Protein AF-A0AAD1NW76-F1 (afdb_monomer_lite)

Sequence (608 aa):
MTMCRRWTGPLVAVVLAAGAVAGTGTAQAAGSVSGAPGWHEGPYAAHEGQTVVVDFSKDPKHPTPTEKDNWPGKAGILVRCNVGGNWTNDALRDPLKAVGITYSPEVGFIDTVNGIHDDRDSNTYWMFSWATKANKTWDLWAKPTKGVDTWMGVTLGGKEVPSIDPPEGSPAPPPRKLMTMTVLGDSYSAGNGTQFFTPSDGSYRSPKNYGSVLTRRLNQEFGAATTVQTDVRAWSGAQIAAGDHNIVGQADQMDPHTNVVLMTAGGNDLDFVDVVMNCFAEIGWSAAKCGGSVDAARKKLGATMANTVTLLSHIQHRLTDPAHTRVVLIGYPYLVPADRDVPLTDVPSTQVRAAEDEFRTRQAATIKTWNNTHALKVAYAPTTGLFNTHEPEPSVIDVDLSNPYRWINEFYETAGDQGWTGKTWSLPNGDKNNWYHPNIIGHEKIAGLVHDVLLSKATRSANGASDSVAQLGRVPGVRMRAAVIGQSQARSGNPLSLDASSSYTSIGHIRHWQWDLNGDGHYELTTTTPEITRILTRIGKYRAHLRITDQTGTSDTLTFPIQVTRDGDGIPDTRDNCPIIANPDQTDTDHDGIGDACDPHTTTRAPR

Foldseek 3Di:
DDDDDDDDDDDDDDDDDDDDDDDDDDDDDDDDDDDDDDDDDDDDDDDDDDDDDDDPPPPPPDDDDDDDDDDDDDDDDDDFDDDPHDTDPDDDDDDDDDDDDDDDDDDDDDDDDDDDDDDPPDPDGDDQDWDADPPGDTDSPDDDDDDPDDDDDDDDDPDDDPPPPPPPPDPADFFAFEAEEEEFEALLRQAFQQDQAAALVQFSRACLFLQNLLQVVCCVVCVQRYFYDYDYLYGHLAACPDDPSHRLVSLLPDQLAHQEYEYEHDCNLLVVVLLLCLPQAVDVVRQACNVVSLVSSLVSLVVRLVSVVVSVVSNCVSHPQLLRHEYEHEAAEQQEAQPAAHPSHPDGSVSSVVSSVVSLVSNVVSLVVCLVPDSHHYHYQYCHVVQHLQHFRRYPVPPVPTSQQHQFAAAQWGSFDQDPVRGTDTDGHNPSSRHRHGYSVRSNSSSVSVQCVQQDVVSQVSSPHNDHPSRRDGDPPDAWDWDKSFDLWDAAQDKGKIFRSSTDHRGADWQWKFKDPQAPPDGPDIDRHRIDIDHHRDADKGFMKIWIAHPVRDIDIDTGIHGYANQGNRDRCVQALDRNHRDSVSDDPQPPSHHPRGDPCVDPDDHD

Structure (mmCIF, N/CA/C/O backbone):
data_AF-A0AAD1NW76-F1
#
_entry.id   AF-A0AAD1NW76-F1
#
loop_
_atom_site.group_PDB
_atom_site.id
_atom_site.type_symbol
_atom_site.label_atom_id
_atom_site.label_alt_id
_atom_site.label_comp_id
_atom_site.label_asym_id
_atom_site.label_entity_id
_atom_site.label_seq_id
_atom_site.pdbx_PDB_ins_code
_atom_site.Cartn_x
_atom_site.Cartn_y
_atom_site.Cartn_z
_atom_site.occupancy
_atom_site.B_iso_or_equiv
_atom_site.auth_seq_id
_atom_site.auth_comp_id
_atom_site.auth_asym_id
_atom_site.auth_atom_id
_atom_site.pdbx_PDB_model_num
ATOM 1 N N . MET A 1 1 ? 1.673 -53.370 28.556 1.00 35.25 1 MET A N 1
ATOM 2 C CA . MET A 1 1 ? 1.556 -52.488 27.376 1.00 35.25 1 MET A CA 1
ATOM 3 C C . MET A 1 1 ? 0.092 -52.139 27.195 1.00 35.25 1 MET A C 1
ATOM 5 O O . MET A 1 1 ? -0.670 -53.019 26.826 1.00 35.25 1 MET A O 1
ATOM 9 N N . THR A 1 2 ? -0.280 -50.888 27.457 1.00 20.39 2 THR A N 1
ATOM 10 C CA . THR A 1 2 ? -1.582 -50.330 27.071 1.00 20.39 2 THR A CA 1
ATOM 11 C C . THR A 1 2 ? -1.358 -48.852 26.761 1.00 20.39 2 THR A C 1
ATOM 13 O O . THR A 1 2 ? -0.923 -48.097 27.626 1.00 20.39 2 THR A O 1
ATOM 16 N N . MET A 1 3 ? -1.553 -48.481 25.495 1.00 22.34 3 MET A N 1
ATOM 17 C CA . MET A 1 3 ? -1.528 -47.107 24.984 1.00 22.34 3 MET A CA 1
ATOM 18 C C . MET A 1 3 ? -2.833 -46.371 25.319 1.00 22.34 3 MET A C 1
ATOM 20 O O . MET A 1 3 ? -3.890 -46.994 25.311 1.00 22.34 3 MET A O 1
ATOM 24 N N . CYS A 1 4 ? -2.766 -45.040 25.437 1.00 20.12 4 CYS A N 1
ATOM 25 C CA . CYS A 1 4 ? -3.818 -44.124 24.975 1.00 20.12 4 CYS A CA 1
ATOM 26 C C . CYS A 1 4 ? -3.213 -42.775 24.513 1.00 20.12 4 CYS A C 1
ATOM 28 O O . CYS A 1 4 ? -2.150 -42.375 24.978 1.00 20.12 4 CYS A O 1
ATOM 30 N N . ARG A 1 5 ? -3.866 -42.133 23.530 1.00 20.09 5 ARG A N 1
ATOM 31 C CA . ARG A 1 5 ? -3.399 -41.073 22.595 1.00 20.09 5 ARG A CA 1
ATOM 32 C C . ARG A 1 5 ? -4.066 -39.689 22.837 1.00 20.09 5 ARG A C 1
ATOM 34 O O . ARG A 1 5 ? -5.250 -39.689 23.135 1.00 20.09 5 ARG A O 1
ATOM 41 N N . ARG A 1 6 ? -3.334 -38.597 22.482 1.00 22.91 6 ARG A N 1
ATOM 42 C CA . ARG A 1 6 ? -3.676 -37.215 21.954 1.00 22.91 6 ARG A CA 1
ATOM 43 C C . ARG A 1 6 ? -4.695 -36.305 22.706 1.00 22.91 6 ARG A C 1
ATOM 45 O O . ARG A 1 6 ? -5.675 -36.813 23.216 1.00 22.91 6 ARG A O 1
ATOM 52 N N . TRP A 1 7 ? -4.543 -34.960 22.785 1.00 20.48 7 TRP A N 1
ATOM 53 C CA . TRP A 1 7 ? -4.726 -33.923 21.721 1.00 20.48 7 TRP A CA 1
ATOM 54 C C . TRP A 1 7 ? -4.113 -32.504 22.043 1.00 20.48 7 TRP A C 1
ATOM 56 O O . TRP A 1 7 ? -4.096 -32.087 23.191 1.00 20.48 7 TRP A O 1
ATOM 66 N N . THR A 1 8 ? -3.646 -31.818 20.976 1.00 23.61 8 THR A N 1
ATOM 67 C CA . THR A 1 8 ? -3.383 -30.382 20.578 1.00 23.61 8 THR A CA 1
ATOM 68 C C . THR A 1 8 ? -3.555 -29.108 21.469 1.00 23.61 8 THR A C 1
ATOM 70 O O . THR A 1 8 ? -4.586 -28.966 22.117 1.00 23.61 8 THR A O 1
ATOM 73 N N . GLY A 1 9 ? -2.682 -28.079 21.264 1.00 24.23 9 GLY A N 1
ATOM 74 C CA . GLY A 1 9 ? -2.986 -26.609 21.332 1.00 24.23 9 GLY A CA 1
ATOM 75 C C . GLY A 1 9 ? -1.857 -25.652 21.844 1.00 24.23 9 GLY A C 1
ATOM 76 O O . GLY A 1 9 ? -1.206 -26.029 22.814 1.00 24.23 9 GLY A O 1
ATOM 77 N N . PRO A 1 10 ? -1.589 -24.451 21.251 1.00 24.98 10 PRO A N 1
ATOM 78 C CA . PRO A 1 10 ? -0.437 -23.583 21.592 1.00 24.98 10 PRO A CA 1
ATOM 79 C C . PRO A 1 10 ? -0.691 -22.554 22.719 1.00 24.98 10 PRO A C 1
ATOM 81 O O . PRO A 1 10 ? -1.829 -22.186 23.000 1.00 24.98 10 PRO A O 1
ATOM 84 N N . LEU A 1 11 ? 0.401 -22.070 23.335 1.00 22.88 11 LEU A N 1
ATOM 85 C CA . LEU A 1 11 ? 0.441 -21.119 24.457 1.00 22.88 11 LEU A CA 1
ATOM 86 C C . LEU A 1 11 ? 0.843 -19.708 23.977 1.00 22.88 11 LEU A C 1
ATOM 88 O O . LEU A 1 11 ? 1.763 -19.560 23.175 1.00 22.88 11 LEU A O 1
ATOM 92 N N . VAL A 1 12 ? 0.123 -18.697 24.472 1.00 23.61 12 VAL A N 1
ATOM 93 C CA . VAL A 1 12 ? 0.162 -17.270 24.094 1.00 23.61 12 VAL A CA 1
ATOM 94 C C . VAL A 1 12 ? 1.174 -16.493 24.952 1.00 23.61 12 VAL A C 1
ATOM 96 O O . VAL A 1 12 ? 1.306 -16.746 26.149 1.00 23.61 12 VAL A O 1
ATOM 99 N N . ALA A 1 13 ? 1.888 -15.554 24.326 1.00 24.66 13 ALA A N 1
ATOM 100 C CA . ALA A 1 13 ? 2.921 -14.702 24.920 1.00 24.66 13 ALA A CA 1
ATOM 101 C C . ALA A 1 13 ? 2.364 -13.609 25.858 1.00 24.66 13 ALA A C 1
ATOM 103 O O . ALA A 1 13 ? 1.248 -13.131 25.669 1.00 24.66 13 ALA A O 1
ATOM 104 N N . VAL A 1 14 ? 3.179 -13.156 26.822 1.00 23.72 14 VAL A N 1
ATOM 105 C CA . VAL A 1 14 ? 2.926 -11.950 27.635 1.00 23.72 14 VAL A CA 1
ATOM 106 C C . VAL A 1 14 ? 4.084 -10.961 27.483 1.00 23.72 14 VAL A C 1
ATOM 108 O O . VAL A 1 14 ? 5.254 -11.331 27.561 1.00 23.72 14 VAL A O 1
ATOM 111 N N . VAL A 1 15 ? 3.703 -9.701 27.259 1.00 24.58 15 VAL A N 1
ATOM 112 C CA . VAL A 1 15 ? 4.511 -8.497 27.019 1.00 24.58 15 VAL A CA 1
ATOM 113 C C . VAL A 1 15 ? 4.950 -7.864 28.348 1.00 24.58 15 VAL A C 1
ATOM 115 O O . VAL A 1 15 ? 4.126 -7.672 29.239 1.00 24.58 15 VAL A O 1
ATOM 118 N N . LEU A 1 16 ? 6.227 -7.482 28.471 1.00 24.28 16 LEU A N 1
ATOM 119 C CA . LEU A 1 16 ? 6.709 -6.573 29.520 1.00 24.28 16 LEU A CA 1
ATOM 120 C C . LEU A 1 16 ? 6.611 -5.127 29.017 1.00 24.28 16 LEU A C 1
ATOM 122 O O . LEU A 1 16 ? 7.261 -4.763 28.040 1.00 24.28 16 LEU A O 1
ATOM 126 N N . ALA A 1 17 ? 5.814 -4.302 29.696 1.00 24.39 17 ALA A N 1
ATOM 127 C CA . ALA A 1 17 ? 5.763 -2.859 29.483 1.00 24.39 17 ALA A CA 1
ATOM 128 C C . ALA A 1 17 ? 6.813 -2.160 30.363 1.00 24.39 17 ALA A C 1
ATOM 130 O O . ALA A 1 17 ? 6.805 -2.324 31.582 1.00 24.39 17 ALA A O 1
ATOM 131 N N . ALA A 1 18 ? 7.687 -1.350 29.760 1.00 26.92 18 ALA A N 1
ATOM 132 C CA . ALA A 1 18 ? 8.556 -0.411 30.467 1.00 26.92 18 ALA A CA 1
ATOM 133 C C . ALA A 1 18 ? 8.144 1.026 30.110 1.00 26.92 18 ALA A C 1
ATOM 135 O O . ALA A 1 18 ? 8.178 1.422 28.945 1.00 26.92 18 ALA A O 1
ATOM 136 N N . GLY A 1 19 ? 7.724 1.790 31.121 1.00 24.95 19 GLY A N 1
ATOM 137 C CA . GLY A 1 19 ? 7.418 3.218 31.028 1.00 24.95 19 GLY A CA 1
ATOM 138 C C . GLY A 1 19 ? 8.663 4.094 31.208 1.00 24.95 19 GLY A C 1
ATOM 139 O O . GLY A 1 19 ? 9.595 3.739 31.923 1.00 24.95 19 GLY A O 1
ATOM 140 N N . ALA A 1 20 ? 8.657 5.237 30.526 1.00 25.17 20 ALA A N 1
ATOM 141 C CA . ALA A 1 20 ? 9.759 6.177 30.354 1.00 25.17 20 ALA A CA 1
ATOM 142 C C . ALA A 1 20 ? 10.119 7.015 31.600 1.00 25.17 20 ALA A C 1
ATOM 144 O O . ALA A 1 20 ? 9.243 7.437 32.349 1.00 25.17 20 ALA A O 1
ATOM 145 N N . VAL A 1 21 ? 11.400 7.393 31.711 1.00 24.69 21 VAL A N 1
ATOM 146 C CA . VAL A 1 21 ? 11.856 8.589 32.443 1.00 24.69 21 VAL A CA 1
ATOM 147 C C . VAL A 1 21 ? 12.687 9.448 31.488 1.00 24.69 21 VAL A C 1
ATOM 149 O O . VAL A 1 21 ? 13.651 8.973 30.890 1.00 24.69 21 VAL A O 1
ATOM 152 N N . ALA A 1 22 ? 12.307 10.718 31.347 1.00 26.33 22 ALA A N 1
ATOM 153 C CA . ALA A 1 22 ? 13.088 11.761 30.691 1.00 26.33 22 ALA A CA 1
ATOM 154 C C . ALA A 1 22 ? 13.526 12.787 31.748 1.00 26.33 22 ALA A C 1
ATOM 156 O O . ALA A 1 22 ? 12.692 13.289 32.497 1.00 26.33 22 ALA A O 1
ATOM 157 N N . GLY A 1 23 ? 14.819 13.112 31.794 1.00 24.02 23 GLY A N 1
ATOM 158 C CA . GLY A 1 23 ? 15.364 14.149 32.671 1.00 24.02 23 GLY A CA 1
ATOM 159 C C . GLY A 1 23 ? 16.872 14.308 32.492 1.00 24.02 23 GLY A C 1
ATOM 160 O O . GLY A 1 23 ? 17.636 13.376 32.701 1.00 24.02 23 GLY A O 1
ATOM 161 N N . THR A 1 24 ? 17.282 15.489 32.044 1.00 28.84 24 THR A N 1
ATOM 162 C CA . THR A 1 24 ? 18.644 15.928 31.710 1.00 28.84 24 THR A CA 1
ATOM 163 C C . THR A 1 24 ? 19.543 16.122 32.937 1.00 28.84 24 THR A C 1
ATOM 165 O O . THR A 1 24 ? 19.097 16.723 33.909 1.00 28.84 24 THR A O 1
ATOM 168 N N . GLY A 1 25 ? 20.829 15.760 32.853 1.00 23.97 25 GLY A N 1
ATOM 169 C CA . GLY A 1 25 ? 21.840 16.213 33.820 1.00 23.97 25 GLY A CA 1
ATOM 170 C C . GLY A 1 25 ? 23.065 15.307 33.917 1.00 23.97 25 GLY A C 1
ATOM 171 O O . GLY A 1 25 ? 23.001 14.202 34.432 1.00 23.97 25 GLY A O 1
ATOM 172 N N . THR A 1 26 ? 24.185 15.800 33.409 1.00 24.89 26 THR A N 1
ATOM 173 C CA . THR A 1 26 ? 25.534 15.222 33.412 1.00 24.89 26 THR A CA 1
ATOM 174 C C . THR A 1 26 ? 26.075 14.855 34.801 1.00 24.89 26 THR A C 1
ATOM 176 O O . THR A 1 26 ? 26.034 15.684 35.706 1.00 24.89 26 THR A O 1
ATOM 179 N N . ALA A 1 27 ? 26.749 13.705 34.911 1.00 23.53 27 ALA A N 1
ATOM 180 C CA . ALA A 1 27 ? 27.863 13.511 35.843 1.00 23.53 27 ALA A CA 1
ATOM 181 C C . ALA A 1 27 ? 29.063 12.940 35.067 1.00 23.53 27 ALA A C 1
ATOM 183 O O . ALA A 1 27 ? 28.948 11.943 34.357 1.00 23.53 27 ALA A O 1
ATOM 184 N N . GLN A 1 28 ? 30.175 13.670 35.133 1.00 22.73 28 GLN A N 1
ATOM 185 C CA . GLN A 1 28 ? 31.395 13.499 34.348 1.00 22.73 28 GLN A CA 1
ATOM 186 C C . GLN A 1 28 ? 32.296 12.359 34.838 1.00 22.73 28 GLN A C 1
ATOM 188 O O . GLN A 1 28 ? 32.249 11.921 35.983 1.00 22.73 28 GLN A O 1
ATOM 193 N N . ALA A 1 29 ? 33.151 11.951 33.904 1.00 24.70 29 ALA A N 1
ATOM 194 C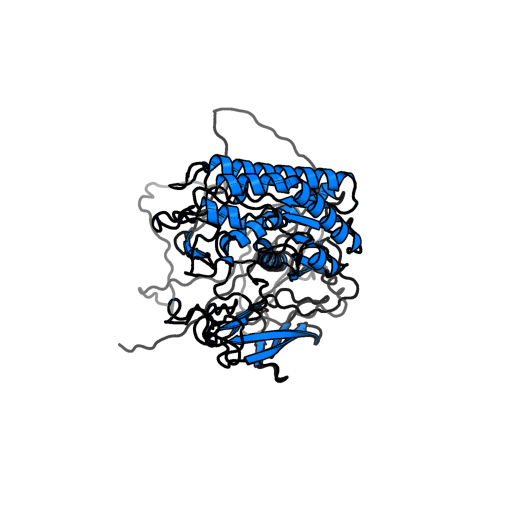 CA . ALA A 1 29 ? 34.209 10.961 33.978 1.00 24.70 29 ALA A CA 1
ATOM 195 C C . ALA A 1 29 ? 35.272 11.187 35.072 1.00 24.70 29 ALA A C 1
ATOM 197 O O . ALA A 1 29 ? 35.609 12.319 35.411 1.00 24.70 29 ALA A O 1
ATOM 198 N N . ALA A 1 30 ? 35.930 10.093 35.462 1.00 22.78 30 ALA A N 1
ATOM 199 C CA . ALA A 1 30 ? 37.346 10.083 35.818 1.00 22.78 30 ALA A CA 1
ATOM 200 C C . ALA A 1 30 ? 37.965 8.772 35.313 1.00 22.78 30 ALA A C 1
ATOM 202 O O . ALA A 1 30 ? 37.474 7.689 35.621 1.00 22.78 30 ALA A O 1
ATOM 203 N N . GLY A 1 31 ? 39.025 8.871 34.514 1.00 22.77 31 GLY A N 1
ATOM 204 C CA . GLY A 1 31 ? 39.843 7.732 34.110 1.00 22.77 31 GLY A CA 1
ATOM 205 C C . GLY A 1 31 ? 41.312 7.974 34.443 1.00 22.77 31 GLY A C 1
ATOM 206 O O . GLY A 1 31 ? 41.744 9.122 34.513 1.00 22.77 31 GLY A O 1
ATOM 207 N N . SER A 1 32 ? 42.082 6.891 34.570 1.00 22.17 32 SER A N 1
ATOM 208 C CA . SER A 1 32 ? 43.515 6.873 34.253 1.00 22.17 32 SER A CA 1
ATOM 209 C C . SER A 1 32 ? 44.025 5.453 33.924 1.00 22.17 32 SER A C 1
ATOM 211 O O . SER A 1 32 ? 44.196 4.600 34.782 1.00 22.17 32 SER A O 1
ATOM 213 N N . VAL A 1 33 ? 44.216 5.236 32.618 1.00 23.42 33 VAL A N 1
ATOM 214 C CA . VAL A 1 33 ? 45.355 4.626 31.892 1.00 23.42 33 VAL A CA 1
ATOM 215 C C . VAL A 1 33 ? 46.148 3.453 32.520 1.00 23.42 33 VAL A C 1
ATOM 217 O O . VAL A 1 33 ? 46.936 3.653 33.437 1.00 23.42 33 VAL A O 1
ATOM 220 N N . SER A 1 34 ? 46.131 2.276 31.870 1.00 25.64 34 SER A N 1
ATOM 221 C CA . SER A 1 34 ? 47.309 1.717 31.153 1.00 25.64 34 SER A CA 1
ATOM 222 C C . SER A 1 34 ? 46.977 0.433 30.359 1.00 25.64 34 SER A C 1
ATOM 224 O O . SER A 1 34 ? 46.427 -0.513 30.908 1.00 25.64 34 SER A O 1
ATOM 226 N N . GLY A 1 35 ? 47.344 0.409 29.065 1.00 25.56 35 GLY A N 1
ATOM 227 C CA . GLY A 1 35 ? 47.386 -0.790 28.201 1.00 25.56 35 GLY A CA 1
ATOM 228 C C . GLY A 1 35 ? 46.287 -0.900 27.124 1.00 25.56 35 GLY A C 1
ATOM 229 O O . GLY A 1 35 ? 45.155 -1.228 27.432 1.00 25.56 35 GLY A O 1
ATOM 230 N N . ALA A 1 36 ? 46.643 -0.627 25.864 1.00 25.44 36 ALA A N 1
ATOM 231 C CA . ALA A 1 36 ? 45.828 -0.562 24.631 1.00 25.44 36 ALA A CA 1
ATOM 232 C C . ALA A 1 36 ? 45.213 -1.906 24.128 1.00 25.44 36 ALA A C 1
ATOM 234 O O . ALA A 1 36 ? 45.566 -2.949 24.672 1.00 25.44 36 ALA A O 1
ATOM 235 N N . PRO A 1 37 ? 44.514 -1.956 22.962 1.00 31.02 37 PRO A N 1
ATOM 236 C CA . PRO A 1 37 ? 43.366 -1.158 22.482 1.00 31.02 37 PRO A CA 1
ATOM 237 C C . PRO A 1 37 ? 42.180 -2.048 21.996 1.00 31.02 37 PRO A C 1
ATOM 239 O O . PRO A 1 37 ? 42.395 -3.179 21.576 1.00 31.02 37 PRO A O 1
ATOM 242 N N . GLY A 1 38 ? 40.948 -1.516 21.917 1.00 23.73 38 GLY A N 1
ATOM 243 C CA . GLY A 1 38 ? 39.923 -2.066 21.000 1.00 23.73 38 GLY A CA 1
ATOM 244 C C . GLY A 1 38 ? 38.479 -2.160 21.510 1.00 23.73 38 GLY A C 1
ATOM 245 O O . GLY A 1 38 ? 38.054 -3.202 21.981 1.00 23.73 38 GLY A O 1
ATOM 246 N N . TRP A 1 39 ? 37.759 -1.046 21.377 1.00 22.61 39 TRP A N 1
ATOM 247 C CA . TRP A 1 39 ? 36.319 -0.824 21.166 1.00 22.61 39 TRP A CA 1
ATOM 248 C C . TRP A 1 39 ? 35.312 -1.996 21.165 1.00 22.61 39 TRP A C 1
ATOM 250 O O . TRP A 1 39 ? 35.414 -2.942 20.390 1.00 22.61 39 TRP A O 1
ATOM 260 N N . HIS A 1 40 ? 34.235 -1.799 21.937 1.00 28.70 40 HIS A N 1
ATOM 261 C CA . HIS A 1 40 ? 32.922 -2.412 21.733 1.00 28.70 40 HIS A CA 1
ATOM 262 C C . HIS A 1 40 ? 32.087 -1.581 20.743 1.00 28.70 40 HIS A C 1
ATOM 264 O O . HIS A 1 40 ? 31.919 -0.382 20.958 1.00 28.70 40 HIS A O 1
ATOM 270 N N . GLU A 1 41 ? 31.482 -2.241 19.754 1.00 23.42 41 GLU A N 1
ATOM 271 C CA . GLU A 1 41 ? 30.255 -1.824 19.062 1.00 23.42 41 GLU A CA 1
ATOM 272 C C . GLU A 1 41 ? 29.422 -3.067 18.698 1.00 23.42 41 GLU A C 1
ATOM 274 O O . GLU A 1 41 ? 29.979 -4.098 18.328 1.00 23.42 41 GLU A O 1
ATOM 279 N N . GLY A 1 42 ? 28.089 -2.941 18.758 1.00 24.08 42 GLY A N 1
ATOM 280 C CA . GLY A 1 42 ? 27.167 -3.732 17.933 1.00 24.08 42 GLY A CA 1
ATOM 281 C C . GLY A 1 42 ? 26.417 -4.888 18.619 1.00 24.08 42 GLY A C 1
ATOM 282 O O . GLY A 1 42 ? 27.040 -5.866 19.028 1.00 24.08 42 GLY A O 1
ATOM 283 N N . PRO A 1 43 ? 25.071 -4.839 18.698 1.00 27.94 43 PRO A N 1
ATOM 284 C CA . PRO A 1 43 ? 24.254 -5.968 19.112 1.00 27.94 43 PRO A CA 1
ATOM 285 C C . PRO A 1 43 ? 24.059 -6.927 17.928 1.00 27.94 43 PRO A C 1
ATOM 287 O O . PRO A 1 43 ? 23.479 -6.554 16.913 1.00 27.94 43 PRO A O 1
ATOM 290 N N . TYR A 1 44 ? 24.491 -8.177 18.082 1.00 23.98 44 TYR A N 1
ATOM 291 C CA . TYR A 1 44 ? 23.959 -9.305 17.322 1.00 23.98 44 TYR A CA 1
ATOM 292 C C . TYR A 1 44 ? 23.591 -10.440 18.273 1.00 23.98 44 TYR A C 1
ATOM 294 O O . TYR A 1 44 ? 24.252 -10.696 19.277 1.00 23.98 44 TYR A O 1
ATOM 302 N N . ALA A 1 45 ? 22.464 -11.045 17.923 1.00 27.69 45 ALA A N 1
ATOM 303 C CA . ALA A 1 45 ? 21.730 -12.111 18.572 1.00 27.69 45 ALA A CA 1
ATOM 304 C C . ALA A 1 45 ? 22.569 -13.247 19.182 1.00 27.69 45 ALA A C 1
ATOM 306 O O . ALA A 1 45 ? 23.533 -13.728 18.590 1.00 27.69 45 ALA A O 1
ATOM 307 N N . ALA A 1 46 ? 22.064 -13.783 20.296 1.00 23.20 46 ALA A N 1
ATOM 308 C CA . ALA A 1 46 ? 22.178 -15.202 20.604 1.00 23.20 46 ALA A CA 1
ATOM 309 C C . ALA A 1 46 ? 20.765 -15.809 20.656 1.00 23.20 46 ALA A C 1
ATOM 311 O O . ALA A 1 46 ? 19.875 -15.292 21.332 1.00 23.20 46 ALA A O 1
ATOM 312 N N . HIS A 1 47 ? 20.585 -16.879 19.880 1.00 24.62 47 HIS A N 1
ATOM 313 C CA . HIS A 1 47 ? 19.404 -17.735 19.800 1.00 24.62 47 HIS A CA 1
ATOM 314 C C . HIS A 1 47 ? 19.311 -18.714 20.987 1.00 24.62 47 HIS A C 1
ATOM 316 O O . HIS A 1 47 ? 20.283 -18.920 21.707 1.00 24.62 47 HIS A O 1
ATOM 322 N N . GLU A 1 48 ? 18.121 -19.311 21.130 1.00 23.75 48 GLU A N 1
ATOM 323 C CA . GLU A 1 48 ? 17.783 -20.616 21.732 1.00 23.75 48 GLU A CA 1
ATOM 324 C C . GLU A 1 48 ? 18.709 -21.219 22.813 1.00 23.75 48 GLU A C 1
ATOM 326 O O . GLU A 1 48 ? 19.833 -21.644 22.562 1.00 23.75 48 GLU A O 1
ATOM 331 N N . GLY A 1 49 ? 18.142 -21.424 24.011 1.00 30.31 49 GLY A N 1
ATOM 332 C CA . GLY A 1 49 ? 18.614 -22.461 24.936 1.00 30.31 49 GLY A CA 1
ATOM 333 C C . GLY A 1 49 ? 19.781 -22.111 25.865 1.00 30.31 49 GLY A C 1
ATOM 334 O O . GLY A 1 49 ? 20.565 -23.003 26.184 1.00 30.31 49 GLY A O 1
ATOM 335 N N . GLN A 1 50 ? 19.894 -20.875 26.364 1.00 26.94 50 GLN A N 1
ATOM 336 C CA . GLN A 1 50 ? 20.916 -20.528 27.363 1.00 26.94 50 GLN A CA 1
ATOM 337 C C . GLN A 1 50 ? 20.361 -20.154 28.745 1.00 26.94 50 GLN A C 1
ATOM 339 O O . GLN A 1 50 ? 19.417 -19.384 28.899 1.00 26.94 50 GLN A O 1
ATOM 344 N N . THR A 1 51 ? 21.008 -20.734 29.757 1.00 26.92 51 THR A N 1
ATOM 345 C CA . THR A 1 51 ? 20.908 -20.451 31.192 1.00 26.92 51 THR A CA 1
ATOM 346 C C . THR A 1 51 ? 21.803 -19.263 31.546 1.00 26.92 51 THR A C 1
ATOM 348 O O . THR A 1 51 ? 22.971 -19.252 31.166 1.00 26.92 51 THR A O 1
ATOM 351 N N . VAL A 1 52 ? 21.304 -18.312 32.336 1.00 27.39 52 VAL A N 1
ATOM 352 C CA . VAL A 1 52 ? 22.150 -17.322 33.024 1.00 27.39 52 VAL A CA 1
ATOM 353 C C . VAL A 1 52 ? 22.434 -17.835 34.438 1.00 27.39 52 VAL A C 1
ATOM 355 O O . VAL A 1 52 ? 21.505 -18.163 35.172 1.00 27.39 52 VAL A O 1
ATOM 358 N N . VAL A 1 53 ? 23.711 -17.917 34.814 1.00 27.86 53 VAL A N 1
ATOM 359 C CA . VAL A 1 53 ? 24.176 -18.223 36.178 1.00 27.86 53 VAL A CA 1
ATOM 360 C C . VAL A 1 53 ? 24.834 -16.966 36.744 1.00 27.86 53 VAL A C 1
ATOM 362 O O . VAL A 1 53 ? 25.682 -16.376 36.079 1.00 27.86 53 VAL A O 1
ATOM 365 N N . VAL A 1 54 ? 24.471 -16.574 37.966 1.00 28.06 54 VAL A N 1
ATOM 366 C CA . VAL A 1 54 ? 25.181 -15.548 38.746 1.00 28.06 54 VAL A CA 1
ATOM 367 C C . VAL A 1 54 ? 25.880 -16.239 39.922 1.00 28.06 54 VAL A C 1
ATOM 369 O O . VAL A 1 54 ? 25.253 -17.009 40.646 1.00 28.06 54 VAL A O 1
ATOM 372 N N . ASP A 1 55 ? 27.184 -15.994 40.064 1.00 30.97 55 ASP A N 1
ATOM 373 C CA . ASP A 1 55 ? 28.098 -16.570 41.061 1.00 30.97 55 ASP A CA 1
ATOM 374 C C . ASP A 1 55 ? 28.325 -15.590 42.235 1.00 30.97 55 ASP A C 1
ATOM 376 O O . ASP A 1 55 ? 28.582 -14.407 42.011 1.00 30.97 55 ASP A O 1
ATOM 380 N N . PHE A 1 56 ? 28.264 -16.087 43.477 1.00 32.88 56 PHE A N 1
ATOM 381 C CA . PHE A 1 56 ? 28.541 -15.340 44.717 1.00 32.88 56 PHE A CA 1
ATOM 382 C C . PHE A 1 56 ? 29.952 -15.585 45.288 1.00 32.88 56 PHE A C 1
ATOM 384 O O . PHE A 1 56 ? 30.214 -15.296 46.454 1.00 32.88 56 PHE A O 1
ATOM 391 N N . SER A 1 57 ? 30.908 -16.048 44.482 1.00 33.69 57 SER A N 1
ATOM 392 C CA . SER A 1 57 ? 32.306 -16.275 44.891 1.00 33.69 57 SER A CA 1
ATOM 393 C C . SER A 1 57 ? 33.073 -15.039 45.406 1.00 33.69 57 SER A C 1
ATOM 395 O O . SER A 1 57 ? 34.229 -15.166 45.807 1.00 33.69 57 SER A O 1
ATOM 397 N N . LYS A 1 58 ? 32.459 -13.845 45.435 1.00 30.97 58 LYS A N 1
ATOM 398 C CA . LYS A 1 58 ? 33.051 -12.608 45.975 1.00 30.97 58 LYS A CA 1
ATOM 399 C C . LYS A 1 58 ? 32.265 -11.947 47.114 1.00 30.97 58 LYS A C 1
ATOM 401 O O . LYS A 1 58 ? 32.497 -10.764 47.361 1.00 30.97 58 LYS A O 1
ATOM 406 N N . ASP A 1 59 ? 31.397 -12.658 47.842 1.00 32.22 59 ASP A N 1
ATOM 407 C CA . ASP A 1 59 ? 31.001 -12.151 49.167 1.00 32.22 59 ASP A CA 1
ATOM 408 C C . ASP A 1 59 ? 32.232 -12.174 50.111 1.00 32.22 59 ASP A C 1
ATOM 410 O O . ASP A 1 59 ? 32.760 -13.253 50.400 1.00 32.22 59 ASP A O 1
ATOM 414 N N . PRO A 1 60 ? 32.723 -11.015 50.597 1.00 37.03 60 PRO A N 1
ATOM 415 C CA . PRO A 1 60 ? 33.950 -10.904 51.388 1.00 37.03 60 PRO A CA 1
ATOM 416 C C . PRO A 1 60 ? 33.846 -11.405 52.840 1.00 37.03 60 PRO A C 1
ATOM 418 O O . PRO A 1 60 ? 34.768 -11.159 53.620 1.00 37.03 60 PRO A O 1
ATOM 421 N N . LYS A 1 61 ? 32.748 -12.056 53.255 1.00 38.50 61 LYS A N 1
ATOM 422 C CA . LYS A 1 61 ? 32.537 -12.473 54.658 1.00 38.50 61 LYS A CA 1
ATOM 423 C C . LYS A 1 61 ? 32.735 -13.954 54.980 1.00 38.50 61 LYS A C 1
ATOM 425 O O . LYS A 1 61 ? 32.435 -14.350 56.105 1.00 38.50 61 LYS A O 1
ATOM 430 N N . HIS A 1 62 ? 33.308 -14.760 54.088 1.00 33.34 62 HIS A N 1
ATOM 431 C CA . HIS A 1 62 ? 33.578 -16.168 54.402 1.00 33.34 62 HIS A CA 1
ATOM 432 C C . HIS A 1 62 ? 35.079 -16.530 54.370 1.00 33.34 62 HIS A C 1
ATOM 434 O O . HIS A 1 62 ? 35.743 -16.306 53.359 1.00 33.34 62 HIS A O 1
ATOM 440 N N . PRO A 1 63 ? 35.642 -17.082 55.466 1.00 30.23 63 PRO A N 1
ATOM 441 C CA . PRO A 1 63 ? 37.049 -17.477 55.544 1.00 30.23 63 PRO A CA 1
ATOM 442 C C . PRO A 1 63 ? 37.353 -18.767 54.755 1.00 30.23 63 PRO A C 1
ATOM 444 O O . PRO A 1 63 ? 36.634 -19.757 54.860 1.00 30.23 63 PRO A O 1
ATOM 447 N N . THR A 1 64 ? 38.467 -18.778 54.019 1.00 28.58 64 THR A N 1
ATOM 448 C CA . THR A 1 64 ? 39.174 -19.975 53.502 1.00 28.58 64 THR A CA 1
ATOM 449 C C . THR A 1 64 ? 40.307 -20.403 54.455 1.00 28.58 64 THR A C 1
ATOM 451 O O . THR A 1 64 ? 40.847 -19.521 55.123 1.00 28.58 64 THR A O 1
ATOM 454 N N . PRO A 1 65 ? 40.902 -21.613 54.356 1.00 36.22 65 PRO A N 1
ATOM 455 C CA . PRO A 1 65 ? 40.359 -22.971 54.177 1.00 36.22 65 PRO A CA 1
ATOM 456 C C . PRO A 1 65 ? 40.998 -23.972 55.190 1.00 36.22 65 PRO A C 1
ATOM 458 O O . PRO A 1 65 ? 41.991 -23.646 55.839 1.00 36.22 65 PRO A O 1
ATOM 461 N N . THR A 1 66 ? 40.544 -25.229 55.255 1.00 27.69 66 THR A N 1
ATOM 462 C CA . THR A 1 66 ? 41.340 -26.295 55.900 1.00 27.69 66 THR A CA 1
ATOM 463 C C . THR A 1 66 ? 41.244 -27.588 55.092 1.00 27.69 66 THR A C 1
ATOM 465 O O . THR A 1 66 ? 40.193 -28.212 55.036 1.00 27.69 66 THR A O 1
ATOM 468 N N . GLU A 1 67 ? 42.369 -27.959 54.483 1.00 25.61 67 GLU A N 1
ATOM 469 C CA . GLU A 1 67 ? 42.639 -29.195 53.732 1.00 25.61 67 GLU A CA 1
ATOM 470 C C . GLU A 1 67 ? 42.219 -29.284 52.253 1.00 25.61 67 GLU A C 1
ATOM 472 O O . GLU A 1 67 ? 41.375 -28.558 51.732 1.00 25.61 67 GLU A O 1
ATOM 477 N N . LYS A 1 68 ? 42.999 -30.114 51.557 1.00 31.03 68 LYS A N 1
ATOM 478 C CA . LYS A 1 68 ? 43.431 -30.045 50.160 1.00 31.03 68 LYS A CA 1
ATOM 479 C C . LYS A 1 68 ? 42.767 -31.191 49.382 1.00 31.03 68 LYS A C 1
ATOM 481 O O . LYS A 1 68 ? 42.605 -32.267 49.942 1.00 31.03 68 LYS A O 1
ATOM 486 N N . ASP A 1 69 ? 42.440 -30.941 48.110 1.00 26.67 69 ASP A N 1
ATOM 487 C CA . ASP A 1 69 ? 42.022 -31.917 47.073 1.00 26.67 69 ASP A CA 1
ATOM 488 C C . ASP A 1 69 ? 40.519 -32.018 46.688 1.00 26.67 69 ASP A C 1
ATOM 490 O O . ASP A 1 69 ? 40.035 -33.069 46.277 1.00 26.67 69 ASP A O 1
ATOM 494 N N . ASN A 1 70 ? 39.802 -30.887 46.654 1.00 25.38 70 ASN A N 1
ATOM 495 C CA . ASN A 1 70 ? 38.735 -30.638 45.656 1.00 25.38 70 ASN A CA 1
ATOM 496 C C . ASN A 1 70 ? 39.397 -29.917 44.458 1.00 25.38 70 ASN A C 1
ATOM 498 O O . ASN A 1 70 ? 40.082 -28.927 44.688 1.00 25.38 70 ASN A O 1
ATOM 502 N N . TRP A 1 71 ? 39.302 -30.268 43.170 1.00 27.31 71 TRP A N 1
ATOM 503 C CA . TRP A 1 71 ? 38.326 -31.001 42.350 1.00 27.31 71 TRP A CA 1
ATOM 504 C C . TRP A 1 71 ? 39.025 -31.421 41.028 1.00 27.31 71 TRP A C 1
ATOM 506 O O . TRP A 1 71 ? 39.891 -30.677 40.559 1.00 27.31 71 TRP A O 1
ATOM 516 N N . PRO A 1 72 ? 38.606 -32.507 40.342 1.00 29.50 72 PRO A N 1
ATOM 517 C CA . PRO A 1 72 ? 38.236 -32.325 38.930 1.00 29.50 72 PRO A CA 1
ATOM 518 C C . PRO A 1 72 ? 37.063 -33.222 38.489 1.00 29.50 72 PRO A C 1
ATOM 520 O O . PRO A 1 72 ? 37.096 -34.436 38.656 1.00 29.50 72 PRO A O 1
ATOM 523 N N . GLY A 1 73 ? 36.048 -32.646 37.841 1.00 26.75 73 GLY A N 1
ATOM 524 C CA . GLY A 1 73 ? 35.024 -33.440 37.149 1.00 26.75 73 GLY A CA 1
ATOM 525 C C . GLY A 1 73 ? 33.696 -32.716 36.974 1.00 26.75 73 GLY A C 1
ATOM 526 O O . GLY A 1 73 ? 32.778 -32.878 37.766 1.00 26.75 73 GLY A O 1
ATOM 527 N N . LYS A 1 74 ? 33.594 -31.906 35.920 1.00 29.92 74 LYS A N 1
ATOM 528 C CA . LYS A 1 74 ? 32.359 -31.239 35.484 1.00 29.92 74 LYS A CA 1
ATOM 529 C C . LYS A 1 74 ? 31.318 -32.262 34.996 1.00 29.92 74 LYS A C 1
ATOM 531 O O . LYS A 1 74 ? 31.673 -33.080 34.155 1.00 29.92 74 LYS A O 1
ATOM 536 N N . ALA A 1 75 ? 30.049 -32.122 35.406 1.00 31.08 75 ALA A N 1
ATOM 537 C CA . ALA A 1 75 ? 28.880 -31.937 34.516 1.00 31.08 75 ALA A CA 1
ATOM 538 C C . ALA A 1 75 ? 27.523 -32.063 35.255 1.00 31.08 75 ALA A C 1
ATOM 540 O O . ALA A 1 75 ? 27.333 -32.980 36.045 1.00 31.08 75 ALA A O 1
ATOM 541 N N . GLY A 1 76 ? 26.544 -31.227 34.874 1.00 25.88 76 GLY A N 1
ATOM 542 C CA . GLY A 1 76 ? 25.110 -31.564 34.929 1.00 25.88 76 GLY A CA 1
ATOM 543 C C . GLY A 1 76 ? 24.288 -31.024 36.109 1.00 25.88 76 GLY A C 1
ATOM 544 O O . GLY A 1 76 ? 24.636 -31.197 37.270 1.00 25.88 76 GLY A O 1
ATOM 545 N N . ILE A 1 77 ? 23.139 -30.418 35.792 1.00 28.47 77 ILE A N 1
ATOM 546 C CA . ILE A 1 77 ? 22.049 -30.124 36.738 1.00 28.47 77 ILE A CA 1
ATOM 547 C C . ILE A 1 77 ? 21.197 -31.395 36.905 1.00 28.47 77 ILE A C 1
ATOM 549 O O . ILE A 1 77 ? 20.816 -32.014 35.910 1.00 28.47 77 ILE A O 1
ATOM 553 N N . LEU A 1 78 ? 20.876 -31.766 38.150 1.00 29.42 78 LEU A N 1
ATOM 554 C CA . LEU A 1 78 ? 20.049 -32.924 38.515 1.00 29.42 78 LEU A CA 1
ATOM 555 C C . LEU A 1 78 ? 18.736 -32.447 39.165 1.00 29.42 78 LEU A C 1
ATOM 557 O O . LEU A 1 78 ? 18.773 -31.655 40.102 1.00 29.42 78 LEU A O 1
ATOM 561 N N . VAL A 1 79 ? 17.584 -32.948 38.707 1.00 31.55 79 VAL A N 1
ATOM 562 C CA . VAL A 1 79 ? 16.254 -32.697 39.305 1.00 31.55 79 VAL A CA 1
ATOM 563 C C . VAL A 1 79 ? 15.587 -34.051 39.584 1.00 31.55 79 VAL A C 1
ATOM 565 O O . VAL A 1 79 ? 15.643 -34.936 38.731 1.00 31.55 79 VAL A O 1
ATOM 568 N N . ARG A 1 80 ? 14.983 -34.246 40.768 1.00 30.72 80 ARG A N 1
ATOM 569 C CA . ARG A 1 80 ? 14.278 -35.484 41.173 1.00 30.72 80 ARG A CA 1
ATOM 570 C C . ARG A 1 80 ? 12.900 -35.171 41.766 1.00 30.72 80 ARG A C 1
ATOM 572 O O . ARG A 1 80 ? 12.748 -34.158 42.442 1.00 30.72 80 ARG A O 1
ATOM 579 N N . CYS A 1 81 ? 11.931 -36.070 41.573 1.00 27.42 81 CYS A N 1
ATOM 580 C CA . CYS A 1 81 ? 10.604 -36.021 42.204 1.00 27.42 81 CYS A CA 1
ATOM 581 C C . CYS A 1 81 ? 10.479 -37.062 43.333 1.00 27.42 81 CYS A C 1
ATOM 583 O O . CYS A 1 81 ? 11.011 -38.165 43.220 1.00 27.42 81 CYS A O 1
ATOM 585 N N . ASN A 1 82 ? 9.762 -36.715 44.407 1.00 32.25 82 ASN A N 1
ATOM 586 C CA . ASN A 1 82 ? 9.485 -37.580 45.559 1.00 32.25 82 ASN A CA 1
ATOM 587 C C . ASN A 1 82 ? 7.994 -37.934 45.576 1.00 32.25 82 ASN A C 1
ATOM 589 O O . ASN A 1 82 ? 7.154 -37.035 45.615 1.00 32.25 82 ASN A O 1
ATOM 593 N N . VAL A 1 83 ? 7.667 -39.226 45.573 1.00 28.83 83 VAL A N 1
ATOM 594 C CA . VAL A 1 83 ? 6.293 -39.700 45.765 1.00 28.83 83 VAL A CA 1
ATOM 595 C C . VAL A 1 83 ? 6.287 -40.695 46.917 1.00 28.83 83 VAL A C 1
ATOM 597 O O . VAL A 1 83 ? 6.926 -41.741 46.854 1.00 28.83 83 VAL A O 1
ATOM 600 N N . GLY A 1 84 ? 5.569 -40.359 47.989 1.00 34.81 84 GLY A N 1
ATOM 601 C CA . GLY A 1 84 ? 5.355 -41.263 49.122 1.00 34.81 84 GLY A CA 1
ATOM 602 C C . GLY A 1 84 ? 6.602 -41.606 49.946 1.00 34.81 84 GLY A C 1
ATOM 603 O O . GLY A 1 84 ? 6.582 -42.603 50.660 1.00 34.81 84 GLY A O 1
ATOM 604 N N . GLY A 1 85 ? 7.675 -40.809 49.875 1.00 34.19 85 GLY A N 1
ATOM 605 C CA . GLY A 1 85 ? 8.843 -40.950 50.751 1.00 34.19 85 GLY A CA 1
ATOM 606 C C . GLY A 1 85 ? 9.970 -41.845 50.229 1.00 34.19 85 GLY A C 1
ATOM 607 O O . GLY A 1 85 ? 10.947 -42.023 50.948 1.00 34.19 85 GLY A O 1
ATOM 608 N N . ASN A 1 86 ? 9.899 -42.348 48.992 1.00 29.52 86 ASN A N 1
ATOM 609 C CA . ASN A 1 86 ? 11.027 -43.010 48.327 1.00 29.52 86 ASN A CA 1
ATOM 610 C C . ASN A 1 86 ? 11.282 -42.415 46.933 1.00 29.52 86 ASN A C 1
ATOM 612 O O . ASN A 1 86 ? 10.358 -42.185 46.155 1.00 29.52 86 ASN A O 1
ATOM 616 N N . TRP A 1 87 ? 12.558 -42.175 46.620 1.00 37.66 87 TRP A N 1
ATOM 617 C CA . TRP A 1 87 ? 13.011 -41.611 45.346 1.00 37.66 87 TRP A CA 1
ATOM 618 C C . TRP A 1 87 ? 13.074 -42.701 44.269 1.00 37.66 87 TRP A C 1
ATOM 620 O O . TRP A 1 87 ? 13.788 -43.690 44.436 1.00 37.66 87 TRP A O 1
ATOM 630 N N . THR A 1 88 ? 12.348 -42.531 43.163 1.00 32.94 88 THR A N 1
ATOM 631 C CA . THR A 1 88 ? 12.425 -43.430 42.002 1.00 32.94 88 THR A CA 1
ATOM 632 C C . THR A 1 88 ? 13.579 -43.020 41.076 1.00 32.94 88 THR A C 1
ATOM 634 O O . THR A 1 88 ? 13.972 -41.854 41.026 1.00 32.94 88 THR A O 1
ATOM 637 N N . ASN A 1 89 ? 14.146 -43.990 40.351 1.00 36.84 89 ASN A N 1
ATOM 638 C CA . ASN A 1 89 ? 15.259 -43.780 39.411 1.00 36.84 89 ASN A CA 1
ATOM 639 C C . ASN A 1 89 ? 14.812 -43.435 37.980 1.00 36.84 89 ASN A C 1
ATOM 641 O O . ASN A 1 89 ? 15.661 -43.329 37.098 1.00 36.84 89 ASN A O 1
ATOM 645 N N . ASP A 1 90 ? 13.516 -43.213 37.759 1.00 30.38 90 ASP A N 1
ATOM 646 C CA . ASP A 1 90 ? 12.996 -42.797 36.459 1.00 30.38 90 ASP A CA 1
ATOM 647 C C . ASP A 1 90 ? 12.679 -41.297 36.439 1.00 30.38 90 ASP A C 1
ATOM 649 O O . ASP A 1 90 ? 12.156 -40.723 37.394 1.00 30.38 90 ASP A O 1
ATOM 653 N N . ALA A 1 91 ? 13.073 -40.673 35.330 1.00 39.06 91 ALA A N 1
ATOM 654 C CA . ALA A 1 91 ? 13.098 -39.241 35.064 1.00 39.06 91 ALA A CA 1
ATOM 655 C C . ALA A 1 91 ? 11.749 -38.520 35.224 1.00 39.06 91 ALA A C 1
ATOM 657 O O . ALA A 1 91 ? 10.697 -39.114 35.020 1.00 39.06 91 ALA A O 1
ATOM 658 N N . LEU A 1 92 ? 11.804 -37.195 35.414 1.00 26.28 92 LEU A N 1
ATOM 659 C CA . LEU A 1 92 ? 10.978 -36.246 34.656 1.00 26.28 92 LEU A CA 1
ATOM 660 C C . LEU A 1 92 ? 11.551 -34.826 34.753 1.00 26.28 92 LEU A C 1
ATOM 662 O O . LEU A 1 92 ? 11.926 -34.343 35.820 1.00 26.28 92 LEU A O 1
ATOM 666 N N . ARG A 1 93 ? 11.649 -34.196 33.582 1.00 40.94 93 ARG A N 1
ATOM 667 C CA . ARG A 1 93 ? 11.978 -32.792 33.361 1.00 40.94 93 ARG A CA 1
ATOM 668 C C . ARG A 1 93 ? 10.654 -32.089 33.083 1.00 40.94 93 ARG A C 1
ATOM 670 O O . ARG A 1 93 ? 10.087 -32.345 32.032 1.00 40.94 93 ARG A O 1
ATOM 677 N N . ASP A 1 94 ? 10.196 -31.238 33.994 1.00 29.39 94 ASP A N 1
ATOM 678 C CA . ASP A 1 94 ? 9.121 -30.271 33.744 1.00 29.39 94 ASP A CA 1
ATOM 679 C C . ASP A 1 94 ? 9.357 -28.988 34.572 1.00 29.39 94 ASP A C 1
ATOM 681 O O . ASP A 1 94 ? 10.024 -29.051 35.610 1.00 29.39 94 ASP A O 1
ATOM 685 N N . PRO A 1 95 ? 8.886 -27.810 34.111 1.00 30.50 95 PRO A N 1
ATOM 686 C CA . PRO A 1 95 ? 9.426 -26.505 34.491 1.00 30.50 95 PRO A CA 1
ATOM 687 C C . PRO A 1 95 ? 8.639 -25.811 35.613 1.00 30.50 95 PRO A C 1
ATOM 689 O O . PRO A 1 95 ? 7.414 -25.916 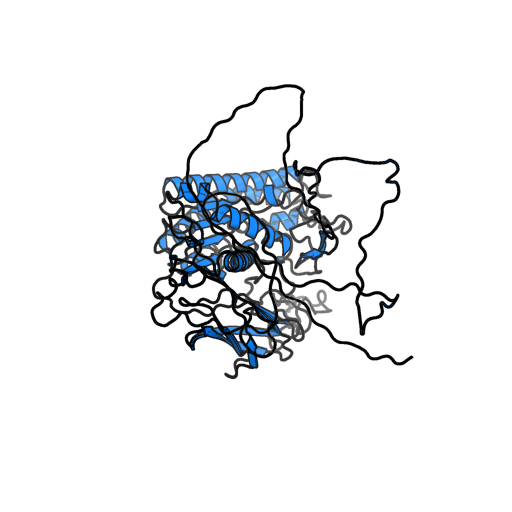35.700 1.00 30.50 95 PRO A O 1
ATOM 692 N N . LEU A 1 96 ? 9.341 -25.031 36.443 1.00 26.25 96 LEU A N 1
ATOM 693 C CA . LEU A 1 96 ? 8.725 -24.211 37.488 1.00 26.25 96 LEU A CA 1
ATOM 694 C C . LEU A 1 96 ? 8.118 -22.931 36.892 1.00 26.25 96 LEU A C 1
ATOM 696 O O . LEU A 1 96 ? 8.734 -22.243 36.078 1.00 26.25 96 LEU A O 1
ATOM 700 N N . LYS A 1 97 ? 6.878 -22.652 37.305 1.00 26.25 97 LYS A N 1
ATOM 701 C CA . LYS A 1 97 ? 6.051 -21.510 36.909 1.00 26.25 97 LYS A CA 1
ATOM 702 C C . LYS A 1 97 ? 6.369 -20.284 37.774 1.00 26.25 97 LYS A C 1
ATOM 704 O O . LYS A 1 97 ? 6.365 -20.391 38.993 1.00 26.25 97 LYS A O 1
ATOM 709 N N . ALA A 1 98 ? 6.484 -19.140 37.098 1.00 26.88 98 ALA A N 1
ATOM 710 C CA . ALA A 1 98 ? 6.489 -17.763 37.606 1.00 26.88 98 ALA A CA 1
ATOM 711 C C . ALA A 1 98 ? 7.766 -17.246 38.306 1.00 26.88 98 ALA A C 1
ATOM 713 O O . ALA A 1 98 ? 8.281 -17.833 39.251 1.00 26.88 98 ALA A O 1
ATOM 714 N N . VAL A 1 99 ? 8.203 -16.064 37.856 1.00 26.94 99 VAL A N 1
ATOM 715 C CA . VAL A 1 99 ? 9.134 -15.151 38.537 1.00 26.94 99 VAL A CA 1
ATOM 716 C C . VAL A 1 99 ? 8.378 -13.840 38.763 1.00 26.94 99 VAL A C 1
ATOM 718 O O . VAL A 1 99 ? 7.808 -13.295 37.820 1.00 26.94 99 VAL A O 1
ATOM 721 N N . GLY A 1 100 ? 8.329 -13.360 40.006 1.00 26.78 100 GLY A N 1
ATOM 722 C CA . GLY A 1 100 ? 7.781 -12.044 40.350 1.00 26.78 100 GLY A CA 1
ATOM 723 C C . GLY A 1 100 ? 8.857 -10.957 40.274 1.00 26.78 100 GLY A C 1
ATOM 724 O O . GLY A 1 100 ? 10.012 -11.213 40.603 1.00 26.78 100 GLY A O 1
ATOM 725 N N . ILE A 1 101 ? 8.477 -9.750 39.849 1.00 26.14 101 ILE A N 1
ATOM 726 C CA . ILE A 1 101 ? 9.341 -8.558 39.827 1.00 26.14 101 ILE A CA 1
ATOM 727 C C . ILE A 1 101 ? 8.858 -7.588 40.914 1.00 26.14 101 ILE A C 1
ATOM 729 O O . ILE A 1 101 ? 7.661 -7.320 40.997 1.00 26.14 101 ILE A O 1
ATOM 733 N N . THR A 1 102 ? 9.787 -7.012 41.685 1.00 26.53 102 THR A N 1
ATOM 734 C CA . THR A 1 102 ? 9.527 -5.887 42.604 1.00 26.53 102 THR A CA 1
ATOM 735 C C . THR A 1 102 ? 10.407 -4.694 42.218 1.00 26.53 102 THR A C 1
ATOM 737 O O . THR A 1 102 ? 11.603 -4.866 41.990 1.00 26.53 102 THR A O 1
ATOM 740 N N . TYR A 1 103 ? 9.833 -3.486 42.169 1.00 28.38 103 TYR A N 1
ATOM 741 C CA . TYR A 1 103 ? 10.536 -2.211 41.944 1.00 28.38 103 TYR A CA 1
ATOM 742 C C . TYR A 1 103 ? 10.337 -1.258 43.139 1.00 28.38 103 TYR A C 1
ATOM 744 O O . TYR A 1 103 ? 9.254 -1.236 43.722 1.00 28.38 103 TYR A O 1
ATOM 752 N N . SER A 1 104 ? 11.360 -0.459 43.481 1.00 27.00 104 SER A N 1
ATOM 753 C CA . SER A 1 104 ? 11.294 0.656 44.446 1.00 27.00 104 SER A CA 1
ATOM 754 C C . SER A 1 104 ? 11.996 1.901 43.868 1.00 27.00 104 SER A C 1
ATOM 756 O O . SER A 1 104 ? 13.045 1.727 43.242 1.00 27.00 104 SER A O 1
ATOM 758 N N . PRO A 1 105 ? 11.480 3.138 44.054 1.00 37.12 105 PRO A N 1
ATOM 759 C CA . PRO A 1 105 ? 11.932 4.303 43.286 1.00 37.12 105 PRO A CA 1
ATOM 760 C C . PRO A 1 105 ? 13.119 5.069 43.882 1.00 37.12 105 PRO A C 1
ATOM 762 O O . PRO A 1 105 ? 13.650 5.946 43.210 1.00 37.12 105 PRO A O 1
ATOM 765 N N . GLU A 1 106 ? 13.567 4.784 45.105 1.00 36.81 106 GLU A N 1
ATOM 766 C CA . GLU A 1 106 ? 14.675 5.525 45.721 1.00 36.81 106 GLU A CA 1
ATOM 767 C C . GLU A 1 106 ? 15.582 4.586 46.532 1.00 36.81 106 GLU A C 1
ATOM 769 O O . GLU A 1 106 ? 15.096 3.775 47.315 1.00 36.81 106 GLU A O 1
ATOM 774 N N . VAL A 1 107 ? 16.897 4.737 46.315 1.00 29.50 107 VAL A N 1
ATOM 775 C CA . VAL A 1 107 ? 18.069 4.043 46.899 1.00 29.50 107 VAL A CA 1
ATOM 776 C C . VAL A 1 107 ? 18.236 2.535 46.626 1.00 29.50 107 VAL A C 1
ATOM 778 O O . VAL A 1 107 ? 17.390 1.699 46.918 1.00 29.50 107 VAL A O 1
ATOM 781 N N . GLY A 1 108 ? 19.395 2.188 46.051 1.00 38.12 108 GLY A N 1
ATOM 782 C CA . GLY A 1 108 ? 19.753 0.834 45.633 1.00 38.12 108 GLY A CA 1
ATOM 783 C C . GLY A 1 108 ? 20.136 -0.105 46.779 1.00 38.12 108 GLY A C 1
ATOM 784 O O . GLY A 1 108 ? 20.896 0.277 47.660 1.00 38.12 108 GLY A O 1
ATOM 785 N N . PHE A 1 109 ? 19.591 -1.321 46.728 1.00 28.20 109 PHE A N 1
ATOM 786 C CA . PHE A 1 109 ? 20.201 -2.655 46.889 1.00 28.20 109 PHE A CA 1
ATOM 787 C C . PHE A 1 109 ? 19.037 -3.664 46.977 1.00 28.20 109 PHE A C 1
ATOM 789 O O . PHE A 1 109 ? 18.061 -3.413 47.680 1.00 28.20 109 PHE A O 1
ATOM 796 N N . ILE A 1 110 ? 19.105 -4.773 46.231 1.00 26.83 110 ILE A N 1
ATOM 797 C CA . ILE A 1 110 ? 18.066 -5.820 46.210 1.00 26.83 110 ILE A CA 1
ATOM 798 C C . ILE A 1 110 ? 18.507 -6.962 47.125 1.00 26.83 110 ILE A C 1
ATOM 800 O O . ILE A 1 110 ? 19.619 -7.461 46.969 1.00 26.83 110 ILE A O 1
ATOM 804 N N . ASP A 1 111 ? 17.615 -7.395 48.016 1.00 26.78 111 ASP A N 1
ATOM 805 C CA . ASP A 1 111 ? 17.721 -8.664 48.736 1.00 26.78 111 ASP A CA 1
ATOM 806 C C . ASP A 1 111 ? 16.460 -9.507 48.480 1.00 26.78 111 ASP A C 1
ATOM 808 O O . ASP A 1 111 ? 15.358 -8.976 48.304 1.00 26.78 111 ASP A O 1
ATOM 812 N N . THR A 1 112 ? 16.629 -10.823 48.394 1.00 26.89 112 THR A N 1
ATOM 813 C CA . THR A 1 112 ? 15.592 -11.772 47.948 1.00 26.89 112 THR A CA 1
ATOM 814 C C . THR A 1 112 ? 14.732 -12.197 49.141 1.00 26.89 112 THR A C 1
ATOM 816 O O . THR A 1 112 ? 15.265 -12.699 50.128 1.00 26.89 112 THR A O 1
ATOM 819 N N . VAL A 1 113 ? 13.402 -12.047 49.083 1.00 27.09 113 VAL A N 1
ATOM 820 C CA . VAL A 1 113 ? 12.517 -12.496 50.177 1.00 27.09 113 VAL A CA 1
ATOM 821 C C . VAL A 1 113 ? 12.164 -13.978 50.017 1.00 27.09 113 VAL A C 1
ATOM 823 O O . VAL A 1 113 ? 11.506 -14.374 49.057 1.00 27.09 113 VAL A O 1
ATOM 826 N N . ASN A 1 114 ? 12.577 -14.783 50.999 1.00 25.41 114 ASN A N 1
ATOM 827 C CA . ASN A 1 114 ? 12.097 -16.143 51.253 1.00 25.41 114 ASN A CA 1
ATOM 828 C C . ASN A 1 114 ? 10.787 -16.120 52.065 1.00 25.41 114 ASN A C 1
ATOM 830 O O . ASN A 1 114 ? 10.685 -15.373 53.035 1.00 25.41 114 ASN A O 1
ATOM 834 N N . GLY A 1 115 ? 9.858 -17.034 51.755 1.00 28.83 115 GLY A N 1
ATOM 835 C CA . GLY A 1 115 ? 8.827 -17.501 52.695 1.00 28.83 115 GLY A CA 1
ATOM 836 C C . GLY A 1 115 ? 7.381 -17.148 52.335 1.00 28.83 115 GLY A C 1
ATOM 837 O O . GLY A 1 115 ? 6.861 -16.125 52.764 1.00 28.83 115 GLY A O 1
ATOM 838 N N . ILE A 1 116 ? 6.696 -18.055 51.633 1.00 27.61 116 ILE A N 1
ATOM 839 C CA . ILE A 1 116 ? 5.227 -18.144 51.630 1.00 27.61 116 ILE A CA 1
ATOM 840 C C . ILE A 1 116 ? 4.871 -19.461 52.325 1.00 27.61 116 ILE A C 1
ATOM 842 O O . ILE A 1 116 ? 5.367 -20.512 51.921 1.00 27.61 116 ILE A O 1
ATOM 846 N N . HIS A 1 117 ? 4.034 -19.407 53.364 1.00 28.12 117 HIS A N 1
ATOM 847 C CA . HIS A 1 117 ? 3.427 -20.589 53.981 1.00 28.12 117 HIS A CA 1
ATOM 848 C C . HIS A 1 117 ? 1.952 -20.694 53.562 1.00 28.12 117 HIS A C 1
ATOM 850 O O . HIS A 1 117 ? 1.228 -19.702 53.584 1.00 28.12 117 HIS A O 1
ATOM 856 N N . ASP A 1 118 ? 1.549 -21.900 53.160 1.00 29.47 118 ASP A N 1
ATOM 857 C CA . ASP A 1 118 ? 0.199 -22.290 52.727 1.00 29.47 118 ASP A CA 1
ATOM 858 C C . ASP A 1 118 ? -0.661 -22.628 53.961 1.00 29.47 118 ASP A C 1
ATOM 860 O O . ASP A 1 118 ? -0.282 -23.509 54.736 1.00 29.47 118 ASP A O 1
ATOM 864 N N . ASP A 1 119 ? -1.792 -21.942 54.153 1.00 32.44 119 ASP A N 1
ATOM 865 C CA . ASP A 1 119 ? -2.859 -22.365 55.072 1.00 32.44 119 ASP A CA 1
ATOM 866 C C . ASP A 1 119 ? -4.043 -22.843 54.225 1.00 32.44 119 ASP A C 1
ATOM 868 O O . ASP A 1 119 ? -4.654 -22.066 53.489 1.00 32.44 119 ASP A O 1
ATOM 872 N N . ARG A 1 120 ? -4.320 -24.149 54.279 1.00 29.83 120 ARG A N 1
ATOM 873 C CA . ARG A 1 120 ? -5.211 -24.845 53.339 1.00 29.83 120 ARG A CA 1
ATOM 874 C C . ARG A 1 120 ? -6.697 -24.751 53.663 1.00 29.83 120 ARG A C 1
ATOM 876 O O . ARG A 1 120 ? -7.493 -25.216 52.851 1.00 29.83 120 ARG A O 1
ATOM 883 N N . ASP A 1 121 ? -7.077 -24.130 54.776 1.00 30.58 121 ASP A N 1
ATOM 884 C CA . ASP A 1 121 ? -8.478 -24.122 55.219 1.00 30.58 121 ASP A CA 1
ATOM 885 C C . ASP A 1 121 ? -9.163 -22.751 55.124 1.00 30.58 121 ASP A C 1
ATOM 887 O O . ASP A 1 121 ? -10.352 -22.622 55.422 1.00 30.58 121 ASP A O 1
ATOM 891 N N . SER A 1 122 ? -8.473 -21.726 54.619 1.00 31.70 122 SER A N 1
ATOM 892 C CA . SER A 1 122 ? -9.108 -20.463 54.247 1.00 31.70 122 SER A CA 1
ATOM 893 C C . SER A 1 122 ? -8.858 -20.196 52.769 1.00 31.70 122 SER A C 1
ATOM 895 O O . SER A 1 122 ? -7.722 -20.198 52.311 1.00 31.70 122 SER A O 1
ATOM 897 N N . ASN A 1 123 ? -9.914 -19.970 51.992 1.00 27.67 123 ASN A N 1
ATOM 898 C CA . ASN A 1 123 ? -9.838 -19.683 50.555 1.00 27.67 123 ASN A CA 1
ATOM 899 C C . ASN A 1 123 ? -9.296 -18.250 50.286 1.00 27.67 123 ASN A C 1
ATOM 901 O O . ASN A 1 123 ? -9.822 -17.509 49.457 1.00 27.67 123 ASN A O 1
ATOM 905 N N . THR A 1 124 ? -8.273 -17.836 51.038 1.00 26.19 124 THR A N 1
ATOM 906 C CA . THR A 1 124 ? -7.713 -16.485 51.124 1.00 26.19 124 THR A CA 1
ATOM 907 C C . THR A 1 124 ? -6.205 -16.576 51.332 1.00 26.19 124 THR A C 1
ATOM 909 O O . THR A 1 124 ? -5.744 -17.006 52.384 1.00 26.19 124 THR A O 1
ATOM 912 N N . TYR A 1 125 ? -5.428 -16.107 50.356 1.00 29.58 125 TYR A N 1
ATOM 913 C CA . TYR A 1 125 ? -4.002 -15.843 50.549 1.00 29.58 125 TYR A CA 1
ATOM 914 C C . TYR A 1 125 ? -3.825 -14.421 51.089 1.00 29.58 125 TYR A C 1
ATOM 916 O O . TYR A 1 125 ? -4.330 -13.465 50.497 1.00 29.58 125 TYR A O 1
ATOM 924 N N . TRP A 1 126 ? -3.092 -14.267 52.192 1.00 26.17 126 TRP A N 1
ATOM 925 C CA . TRP A 1 126 ? -2.694 -12.954 52.699 1.00 26.17 126 TRP A CA 1
ATOM 926 C C . TRP A 1 126 ? -1.346 -12.556 52.093 1.00 26.17 126 TRP A C 1
ATOM 928 O O . TRP A 1 126 ? -0.344 -13.239 52.286 1.00 26.17 126 TRP A O 1
ATOM 938 N N . MET A 1 127 ? -1.308 -11.429 51.380 1.00 30.45 127 MET A N 1
ATOM 939 C CA . MET A 1 127 ? -0.058 -10.739 51.061 1.00 30.45 127 MET A CA 1
ATOM 940 C C . MET A 1 127 ? 0.235 -9.738 52.180 1.00 30.45 127 MET A C 1
ATOM 942 O O . MET A 1 127 ? -0.522 -8.786 52.365 1.00 30.45 127 MET A O 1
ATOM 946 N N . PHE A 1 128 ? 1.330 -9.921 52.919 1.00 28.64 128 PHE A N 1
ATOM 947 C CA . PHE A 1 128 ? 1.835 -8.861 53.790 1.00 28.64 128 PHE A CA 1
ATOM 948 C C . PHE A 1 128 ? 2.547 -7.815 52.929 1.00 28.64 128 PHE A C 1
ATOM 950 O O . PHE A 1 128 ? 3.507 -8.129 52.228 1.00 28.64 128 PHE A O 1
ATOM 957 N N . SER A 1 129 ? 2.094 -6.566 52.984 1.00 32.44 129 SER A N 1
ATOM 958 C CA . SER A 1 129 ? 2.833 -5.421 52.450 1.00 32.44 129 SER A CA 1
ATOM 959 C C . SER A 1 129 ? 3.491 -4.669 53.604 1.00 32.44 129 SER A C 1
ATOM 961 O O . SER A 1 129 ? 2.793 -4.177 54.490 1.00 32.44 129 SER A O 1
ATOM 963 N N . TRP A 1 130 ? 4.816 -4.555 53.595 1.00 36.06 130 TRP A N 1
ATOM 964 C CA . TRP A 1 130 ? 5.550 -3.688 54.517 1.00 36.06 130 TRP A CA 1
ATOM 965 C C . TRP A 1 130 ? 5.464 -2.211 54.094 1.00 36.06 130 TRP A C 1
ATOM 967 O O . TRP A 1 130 ? 5.438 -1.885 52.910 1.00 36.06 130 TRP A O 1
ATOM 977 N N . ALA A 1 131 ? 5.448 -1.290 55.055 1.00 35.91 131 ALA A N 1
ATOM 978 C CA . ALA A 1 131 ? 5.661 0.130 54.790 1.00 35.91 131 ALA A CA 1
ATOM 979 C C . ALA A 1 131 ? 6.534 0.720 55.899 1.00 35.91 131 ALA A C 1
ATOM 981 O O . ALA A 1 131 ? 6.225 0.600 57.085 1.00 35.91 131 ALA A O 1
ATOM 982 N N . THR A 1 132 ? 7.639 1.361 55.527 1.00 34.50 132 THR A N 1
ATOM 983 C CA . THR A 1 132 ? 8.478 2.109 56.466 1.00 34.50 132 THR A CA 1
ATOM 984 C C . THR A 1 132 ? 7.868 3.484 56.707 1.00 34.50 132 THR A C 1
ATOM 986 O O . THR A 1 132 ? 7.669 4.245 55.760 1.00 34.50 132 THR A O 1
ATOM 989 N N . LYS A 1 133 ? 7.628 3.862 57.969 1.00 37.28 133 LYS A N 1
ATOM 990 C CA . LYS A 1 133 ? 7.468 5.288 58.300 1.00 37.28 133 LYS A CA 1
ATOM 991 C C . LYS A 1 133 ? 8.819 5.988 58.141 1.00 37.28 133 LYS A C 1
ATOM 993 O O . LYS A 1 133 ? 9.864 5.357 58.306 1.00 37.28 133 LYS A O 1
ATOM 998 N N . ALA A 1 134 ? 8.794 7.301 57.905 1.00 39.12 134 ALA A N 1
ATOM 999 C CA . ALA A 1 134 ? 9.976 8.156 57.724 1.00 39.12 134 ALA A CA 1
ATOM 1000 C C . ALA A 1 134 ? 11.048 8.038 58.840 1.00 39.12 134 ALA A C 1
ATOM 1002 O O . ALA A 1 134 ? 12.173 8.495 58.667 1.00 39.12 134 ALA A O 1
ATOM 1003 N N . ASN A 1 135 ? 10.738 7.363 59.956 1.00 42.47 135 ASN A N 1
ATOM 1004 C CA . ASN A 1 135 ? 11.606 7.212 61.120 1.00 42.47 135 ASN A CA 1
ATOM 1005 C C . ASN A 1 135 ? 12.045 5.749 61.383 1.00 42.47 135 ASN A C 1
ATOM 1007 O O . ASN A 1 135 ? 12.302 5.384 62.526 1.00 42.47 135 ASN A O 1
ATOM 1011 N N . LYS A 1 136 ? 12.166 4.914 60.337 1.00 36.91 136 LYS A N 1
ATOM 1012 C CA . LYS A 1 136 ? 12.806 3.571 60.356 1.00 36.91 136 LYS A CA 1
ATOM 1013 C C . LYS A 1 136 ? 12.215 2.519 61.316 1.00 36.91 136 LYS A C 1
ATOM 1015 O O . LYS A 1 136 ? 12.865 1.509 61.575 1.00 36.91 136 LYS A O 1
ATOM 1020 N N . THR A 1 137 ? 10.997 2.698 61.821 1.00 34.66 137 THR A N 1
ATOM 1021 C CA . THR A 1 137 ? 10.279 1.646 62.558 1.00 34.66 137 THR A CA 1
ATOM 1022 C C . THR A 1 137 ? 9.288 0.921 61.648 1.00 34.66 137 THR A C 1
ATOM 1024 O O . THR A 1 137 ? 8.523 1.549 60.912 1.00 34.66 137 THR A O 1
ATOM 1027 N N . TRP A 1 138 ? 9.346 -0.412 61.683 1.00 36.91 138 TRP A N 1
ATOM 1028 C CA . TRP A 1 138 ? 8.495 -1.319 60.912 1.00 36.91 138 TRP A CA 1
ATOM 1029 C C . TRP A 1 138 ? 7.147 -1.499 61.614 1.00 36.91 138 TRP A C 1
ATOM 1031 O O . TRP A 1 138 ? 7.113 -1.769 62.813 1.00 36.91 138 TRP A O 1
ATOM 1041 N N . ASP A 1 139 ? 6.046 -1.356 60.878 1.00 39.50 139 ASP A N 1
ATOM 1042 C CA . ASP A 1 139 ? 4.688 -1.523 61.401 1.00 39.50 139 ASP A CA 1
ATOM 1043 C C . ASP A 1 139 ? 3.978 -2.651 60.641 1.00 39.50 139 ASP A C 1
ATOM 1045 O O . ASP A 1 139 ? 3.720 -2.540 59.443 1.00 39.50 139 ASP A O 1
ATOM 1049 N N . LEU A 1 140 ? 3.687 -3.746 61.349 1.00 35.47 140 LEU A N 1
ATOM 1050 C CA . LEU A 1 140 ? 3.033 -4.949 60.816 1.00 35.47 140 LEU A CA 1
ATOM 1051 C C . LEU A 1 140 ? 1.530 -4.756 60.548 1.00 35.47 140 LEU A C 1
ATOM 1053 O O . LEU A 1 140 ? 0.902 -5.633 59.960 1.00 35.47 140 LEU A O 1
ATOM 1057 N N . TRP A 1 141 ? 0.952 -3.627 60.966 1.00 36.38 141 TRP A N 1
ATOM 1058 C CA . TRP A 1 141 ? -0.481 -3.341 60.852 1.00 36.38 141 TRP A CA 1
ATOM 1059 C C . TRP A 1 141 ? -0.780 -2.083 60.028 1.00 36.38 141 TRP A C 1
ATOM 1061 O O . TRP A 1 141 ? -1.938 -1.675 59.903 1.00 36.38 141 TRP A O 1
ATOM 1071 N N . ALA A 1 142 ? 0.244 -1.458 59.443 1.00 38.78 142 ALA A N 1
ATOM 1072 C CA . ALA A 1 142 ? 0.068 -0.282 58.607 1.00 38.78 142 ALA A CA 1
ATOM 1073 C C . ALA A 1 142 ? -0.546 -0.661 57.248 1.00 38.78 142 ALA A C 1
ATOM 1075 O O . ALA A 1 142 ? 0.053 -1.381 56.453 1.00 38.78 142 ALA A O 1
ATOM 1076 N N . LYS A 1 143 ? -1.736 -0.125 56.947 1.00 36.59 143 LYS A N 1
ATOM 1077 C CA . LYS A 1 143 ? -2.294 -0.167 55.587 1.00 36.59 143 LYS A CA 1
ATOM 1078 C C . LYS A 1 143 ? -1.418 0.682 54.649 1.00 36.59 143 LYS A C 1
ATOM 1080 O O . LYS A 1 143 ? -1.160 1.838 54.992 1.00 36.59 143 LYS A O 1
ATOM 1085 N N . PRO A 1 144 ? -1.012 0.182 53.467 1.00 35.72 144 PRO A N 1
ATOM 1086 C CA . PRO A 1 144 ? -0.324 0.998 52.472 1.00 35.72 144 PRO A CA 1
ATOM 1087 C C . PRO A 1 144 ? -1.187 2.192 52.072 1.00 35.72 144 PRO A C 1
ATOM 1089 O O . PRO A 1 144 ? -2.360 2.040 51.726 1.00 35.72 144 PRO A O 1
ATOM 1092 N N . THR A 1 145 ? -0.618 3.391 52.106 1.00 33.22 145 THR A N 1
ATOM 1093 C CA . THR A 1 145 ? -1.262 4.583 51.551 1.00 33.22 145 THR A CA 1
ATOM 1094 C C . THR A 1 145 ? -1.012 4.678 50.049 1.00 33.22 145 THR A C 1
ATOM 1096 O O . THR A 1 145 ? 0.096 4.444 49.575 1.00 33.22 145 THR A O 1
ATOM 1099 N N . LYS A 1 146 ? -2.069 5.032 49.313 1.00 30.89 146 LYS A N 1
ATOM 1100 C CA . LYS A 1 146 ? -2.145 5.114 47.850 1.00 30.89 146 LYS A CA 1
ATOM 1101 C C . LYS A 1 146 ? -1.070 6.040 47.259 1.00 30.89 146 LYS A C 1
ATOM 1103 O O . LYS A 1 146 ? -1.084 7.238 47.529 1.00 30.89 146 LYS A O 1
ATOM 1108 N N . GLY A 1 147 ? -0.204 5.498 46.404 1.00 32.97 147 GLY A N 1
ATOM 1109 C CA . GLY A 1 147 ? 0.509 6.281 45.395 1.00 32.97 147 GLY A CA 1
ATOM 1110 C C . GLY A 1 147 ? -0.421 6.582 44.217 1.00 32.97 147 GLY A C 1
ATOM 1111 O O . GLY A 1 147 ? -1.286 5.772 43.877 1.00 32.97 147 GLY A O 1
ATOM 1112 N N . VAL A 1 148 ? -0.289 7.762 43.617 1.00 27.75 148 VAL A N 1
ATOM 1113 C CA . VAL A 1 148 ? -0.945 8.079 42.341 1.00 27.75 148 VAL A CA 1
ATOM 1114 C C . VAL A 1 148 ? -0.297 7.189 41.263 1.00 27.75 148 VAL A C 1
ATOM 1116 O O . VAL A 1 148 ? 0.921 7.049 41.258 1.00 27.75 148 VAL A O 1
ATOM 1119 N N . ASP A 1 149 ? -1.102 6.542 40.412 1.00 28.94 149 ASP A N 1
ATOM 1120 C CA . ASP A 1 149 ? -0.673 5.699 39.274 1.00 28.94 149 ASP A CA 1
ATOM 1121 C C . ASP A 1 149 ? 0.036 4.356 39.576 1.00 28.94 149 ASP A C 1
ATOM 1123 O O . ASP A 1 149 ? 1.034 4.012 38.948 1.00 28.94 149 ASP A O 1
ATOM 1127 N N . THR A 1 150 ? -0.490 3.526 40.488 1.00 27.22 150 THR A N 1
ATOM 1128 C CA . THR A 1 150 ? 0.012 2.144 40.693 1.00 27.22 150 THR A CA 1
ATOM 1129 C C . THR A 1 150 ? -1.038 1.083 40.343 1.00 27.22 150 THR A C 1
ATOM 1131 O O . THR A 1 150 ? -2.127 1.082 40.915 1.00 27.22 150 THR A O 1
ATOM 1134 N N . TRP A 1 151 ? -0.696 0.144 39.451 1.00 28.03 151 TRP A N 1
ATOM 1135 C CA . TRP A 1 151 ? -1.489 -1.054 39.134 1.00 28.03 151 TRP A CA 1
ATOM 1136 C C . TRP A 1 151 ? -0.746 -2.312 39.606 1.00 28.03 151 TRP A C 1
ATOM 1138 O O . TRP A 1 151 ? 0.429 -2.479 39.291 1.00 28.03 151 TRP A O 1
ATOM 1148 N N . MET A 1 152 ? -1.426 -3.216 40.322 1.00 26.84 152 MET A N 1
ATOM 1149 C CA . MET A 1 152 ? -0.936 -4.577 40.580 1.00 26.84 152 MET A CA 1
ATOM 1150 C C . MET A 1 152 ? -1.832 -5.583 39.856 1.00 26.84 152 MET A C 1
ATOM 1152 O O . MET A 1 152 ? -3.022 -5.672 40.153 1.00 26.84 152 MET A O 1
ATOM 1156 N N . GLY A 1 153 ? -1.270 -6.341 38.916 1.00 28.30 153 GLY A N 1
ATOM 1157 C CA . GLY A 1 153 ? -1.941 -7.485 38.301 1.00 28.30 153 GLY A CA 1
ATOM 1158 C C . GLY A 1 153 ? -1.582 -8.774 39.039 1.00 28.30 153 GLY A C 1
ATOM 1159 O O . GLY A 1 153 ? -0.403 -9.056 39.235 1.00 28.30 153 GLY A O 1
ATOM 1160 N N . VAL A 1 154 ? -2.583 -9.567 39.429 1.00 26.73 154 VAL A N 1
ATOM 1161 C CA . VAL A 1 154 ? -2.392 -10.930 39.950 1.00 26.73 154 VAL A CA 1
ATOM 1162 C C . VAL A 1 154 ? -3.073 -11.903 38.995 1.00 26.73 154 VAL A C 1
ATOM 1164 O O . VAL A 1 154 ? -4.278 -11.820 38.775 1.00 26.73 154 VAL A O 1
ATOM 1167 N N . THR A 1 155 ? -2.310 -12.843 38.441 1.00 28.39 155 THR A N 1
ATOM 1168 C CA . THR A 1 155 ? -2.841 -13.958 37.642 1.00 28.39 155 THR A CA 1
ATOM 1169 C C . THR A 1 155 ? -2.933 -15.212 38.503 1.00 28.39 155 THR A C 1
ATOM 1171 O O . THR A 1 155 ? -1.914 -15.720 38.968 1.00 28.39 155 THR A O 1
ATOM 1174 N N . LEU A 1 156 ? -4.142 -15.750 38.672 1.00 25.02 156 LEU A N 1
ATOM 1175 C CA . LEU A 1 156 ? -4.382 -17.062 39.274 1.00 25.02 156 LEU A CA 1
ATOM 1176 C C . LEU A 1 156 ? -4.724 -18.071 38.171 1.00 25.02 156 LEU A C 1
ATOM 1178 O O . LEU A 1 156 ? -5.750 -17.962 37.510 1.00 25.02 156 LEU A O 1
ATOM 1182 N N . GLY A 1 157 ? -3.844 -19.056 37.977 1.00 27.38 157 GLY A N 1
ATOM 1183 C CA . GLY A 1 157 ? -4.146 -20.348 37.350 1.00 27.38 157 GLY A CA 1
ATOM 1184 C C . GLY A 1 157 ? -5.101 -20.354 36.150 1.00 27.38 157 GLY A C 1
ATOM 1185 O O . GLY A 1 157 ? -6.150 -20.985 36.222 1.00 27.38 157 GLY A O 1
ATOM 1186 N N . GLY A 1 158 ? -4.732 -19.716 35.034 1.00 30.31 158 GLY A N 1
ATOM 1187 C CA . GLY A 1 158 ? -5.339 -19.986 33.720 1.00 30.31 158 GLY A CA 1
ATOM 1188 C C . GLY A 1 158 ? -6.820 -19.620 33.543 1.00 30.31 158 GLY A C 1
ATOM 1189 O O . GLY A 1 158 ? -7.397 -19.966 32.515 1.00 30.31 158 GLY A O 1
ATOM 1190 N N . LYS A 1 159 ? -7.434 -18.908 34.492 1.00 25.59 159 LYS A N 1
ATOM 1191 C CA . LYS A 1 159 ? -8.683 -18.170 34.275 1.00 25.59 159 LYS A CA 1
ATOM 1192 C C . LYS A 1 159 ? -8.382 -16.683 34.410 1.00 25.59 159 LYS A C 1
ATOM 1194 O O . LYS A 1 159 ? -7.842 -16.262 35.430 1.00 25.59 159 LYS A O 1
ATOM 1199 N N . GLU A 1 160 ? -8.736 -15.898 33.395 1.00 28.73 160 GLU A N 1
ATOM 1200 C CA . GLU A 1 160 ? -8.832 -14.447 33.549 1.00 28.73 160 GLU A CA 1
ATOM 1201 C C . GLU A 1 160 ? -9.771 -14.150 34.720 1.00 28.73 160 GLU A C 1
ATOM 1203 O O . GLU A 1 160 ? -10.939 -14.548 34.722 1.00 28.73 160 GLU A O 1
ATOM 1208 N N . VAL A 1 161 ? -9.249 -13.474 35.740 1.00 30.61 161 VAL A N 1
ATOM 1209 C CA . VAL A 1 161 ? -10.098 -12.795 36.714 1.00 30.61 161 VAL A CA 1
ATOM 1210 C C . VAL A 1 161 ? -10.736 -11.629 35.951 1.00 30.61 161 VAL A C 1
ATOM 1212 O O . VAL A 1 161 ? -10.009 -10.936 35.233 1.00 30.61 161 VAL A O 1
ATOM 1215 N N . PRO A 1 162 ? -12.057 -11.389 36.059 1.00 29.95 162 PRO A N 1
ATOM 1216 C CA . PRO A 1 162 ? -12.635 -10.144 35.574 1.00 29.95 162 PRO A CA 1
ATOM 1217 C C . PRO A 1 162 ? -11.800 -9.009 36.153 1.00 29.95 162 PRO A C 1
ATOM 1219 O O . PRO A 1 162 ? -11.508 -9.047 37.348 1.00 29.95 162 PRO A O 1
ATOM 1222 N N . SER A 1 163 ? -11.382 -8.048 35.323 1.00 30.75 163 SER A N 1
ATOM 1223 C CA . SER A 1 163 ? -10.813 -6.791 35.815 1.00 30.75 163 SER A CA 1
ATOM 1224 C C . SER A 1 163 ? -11.602 -6.396 37.056 1.00 30.75 163 SER A C 1
ATOM 1226 O O . SER A 1 163 ? -12.815 -6.222 36.944 1.00 30.75 163 SER A O 1
ATOM 1228 N N . ILE A 1 164 ? -10.961 -6.358 38.230 1.00 30.28 164 ILE A N 1
ATOM 1229 C CA . ILE A 1 164 ? -11.614 -5.825 39.423 1.00 30.28 164 ILE A CA 1
ATOM 1230 C C . ILE A 1 164 ? -12.004 -4.419 38.996 1.00 30.28 164 ILE A C 1
ATOM 1232 O O . ILE A 1 164 ? -11.117 -3.619 38.683 1.00 30.28 164 ILE A O 1
ATOM 1236 N N . ASP A 1 165 ? -13.307 -4.166 38.851 1.00 35.09 165 ASP A N 1
ATOM 1237 C CA . ASP A 1 165 ? -13.782 -2.825 38.561 1.00 35.09 165 ASP A CA 1
ATOM 1238 C C . ASP A 1 165 ? -13.117 -1.925 39.598 1.00 35.09 165 ASP A C 1
ATOM 1240 O O . ASP A 1 165 ? -13.136 -2.256 40.793 1.00 35.09 165 ASP A O 1
ATOM 1244 N N . PRO A 1 166 ? -12.413 -0.866 39.165 1.00 33.12 166 PRO A N 1
ATOM 1245 C CA . PRO A 1 166 ? -11.727 -0.023 40.115 1.00 33.12 166 PRO A CA 1
ATOM 1246 C C . PRO A 1 166 ? -12.777 0.441 41.131 1.00 33.12 166 PRO A C 1
ATOM 1248 O O . PRO A 1 166 ? -13.894 0.772 40.720 1.00 33.12 166 PRO A O 1
ATOM 1251 N N . PRO A 1 167 ? -12.469 0.413 42.441 1.00 31.42 167 PRO A N 1
ATOM 1252 C CA . PRO A 1 167 ? -13.455 0.716 43.469 1.00 31.42 167 PRO A CA 1
ATOM 1253 C C . PRO A 1 167 ? -14.155 2.027 43.118 1.00 31.42 167 PRO A C 1
ATOM 1255 O O . PRO A 1 167 ? -13.483 2.975 42.681 1.00 31.42 167 PRO A O 1
ATOM 1258 N N . GLU A 1 168 ? -15.487 2.041 43.258 1.00 34.62 168 GLU A N 1
ATOM 1259 C CA . GLU A 1 168 ? -16.335 3.204 42.988 1.00 34.62 168 GLU A CA 1
ATOM 1260 C C . GLU A 1 168 ? -15.647 4.471 43.518 1.00 34.62 168 GLU A C 1
ATOM 1262 O O . GLU A 1 168 ? -15.376 4.598 44.713 1.00 34.62 168 GLU A O 1
ATOM 1267 N N . GLY A 1 169 ? -15.282 5.380 42.606 1.00 40.12 169 GLY A N 1
ATOM 1268 C CA . GLY A 1 169 ? -14.552 6.611 42.932 1.00 40.12 169 GLY A CA 1
ATOM 1269 C C . GLY A 1 169 ? -13.100 6.696 42.444 1.00 40.12 169 GLY A C 1
ATOM 1270 O O . GLY A 1 169 ? -12.441 7.705 42.698 1.00 40.12 169 GLY A O 1
ATOM 1271 N N . SER A 1 170 ? -12.577 5.706 41.716 1.00 38.16 170 SER A N 1
ATOM 1272 C CA . SER A 1 170 ? -11.325 5.894 40.962 1.00 38.16 170 SER A CA 1
ATOM 1273 C C . SER A 1 170 ? -11.581 6.736 39.703 1.00 38.16 170 SER A C 1
ATOM 1275 O O . SER A 1 170 ? -12.579 6.495 39.021 1.00 38.16 170 SER A O 1
ATOM 1277 N N . PRO A 1 171 ? -10.723 7.719 39.363 1.00 46.16 171 PRO A N 1
ATOM 1278 C CA . PRO A 1 171 ? -10.886 8.474 38.126 1.00 46.16 171 PRO A CA 1
ATOM 1279 C C . PRO A 1 171 ? -10.851 7.508 36.938 1.00 46.16 171 PRO A C 1
ATOM 1281 O O . PRO A 1 171 ? -9.966 6.655 36.858 1.00 46.16 171 PRO A O 1
ATOM 1284 N N . ALA A 1 172 ? -11.838 7.620 36.043 1.00 51.72 172 ALA A N 1
ATOM 1285 C CA . ALA A 1 172 ? -11.892 6.802 34.839 1.00 51.72 172 ALA A CA 1
ATOM 1286 C C . ALA A 1 172 ? -10.568 6.946 34.064 1.00 51.72 172 ALA A C 1
ATOM 1288 O O . ALA A 1 172 ? -10.056 8.069 33.963 1.00 51.72 172 ALA A O 1
ATOM 1289 N N . PRO A 1 173 ? -10.002 5.849 33.524 1.00 55.53 173 PRO A N 1
ATOM 1290 C CA . PRO A 1 173 ? -8.806 5.943 32.702 1.00 55.53 173 PRO A CA 1
ATOM 1291 C C . PRO A 1 173 ? -9.045 6.947 31.565 1.00 55.53 173 PRO A C 1
ATOM 1293 O O . PRO A 1 173 ? -10.168 7.038 31.052 1.00 55.53 173 PRO A O 1
ATOM 1296 N N . PRO A 1 174 ? -8.024 7.734 31.184 1.00 61.91 174 PRO A N 1
ATOM 1297 C CA . PRO A 1 174 ? -8.186 8.746 30.154 1.00 61.91 174 PRO A CA 1
ATOM 1298 C C . PRO A 1 174 ? -8.694 8.097 28.861 1.00 61.91 174 PRO A C 1
ATOM 1300 O O . PRO A 1 174 ? -8.275 6.983 28.530 1.00 61.91 174 PRO A O 1
ATOM 1303 N N . PRO A 1 175 ? -9.578 8.776 28.108 1.00 71.38 175 PRO A N 1
ATOM 1304 C CA . PRO A 1 175 ? -10.145 8.198 26.906 1.00 71.38 175 PRO A CA 1
ATOM 1305 C C . PRO A 1 175 ? -9.041 7.901 25.895 1.00 71.38 175 PRO A C 1
ATOM 1307 O O . PRO A 1 175 ? -8.173 8.758 25.640 1.00 71.38 175 PRO A O 1
ATOM 1310 N N . ARG A 1 176 ? -9.115 6.703 25.306 1.00 79.00 176 ARG A N 1
ATOM 1311 C CA . ARG A 1 176 ? -8.230 6.272 24.222 1.00 79.00 176 ARG A CA 1
ATOM 1312 C C . ARG A 1 176 ? -8.336 7.252 23.060 1.00 79.00 176 ARG A C 1
ATOM 1314 O O . ARG A 1 176 ? -9.325 7.967 22.892 1.00 79.00 176 ARG A O 1
ATOM 1321 N N . LYS A 1 177 ? -7.269 7.336 22.280 1.00 83.62 177 LYS A N 1
ATOM 1322 C CA . LYS A 1 177 ? -7.188 8.202 21.105 1.00 83.62 177 LYS A CA 1
ATOM 1323 C C . LYS A 1 177 ? -7.518 7.405 19.857 1.00 83.62 177 LYS A C 1
ATOM 1325 O O . LYS A 1 177 ? -7.056 6.276 19.725 1.00 83.62 177 LYS A O 1
ATOM 1330 N N . LEU A 1 178 ? -8.258 8.016 18.940 1.00 85.81 178 LEU A N 1
ATOM 1331 C CA . LEU A 1 178 ? -8.386 7.524 17.577 1.00 85.81 178 LEU A CA 1
ATOM 1332 C C . LEU A 1 178 ? -7.525 8.381 16.661 1.00 85.81 178 LEU A C 1
ATOM 1334 O O . LEU A 1 178 ? -7.716 9.597 16.614 1.00 85.81 178 LEU A O 1
ATOM 1338 N N . MET A 1 179 ? -6.632 7.721 15.936 1.00 87.50 179 MET A N 1
ATOM 1339 C CA . MET A 1 179 ? -5.880 8.279 14.827 1.00 87.50 179 MET A CA 1
ATOM 1340 C C . MET A 1 179 ? -6.345 7.637 13.526 1.00 87.50 179 MET A C 1
ATOM 1342 O O . MET A 1 179 ? -6.509 6.418 13.462 1.00 87.50 179 MET A O 1
ATOM 1346 N N . THR A 1 180 ? -6.482 8.435 12.477 1.00 90.56 180 THR A N 1
ATOM 1347 C CA . THR A 1 180 ? -6.723 7.945 11.119 1.00 90.56 180 THR A CA 1
ATOM 1348 C C . THR A 1 180 ? -5.480 8.101 10.247 1.00 90.56 180 THR A C 1
ATOM 1350 O O . THR A 1 180 ? -4.761 9.102 10.288 1.00 90.56 180 THR A O 1
ATOM 1353 N N . MET A 1 181 ? -5.217 7.065 9.461 1.00 93.00 181 MET A N 1
ATOM 1354 C CA . MET A 1 181 ? -4.148 6.982 8.483 1.00 93.00 181 MET A CA 1
ATOM 1355 C C . MET A 1 181 ? -4.760 6.678 7.120 1.00 93.00 181 MET A C 1
ATOM 1357 O O . MET A 1 181 ? -5.552 5.751 6.994 1.00 93.00 181 MET A O 1
ATOM 1361 N N . THR A 1 182 ? -4.375 7.421 6.094 1.00 96.25 182 THR A N 1
ATOM 1362 C CA . THR A 1 182 ? -4.816 7.174 4.721 1.00 96.25 182 THR A CA 1
ATOM 1363 C C . THR A 1 182 ? -3.633 6.705 3.884 1.00 96.25 182 THR A C 1
ATOM 1365 O O . THR A 1 182 ? -2.568 7.319 3.913 1.00 96.25 182 THR A O 1
ATOM 1368 N N . VAL A 1 183 ? -3.818 5.624 3.132 1.00 98.00 183 VAL A N 1
ATOM 1369 C CA . VAL A 1 183 ? -2.858 5.133 2.139 1.00 98.00 183 VAL A CA 1
ATOM 1370 C C . VAL A 1 183 ? -3.374 5.515 0.758 1.00 98.00 183 VAL A C 1
ATOM 1372 O O . VAL A 1 183 ? -4.386 4.979 0.303 1.00 98.00 183 VAL A O 1
ATOM 1375 N N . LEU A 1 184 ? -2.695 6.454 0.113 1.00 98.62 184 LEU A N 1
ATOM 1376 C CA . LEU A 1 184 ? -2.922 6.848 -1.278 1.00 98.62 184 LEU A CA 1
ATOM 1377 C C . LEU A 1 184 ? -1.834 6.220 -2.147 1.00 98.62 184 LEU A C 1
ATOM 1379 O O . LEU A 1 184 ? -0.825 5.767 -1.617 1.00 98.62 184 LEU A O 1
ATOM 1383 N N . GLY A 1 185 ? -1.998 6.249 -3.461 1.00 98.12 185 GLY A N 1
ATOM 1384 C CA . GLY A 1 185 ? -0.910 5.959 -4.385 1.00 98.12 185 GLY A CA 1
ATOM 1385 C C . GLY A 1 185 ? -1.269 4.958 -5.464 1.00 98.12 185 GLY A C 1
ATOM 1386 O O . GLY A 1 185 ? -2.440 4.749 -5.796 1.00 98.12 185 GLY A O 1
ATOM 1387 N N . ASP A 1 186 ? -0.221 4.364 -6.012 1.00 97.69 186 ASP A N 1
ATOM 1388 C CA . ASP A 1 186 ? -0.294 3.370 -7.073 1.00 97.69 186 ASP A CA 1
ATOM 1389 C C . ASP A 1 186 ? -0.207 1.931 -6.535 1.00 97.69 186 ASP A C 1
ATOM 1391 O O . ASP A 1 186 ? -0.513 1.654 -5.371 1.00 97.69 186 ASP A O 1
ATOM 1395 N N . SER A 1 187 ? 0.187 0.993 -7.393 1.00 96.69 187 SER A N 1
ATOM 1396 C CA . SER A 1 187 ? 0.295 -0.436 -7.100 1.00 96.69 187 SER A CA 1
ATOM 1397 C C . SER A 1 187 ? 1.248 -0.758 -5.944 1.00 96.69 187 SER A C 1
ATOM 1399 O O . SER A 1 187 ? 0.994 -1.687 -5.170 1.00 96.69 187 SER A O 1
ATOM 1401 N N . TYR A 1 188 ? 2.302 0.043 -5.753 1.00 97.56 188 TYR A N 1
ATOM 1402 C CA . TYR A 1 188 ? 3.235 -0.112 -4.632 1.00 97.56 188 TYR A CA 1
ATOM 1403 C C . TYR A 1 188 ? 2.588 0.251 -3.289 1.00 97.56 188 TYR A C 1
ATOM 1405 O O . TYR A 1 188 ? 3.001 -0.258 -2.248 1.00 97.56 188 TYR A O 1
ATOM 1413 N N . SER A 1 189 ? 1.561 1.102 -3.293 1.00 98.12 189 SER A N 1
ATOM 1414 C CA . SER A 1 189 ? 0.736 1.414 -2.122 1.00 98.12 189 SER A CA 1
ATOM 1415 C C . SER A 1 189 ? -0.447 0.467 -1.962 1.00 98.12 189 SER A C 1
ATOM 1417 O O . SER A 1 189 ? -0.795 0.122 -0.832 1.00 98.12 189 SER A O 1
ATOM 1419 N N . ALA A 1 190 ? -1.057 0.029 -3.066 1.00 95.00 190 ALA A N 1
ATOM 1420 C CA . ALA A 1 190 ? -2.178 -0.909 -3.048 1.00 95.00 190 ALA A CA 1
ATOM 1421 C C . ALA A 1 190 ? -1.755 -2.281 -2.501 1.00 95.00 190 ALA A C 1
ATOM 1423 O O . ALA A 1 190 ? -2.505 -2.908 -1.751 1.00 95.00 190 ALA A O 1
ATOM 1424 N N . GLY A 1 191 ? -0.519 -2.698 -2.785 1.00 94.56 191 GLY A N 1
ATOM 1425 C CA . GLY A 1 191 ? 0.037 -3.970 -2.332 1.00 94.56 191 GLY A CA 1
ATOM 1426 C C . GLY A 1 191 ? -0.092 -5.084 -3.362 1.00 94.56 191 GLY A C 1
ATOM 1427 O O . GLY A 1 191 ? -0.289 -6.245 -2.983 1.00 94.56 191 GLY A O 1
ATOM 1428 N N . ASN A 1 192 ? 0.015 -4.736 -4.646 1.00 93.75 192 ASN A N 1
ATOM 1429 C CA . ASN A 1 192 ? 0.169 -5.699 -5.731 1.00 93.75 192 ASN A CA 1
ATOM 1430 C C . ASN A 1 192 ? 1.248 -6.728 -5.382 1.00 93.75 192 ASN A C 1
ATOM 1432 O O . ASN A 1 192 ? 2.281 -6.393 -4.808 1.00 93.75 192 ASN A O 1
ATOM 1436 N N . GLY A 1 193 ? 1.007 -7.994 -5.710 1.00 90.44 193 GLY A N 1
ATOM 1437 C CA . GLY A 1 193 ? 1.996 -9.039 -5.487 1.00 90.44 193 GLY A CA 1
ATOM 1438 C C . GLY A 1 193 ? 2.148 -9.518 -4.038 1.00 90.44 193 GLY A C 1
ATOM 1439 O O . GLY A 1 193 ? 3.035 -10.320 -3.760 1.00 90.44 193 GLY A O 1
ATOM 1440 N N . THR A 1 194 ? 1.305 -9.088 -3.095 1.00 90.31 194 THR A N 1
ATOM 1441 C CA . THR A 1 194 ? 1.343 -9.589 -1.699 1.00 90.31 194 THR A CA 1
ATOM 1442 C C . THR A 1 194 ? 0.341 -10.709 -1.409 1.00 90.31 194 THR A C 1
ATOM 1444 O O . THR A 1 194 ? 0.296 -11.250 -0.301 1.00 90.31 194 THR A O 1
ATOM 1447 N N . GLN A 1 195 ? -0.479 -11.067 -2.392 1.00 82.50 195 GLN A N 1
ATOM 1448 C CA . GLN A 1 195 ? -1.509 -12.090 -2.278 1.00 82.50 195 GLN A CA 1
ATOM 1449 C C . GLN A 1 195 ? -1.672 -12.838 -3.598 1.00 82.50 195 GLN A C 1
ATOM 1451 O O . GLN A 1 195 ? -1.399 -12.303 -4.668 1.00 82.50 195 GLN A O 1
ATOM 1456 N N . PHE A 1 196 ? -2.115 -14.089 -3.503 1.00 74.75 196 PHE A N 1
ATOM 1457 C CA . PHE A 1 196 ? -2.304 -14.936 -4.676 1.00 74.75 196 PHE A CA 1
ATOM 1458 C C . PHE A 1 196 ? -3.532 -14.538 -5.502 1.00 74.75 196 PHE A C 1
ATOM 1460 O O . PHE A 1 196 ? -3.479 -14.553 -6.725 1.00 74.75 196 PHE A O 1
ATOM 1467 N N . PHE A 1 197 ? -4.621 -14.172 -4.822 1.00 68.94 197 PHE A N 1
ATOM 1468 C CA . PHE A 1 197 ? -5.869 -13.736 -5.444 1.00 68.94 197 PHE A CA 1
ATOM 1469 C C . PHE A 1 197 ? -5.937 -12.215 -5.430 1.00 68.94 197 PHE A C 1
ATOM 1471 O O . PHE A 1 197 ? -5.733 -11.599 -4.380 1.00 68.94 197 PHE A O 1
ATOM 1478 N N . THR A 1 198 ? -6.199 -11.617 -6.584 1.00 67.94 198 THR A N 1
ATOM 1479 C CA . THR A 1 198 ? -6.275 -10.167 -6.756 1.00 67.94 198 THR A CA 1
ATOM 1480 C C . THR A 1 198 ? -7.739 -9.723 -6.747 1.00 67.94 198 THR A C 1
ATOM 1482 O O . THR A 1 198 ? -8.610 -10.489 -7.150 1.00 67.94 198 THR A O 1
ATOM 1485 N N . PRO A 1 199 ? -8.056 -8.521 -6.236 1.00 68.31 199 PRO A N 1
ATOM 1486 C CA . PRO A 1 199 ? -9.421 -8.031 -6.222 1.00 68.31 199 PRO A CA 1
ATOM 1487 C C . PRO A 1 199 ? -9.951 -7.762 -7.644 1.00 68.31 199 PRO A C 1
ATOM 1489 O O . PRO A 1 199 ? -9.363 -6.949 -8.357 1.00 68.31 199 PRO A O 1
ATOM 1492 N N . SER A 1 200 ? -11.105 -8.329 -8.017 1.00 65.88 200 SER A N 1
ATOM 1493 C CA . SER A 1 200 ? -11.815 -8.042 -9.285 1.00 65.88 200 SER A CA 1
ATOM 1494 C C . SER A 1 200 ? -12.214 -6.586 -9.502 1.00 65.88 200 SER A C 1
ATOM 1496 O O . SER A 1 200 ? -12.603 -6.218 -10.606 1.00 65.88 200 SER A O 1
ATOM 1498 N N . ASP A 1 201 ? -12.156 -5.733 -8.472 1.00 72.25 201 ASP A N 1
ATOM 1499 C CA . ASP A 1 201 ? -12.388 -4.300 -8.668 1.00 72.25 201 ASP A CA 1
ATOM 1500 C C . ASP A 1 201 ? -11.229 -3.619 -9.414 1.00 72.25 201 ASP A C 1
ATOM 1502 O O . ASP A 1 201 ? -11.347 -2.446 -9.740 1.00 72.25 201 ASP A O 1
ATOM 1506 N N . GLY A 1 202 ? -10.131 -4.334 -9.690 1.00 79.38 202 GLY A N 1
ATOM 1507 C CA . GLY A 1 202 ? -8.948 -3.811 -10.371 1.00 79.38 202 GLY A CA 1
ATOM 1508 C C . GLY A 1 202 ? -8.046 -2.972 -9.465 1.00 79.38 202 GLY A C 1
ATOM 1509 O O . GLY A 1 202 ? -7.039 -2.439 -9.926 1.00 79.38 202 GLY A O 1
ATOM 1510 N N . SER A 1 203 ? -8.360 -2.856 -8.169 1.00 86.44 203 SER A N 1
ATOM 1511 C CA . SER A 1 203 ? -7.604 -1.999 -7.252 1.00 86.44 203 SER A CA 1
ATOM 1512 C C . SER A 1 203 ? -6.304 -2.618 -6.758 1.00 86.44 203 SER A C 1
ATOM 1514 O O . SER A 1 203 ? -5.388 -1.876 -6.410 1.00 86.44 203 SER A O 1
ATOM 1516 N N . TYR A 1 204 ? -6.230 -3.956 -6.689 1.00 88.12 204 TYR A N 1
ATOM 1517 C CA . TYR A 1 204 ? -5.122 -4.708 -6.074 1.00 88.12 204 TYR A CA 1
ATOM 1518 C C . TYR A 1 204 ? -4.858 -4.362 -4.605 1.00 88.12 204 TYR A C 1
ATOM 1520 O O . TYR A 1 204 ? -3.810 -4.698 -4.053 1.00 88.12 204 TYR A O 1
ATOM 1528 N N . ARG A 1 205 ? -5.835 -3.746 -3.930 1.00 88.00 205 ARG A N 1
ATOM 1529 C CA . ARG A 1 205 ? -5.723 -3.419 -2.510 1.00 88.00 205 ARG A CA 1
ATOM 1530 C C . ARG A 1 205 ? -5.618 -4.684 -1.675 1.00 88.00 205 ARG A C 1
ATOM 1532 O O . ARG A 1 205 ? -6.551 -5.481 -1.587 1.00 88.00 205 ARG A O 1
ATOM 1539 N N . SER A 1 206 ? -4.474 -4.835 -1.030 1.00 85.75 206 SER A N 1
ATOM 1540 C CA . SER A 1 206 ? -4.149 -5.988 -0.209 1.00 85.75 206 SER A CA 1
ATOM 1541 C C . SER A 1 206 ? -4.136 -5.626 1.274 1.00 85.75 206 SER A C 1
ATOM 1543 O O . SER A 1 206 ? -3.550 -4.609 1.641 1.00 85.75 206 SER A O 1
ATOM 1545 N N . PRO A 1 207 ? -4.651 -6.476 2.181 1.00 82.94 207 PRO A N 1
ATOM 1546 C CA . PRO A 1 207 ? -4.491 -6.289 3.630 1.00 82.94 207 PRO A CA 1
ATOM 1547 C C . PRO A 1 207 ? -3.037 -6.463 4.118 1.00 82.94 207 PRO A C 1
ATOM 1549 O O . PRO A 1 207 ? -2.741 -6.276 5.308 1.00 82.94 207 PRO A O 1
ATOM 1552 N N . LYS A 1 208 ? -2.127 -6.847 3.215 1.00 87.62 208 LYS A N 1
ATOM 1553 C CA . LYS A 1 208 ? -0.682 -6.961 3.435 1.00 87.62 208 LYS A CA 1
ATOM 1554 C C . LYS A 1 208 ? 0.113 -5.805 2.814 1.00 87.62 208 LYS A C 1
ATOM 1556 O O . LYS A 1 208 ? 1.337 -5.854 2.832 1.00 87.62 208 LYS A O 1
ATOM 1561 N N . ASN A 1 209 ? -0.548 -4.752 2.320 1.00 93.50 209 ASN A N 1
ATOM 1562 C CA . ASN A 1 209 ? 0.155 -3.522 1.951 1.00 93.50 209 ASN A CA 1
ATOM 1563 C C . ASN A 1 209 ? 0.858 -2.902 3.175 1.00 93.50 209 ASN A C 1
ATOM 1565 O O . ASN A 1 209 ? 0.481 -3.147 4.327 1.00 93.50 209 ASN A O 1
ATOM 1569 N N . TYR A 1 210 ? 1.859 -2.054 2.932 1.00 96.25 210 TYR A N 1
ATOM 1570 C CA . TYR A 1 210 ? 2.734 -1.542 3.992 1.00 96.25 210 TYR A CA 1
ATOM 1571 C C . TYR A 1 210 ? 1.968 -0.683 5.008 1.00 96.25 210 TYR A C 1
ATOM 1573 O O . TYR A 1 210 ? 2.344 -0.625 6.176 1.00 96.25 210 TYR A O 1
ATOM 1581 N N . GLY A 1 211 ? 0.887 -0.022 4.586 1.00 94.25 211 GLY A N 1
ATOM 1582 C CA . GLY A 1 211 ? 0.051 0.786 5.457 1.00 94.25 211 GLY A CA 1
ATOM 1583 C C . GLY A 1 211 ? -0.706 -0.100 6.429 1.00 94.25 211 GLY A C 1
ATOM 1584 O O . GLY A 1 211 ? -0.596 0.109 7.627 1.00 94.25 211 GLY A O 1
ATOM 1585 N N . SER A 1 212 ? -1.372 -1.147 5.940 1.00 90.44 212 SER A N 1
ATOM 1586 C CA . SER A 1 212 ? -2.062 -2.131 6.784 1.00 90.44 212 SER A CA 1
ATOM 1587 C C . SER A 1 212 ? -1.114 -2.881 7.729 1.00 90.44 212 SER A C 1
ATOM 1589 O O . SER A 1 212 ? -1.460 -3.118 8.888 1.00 90.44 212 SER A O 1
ATOM 1591 N N . VAL A 1 213 ? 0.096 -3.223 7.270 1.00 91.31 213 VAL A N 1
ATOM 1592 C CA . VAL A 1 213 ? 1.144 -3.813 8.124 1.00 91.31 213 VAL A CA 1
ATOM 1593 C C . VAL A 1 213 ? 1.557 -2.836 9.228 1.00 91.31 213 VAL A C 1
ATOM 1595 O O . VAL A 1 213 ? 1.617 -3.214 10.400 1.00 91.31 213 VAL A O 1
ATOM 1598 N N . LEU A 1 214 ? 1.790 -1.569 8.876 1.00 91.69 214 LEU A N 1
ATOM 1599 C CA . LEU A 1 214 ? 2.126 -0.526 9.838 1.00 91.69 214 LEU A CA 1
ATOM 1600 C C . LEU A 1 214 ? 1.004 -0.318 10.863 1.00 91.69 214 LEU A C 1
ATOM 1602 O O . LEU A 1 214 ? 1.295 -0.176 12.047 1.00 91.69 214 LEU A O 1
ATOM 1606 N N . THR A 1 215 ? -0.263 -0.350 10.449 1.00 89.81 215 THR A N 1
ATOM 1607 C CA . THR A 1 215 ? -1.422 -0.229 11.348 1.00 89.81 215 THR A CA 1
ATOM 1608 C C . THR A 1 215 ? -1.407 -1.292 12.429 1.00 89.81 215 THR A C 1
ATOM 1610 O O . THR A 1 215 ? -1.530 -0.961 13.608 1.00 89.81 215 THR A O 1
ATOM 1613 N N . ARG A 1 216 ? -1.211 -2.563 12.046 1.00 84.81 216 ARG A N 1
ATOM 1614 C CA . ARG A 1 216 ? -1.116 -3.673 13.003 1.00 84.81 216 ARG A CA 1
ATOM 1615 C C . ARG A 1 216 ? 0.025 -3.443 13.985 1.00 84.81 216 ARG A C 1
ATOM 1617 O O . ARG A 1 216 ? -0.189 -3.525 15.191 1.00 84.81 216 ARG A O 1
ATOM 1624 N N . ARG A 1 217 ? 1.206 -3.071 13.484 1.00 85.94 217 ARG A N 1
ATOM 1625 C CA . ARG A 1 217 ? 2.380 -2.788 14.320 1.00 85.94 217 ARG A CA 1
ATOM 1626 C C . ARG A 1 217 ? 2.127 -1.647 15.311 1.00 85.94 217 ARG A C 1
ATOM 1628 O O . ARG A 1 217 ? 2.371 -1.811 16.500 1.00 85.94 217 ARG A O 1
ATOM 1635 N N . LEU A 1 218 ? 1.582 -0.521 14.852 1.00 85.44 218 LEU A N 1
ATOM 1636 C CA . LEU A 1 218 ? 1.276 0.630 15.708 1.00 85.44 218 LEU A CA 1
ATOM 1637 C C . LEU A 1 218 ? 0.186 0.312 16.739 1.00 85.44 218 LEU A C 1
ATOM 1639 O O . LEU A 1 218 ? 0.266 0.783 17.871 1.00 85.44 218 LEU A O 1
ATOM 1643 N N . ASN A 1 219 ? -0.814 -0.498 16.383 1.00 83.06 219 ASN A N 1
ATOM 1644 C CA . ASN A 1 219 ? -1.853 -0.932 17.319 1.00 83.06 219 ASN A CA 1
ATOM 1645 C C . ASN A 1 219 ? -1.331 -1.941 18.345 1.00 83.06 219 ASN A C 1
ATOM 1647 O O . ASN A 1 219 ? -1.801 -1.941 19.479 1.00 83.06 219 ASN A O 1
ATOM 1651 N N . GLN A 1 220 ? -0.344 -2.761 17.994 1.00 82.06 220 GLN A N 1
ATOM 1652 C CA . GLN A 1 220 ? 0.348 -3.621 18.954 1.00 82.06 220 GLN A CA 1
ATOM 1653 C C . GLN A 1 220 ? 1.225 -2.801 19.911 1.00 82.06 220 GLN A C 1
ATOM 1655 O O . GLN A 1 220 ? 1.227 -3.060 21.111 1.00 82.06 220 GLN A O 1
ATOM 1660 N N . GLU A 1 221 ? 1.926 -1.785 19.404 1.00 81.19 221 GLU A N 1
ATOM 1661 C CA . GLU A 1 221 ? 2.854 -0.965 20.192 1.00 81.19 221 GLU A CA 1
ATOM 1662 C C . GLU A 1 221 ? 2.145 0.071 21.083 1.00 81.19 221 GLU A C 1
ATOM 1664 O O . GLU A 1 221 ? 2.484 0.229 22.255 1.00 81.19 221 GLU A O 1
ATOM 1669 N N . PHE A 1 222 ? 1.129 0.763 20.555 1.00 77.69 222 PHE A N 1
ATOM 1670 C CA . PHE A 1 222 ? 0.452 1.885 21.222 1.00 77.69 222 PHE A CA 1
ATOM 1671 C C . PHE A 1 222 ? -1.007 1.602 21.605 1.00 77.69 222 PHE A C 1
ATOM 1673 O O . PHE A 1 222 ? -1.674 2.486 22.157 1.00 77.69 222 PHE A O 1
ATOM 1680 N N . GLY A 1 223 ? -1.503 0.385 21.354 1.00 71.94 223 GLY A N 1
ATOM 1681 C CA . GLY A 1 223 ? -2.914 -0.002 21.462 1.00 71.94 223 GLY A CA 1
ATOM 1682 C C . GLY A 1 223 ? -3.582 0.354 22.784 1.00 71.94 223 GLY A C 1
ATOM 1683 O O . GLY A 1 223 ? -4.744 0.754 22.795 1.00 71.94 223 GLY A O 1
ATOM 1684 N N . ALA A 1 224 ? -2.859 0.298 23.903 1.00 70.50 224 ALA A N 1
ATOM 1685 C CA . ALA A 1 224 ? -3.409 0.650 25.213 1.00 70.50 224 ALA A CA 1
ATOM 1686 C C . ALA A 1 224 ? -3.925 2.103 25.281 1.00 70.50 224 ALA A C 1
ATOM 1688 O O . ALA A 1 224 ? -4.917 2.374 25.955 1.00 70.50 224 ALA A O 1
ATOM 1689 N N . ALA A 1 225 ? -3.299 3.031 24.550 1.00 74.62 225 ALA A N 1
ATOM 1690 C CA . ALA A 1 225 ? -3.619 4.458 24.594 1.00 74.62 225 ALA A CA 1
ATOM 1691 C C . ALA A 1 225 ? -4.201 5.001 23.280 1.00 74.62 225 ALA A C 1
ATOM 1693 O O . ALA A 1 225 ? -5.000 5.938 23.308 1.00 74.62 225 ALA A O 1
ATOM 1694 N N . THR A 1 226 ? -3.806 4.443 22.135 1.00 81.56 226 THR A N 1
ATOM 1695 C CA . THR A 1 226 ? -4.168 4.937 20.798 1.00 81.56 226 THR A CA 1
ATOM 1696 C C . THR A 1 226 ? -4.567 3.776 19.898 1.00 81.56 226 THR A C 1
ATOM 1698 O O . THR A 1 226 ? -3.937 2.727 19.919 1.00 81.56 226 THR A O 1
ATOM 1701 N N . THR A 1 227 ? -5.616 3.958 19.103 1.00 86.31 227 THR A N 1
ATOM 1702 C CA . THR A 1 227 ? -5.952 3.085 17.974 1.00 86.31 227 THR A CA 1
ATOM 1703 C C . THR A 1 227 ? -5.691 3.839 16.684 1.00 86.31 227 THR A C 1
ATOM 1705 O O . THR A 1 227 ? -6.169 4.960 16.512 1.00 86.31 227 THR A O 1
ATOM 1708 N N . VAL A 1 228 ? -4.943 3.215 15.789 1.00 87.38 228 VAL A N 1
ATOM 1709 C CA . VAL A 1 228 ? -4.733 3.648 14.416 1.00 87.38 228 VAL A CA 1
ATOM 1710 C C . VAL A 1 228 ? -5.724 2.902 13.531 1.00 87.38 228 VAL A C 1
ATOM 1712 O O . VAL A 1 228 ? -5.785 1.670 13.528 1.00 87.38 228 VAL A O 1
ATOM 1715 N N . GLN A 1 229 ? -6.505 3.667 12.781 1.00 90.00 229 GLN A N 1
ATOM 1716 C CA . GLN A 1 229 ? -7.393 3.184 11.735 1.00 90.00 229 GLN A CA 1
ATOM 1717 C C . GLN A 1 229 ? -6.840 3.547 10.378 1.00 90.00 229 GLN A C 1
ATOM 1719 O O . GLN A 1 229 ? -6.299 4.636 10.204 1.00 90.00 229 GLN A O 1
ATOM 1724 N N . THR A 1 230 ? -6.981 2.642 9.416 1.00 90.69 230 THR A N 1
ATOM 1725 C CA . THR A 1 230 ? -6.391 2.839 8.096 1.00 90.69 230 THR A CA 1
ATOM 1726 C C . THR A 1 230 ? -7.419 2.715 6.999 1.00 90.69 230 THR A C 1
ATOM 1728 O O . THR A 1 230 ? -8.136 1.722 6.933 1.00 90.69 230 THR A O 1
ATOM 1731 N N . ASP A 1 231 ? -7.461 3.738 6.153 1.00 91.12 231 ASP A N 1
ATOM 1732 C CA . ASP A 1 231 ? -8.225 3.781 4.913 1.00 91.12 231 ASP A CA 1
ATOM 1733 C C . ASP A 1 231 ? -7.255 3.612 3.739 1.00 91.12 231 ASP A C 1
ATOM 1735 O O . ASP A 1 231 ? -6.307 4.385 3.595 1.00 91.12 231 ASP A O 1
ATOM 1739 N N . VAL A 1 232 ? -7.454 2.581 2.918 1.00 92.31 232 VAL A N 1
ATOM 1740 C CA . VAL A 1 232 ? -6.596 2.295 1.759 1.00 92.31 232 VAL A CA 1
ATOM 1741 C C . VAL A 1 232 ? -7.336 2.698 0.491 1.00 92.31 232 VAL A C 1
ATOM 1743 O O . VAL A 1 232 ? -8.280 2.035 0.051 1.00 92.31 232 VAL A O 1
ATOM 1746 N N . ARG A 1 233 ? -6.884 3.792 -0.118 1.00 94.44 233 ARG A N 1
ATOM 1747 C CA . ARG A 1 233 ? -7.425 4.350 -1.366 1.00 94.44 233 ARG A CA 1
ATOM 1748 C C . ARG A 1 233 ? -6.515 4.152 -2.568 1.00 94.44 233 ARG A C 1
ATOM 1750 O O . ARG A 1 233 ? -6.978 4.377 -3.680 1.00 94.44 233 ARG A O 1
ATOM 1757 N N . ALA A 1 234 ? -5.277 3.723 -2.331 1.00 96.50 234 ALA A N 1
ATOM 1758 C CA . ALA A 1 234 ? -4.331 3.363 -3.373 1.00 96.50 234 ALA A CA 1
ATOM 1759 C C . ALA A 1 234 ? -4.935 2.391 -4.391 1.00 96.50 234 ALA A C 1
ATOM 1761 O O . ALA A 1 234 ? -5.757 1.539 -4.040 1.00 96.50 234 ALA A O 1
ATOM 1762 N N . TRP A 1 235 ? -4.512 2.530 -5.643 1.00 94.88 235 TRP A N 1
ATOM 1763 C CA . TRP A 1 235 ? -5.100 1.816 -6.765 1.00 94.88 235 TRP A CA 1
ATOM 1764 C C . TRP A 1 235 ? -4.027 1.416 -7.779 1.00 94.88 235 TRP A C 1
ATOM 1766 O O . TRP A 1 235 ? -3.207 2.244 -8.181 1.00 94.88 235 TRP A O 1
ATOM 1776 N N . SER A 1 236 ? -4.028 0.151 -8.201 1.00 94.56 236 SER A N 1
ATOM 1777 C CA . SER A 1 236 ? -3.093 -0.362 -9.210 1.00 94.56 236 SER A CA 1
ATOM 1778 C C . SER A 1 236 ? -3.132 0.454 -10.503 1.00 94.56 236 SER A C 1
ATOM 1780 O O . SER A 1 236 ? -4.201 0.735 -11.034 1.00 94.56 236 SER A O 1
ATOM 1782 N N . GLY A 1 237 ? -1.968 0.838 -11.027 1.00 94.50 237 GLY A N 1
ATOM 1783 C CA . GLY A 1 237 ? -1.880 1.620 -12.265 1.00 94.50 237 GLY A CA 1
ATOM 1784 C C . GLY A 1 237 ? -2.246 3.106 -12.133 1.00 94.50 237 GLY A C 1
ATOM 1785 O O . GLY A 1 237 ? -2.195 3.826 -13.128 1.00 94.50 237 GLY A O 1
ATOM 1786 N N . ALA A 1 238 ? -2.572 3.605 -10.932 1.00 97.69 238 ALA A N 1
ATOM 1787 C CA . ALA A 1 238 ? -2.906 5.015 -10.749 1.00 97.69 238 ALA A CA 1
ATOM 1788 C C . ALA A 1 238 ? -1.739 5.935 -11.145 1.00 97.69 238 ALA A C 1
ATOM 1790 O O . ALA A 1 238 ? -0.627 5.822 -10.622 1.00 97.69 238 ALA A O 1
ATOM 1791 N N . GLN A 1 239 ? -2.006 6.880 -12.045 1.00 98.00 239 GLN A N 1
ATOM 1792 C CA . GLN A 1 239 ? -1.137 8.033 -12.281 1.00 98.00 239 GLN A CA 1
ATOM 1793 C C . GLN A 1 239 ? -1.484 9.149 -11.295 1.00 98.00 239 GLN A C 1
ATOM 1795 O O . GLN A 1 239 ? -2.554 9.146 -10.678 1.00 98.00 239 GLN A O 1
ATOM 1800 N N . ILE A 1 240 ? -0.602 10.136 -11.140 1.00 98.38 240 ILE A N 1
ATOM 1801 C CA . ILE A 1 240 ? -0.818 11.198 -10.152 1.00 98.38 240 ILE A CA 1
ATOM 1802 C C . ILE A 1 240 ? -2.111 11.980 -10.426 1.00 98.38 240 ILE A C 1
ATOM 1804 O O . ILE A 1 240 ? -2.900 12.176 -9.504 1.00 98.38 240 ILE A O 1
ATOM 1808 N N . ALA A 1 241 ? -2.335 12.417 -11.668 1.00 97.25 241 ALA A N 1
ATOM 1809 C CA . ALA A 1 241 ? -3.429 13.336 -12.010 1.00 97.25 241 ALA A CA 1
ATOM 1810 C C . ALA A 1 241 ? -4.256 12.929 -13.245 1.00 97.25 241 ALA A C 1
ATOM 1812 O O . ALA A 1 241 ? -5.177 13.651 -13.623 1.00 97.25 241 ALA A O 1
ATOM 1813 N N . ALA A 1 242 ? -3.932 11.808 -13.893 1.00 95.12 242 ALA A N 1
ATOM 1814 C CA . ALA A 1 242 ? -4.554 11.381 -15.145 1.00 95.12 242 ALA A CA 1
ATOM 1815 C C . ALA A 1 242 ? -5.195 9.993 -15.022 1.00 95.12 242 ALA A C 1
ATOM 1817 O O . ALA A 1 242 ? -4.757 9.168 -14.224 1.00 95.12 242 ALA A O 1
ATOM 1818 N N . GLY A 1 243 ? -6.229 9.756 -15.832 1.00 92.50 243 GLY A N 1
ATOM 1819 C CA . GLY A 1 243 ? -7.005 8.517 -15.816 1.00 92.50 243 GLY A CA 1
ATOM 1820 C C . GLY A 1 243 ? -7.986 8.415 -14.646 1.00 92.50 243 GLY A C 1
ATOM 1821 O O . GLY A 1 243 ? -8.053 9.290 -13.773 1.00 92.50 243 GLY A O 1
ATOM 1822 N N . ASP A 1 244 ? -8.757 7.332 -14.650 1.00 87.88 244 ASP A N 1
ATOM 1823 C CA . ASP A 1 244 ? -9.642 6.974 -13.545 1.00 87.88 244 ASP A CA 1
ATOM 1824 C C . ASP A 1 244 ? -8.825 6.532 -12.325 1.00 87.88 244 ASP A C 1
ATOM 1826 O O . ASP A 1 244 ? -7.709 6.032 -12.447 1.00 87.88 244 ASP A O 1
ATOM 1830 N N . HIS A 1 245 ? -9.371 6.746 -11.125 1.00 92.81 245 HIS A N 1
ATOM 1831 C CA . HIS A 1 245 ? -8.720 6.388 -9.855 1.00 92.81 245 HIS A CA 1
ATOM 1832 C C . HIS A 1 245 ? -7.325 7.009 -9.632 1.00 92.81 245 HIS A C 1
ATOM 1834 O O . HIS A 1 245 ? -6.556 6.522 -8.798 1.00 92.81 245 HIS A O 1
ATOM 1840 N N . ASN A 1 246 ? -7.015 8.111 -10.326 1.00 98.06 246 ASN A N 1
ATOM 1841 C CA . ASN A 1 246 ? -5.778 8.867 -10.140 1.00 98.06 246 ASN A CA 1
ATOM 1842 C C . ASN A 1 246 ? -5.583 9.329 -8.685 1.00 98.06 246 ASN A C 1
ATOM 1844 O O . ASN A 1 246 ? -6.542 9.492 -7.923 1.00 98.06 246 ASN A O 1
ATOM 1848 N N . ILE A 1 247 ? -4.327 9.545 -8.292 1.00 98.62 247 ILE A N 1
ATOM 1849 C CA . ILE A 1 247 ? -3.963 9.779 -6.886 1.00 98.62 247 ILE A CA 1
ATOM 1850 C C . ILE A 1 247 ? -4.563 11.098 -6.360 1.00 98.62 247 ILE A C 1
ATOM 1852 O O . ILE A 1 247 ? -4.944 11.174 -5.192 1.00 98.62 247 ILE A O 1
ATOM 1856 N N . VAL A 1 248 ? -4.729 12.116 -7.212 1.00 98.62 248 VAL A N 1
ATOM 1857 C CA . VAL A 1 248 ? -5.459 13.352 -6.870 1.00 98.62 248 VAL A CA 1
ATOM 1858 C C . VAL A 1 248 ? -6.913 13.050 -6.486 1.00 98.62 248 VAL A C 1
ATOM 1860 O O . VAL A 1 248 ? -7.363 13.471 -5.423 1.00 98.62 248 VAL A O 1
ATOM 1863 N N . GLY A 1 249 ? -7.626 12.248 -7.276 1.00 98.12 249 GLY A N 1
ATOM 1864 C CA . GLY A 1 249 ? -8.991 11.820 -6.976 1.00 98.12 249 GLY A CA 1
ATOM 1865 C C . GLY A 1 249 ? -9.081 10.966 -5.708 1.00 98.12 249 GLY A C 1
ATOM 1866 O O . GLY A 1 249 ? -10.040 11.091 -4.946 1.00 98.12 249 GLY A O 1
ATOM 1867 N N . GLN A 1 250 ? -8.066 10.141 -5.430 1.00 98.25 250 GLN A N 1
ATOM 1868 C CA . GLN A 1 250 ? -7.963 9.422 -4.156 1.00 98.25 250 GLN A CA 1
ATOM 1869 C C . GLN A 1 250 ? -7.815 10.398 -2.974 1.00 98.25 250 GLN A C 1
ATOM 1871 O O . GLN A 1 250 ? -8.497 10.233 -1.958 1.00 98.25 250 GLN A O 1
ATOM 1876 N N . ALA A 1 251 ? -6.957 11.418 -3.109 1.00 98.06 251 ALA A N 1
ATOM 1877 C CA . ALA A 1 251 ? -6.726 12.442 -2.092 1.00 98.06 251 ALA A CA 1
ATOM 1878 C C . ALA A 1 251 ? -7.982 13.283 -1.828 1.00 98.06 251 ALA A C 1
ATOM 1880 O O . ALA A 1 251 ? -8.334 13.502 -0.672 1.00 98.06 251 ALA A O 1
ATOM 1881 N N . ASP A 1 252 ? -8.708 13.689 -2.869 1.00 97.25 252 ASP A N 1
ATOM 1882 C CA . ASP A 1 252 ? -9.931 14.494 -2.742 1.00 97.25 252 ASP A CA 1
ATOM 1883 C C . ASP A 1 252 ? -11.036 13.775 -1.954 1.00 97.25 252 ASP A C 1
ATOM 1885 O O . ASP A 1 252 ? -11.879 14.408 -1.310 1.00 97.25 252 ASP A O 1
ATOM 1889 N N . GLN A 1 253 ? -11.015 12.441 -1.955 1.00 94.25 253 GLN A N 1
ATOM 1890 C CA . GLN A 1 253 ? -11.988 11.612 -1.254 1.00 94.25 253 GLN A CA 1
ATOM 1891 C C . GLN A 1 253 ? -11.536 11.154 0.142 1.00 94.25 253 GLN A C 1
ATOM 1893 O O . GLN A 1 253 ? -12.336 10.529 0.842 1.00 94.25 253 GLN A O 1
ATOM 1898 N N . MET A 1 254 ? -10.300 11.439 0.576 1.00 94.44 254 MET A N 1
ATOM 1899 C CA . MET A 1 254 ? -9.825 11.009 1.901 1.00 94.44 254 MET A CA 1
ATOM 1900 C C . MET A 1 254 ? -10.584 11.693 3.045 1.00 94.44 254 MET A C 1
ATOM 1902 O O . MET A 1 254 ? -11.188 12.753 2.859 1.00 94.44 254 MET A O 1
ATOM 1906 N N . ASP A 1 255 ? -10.550 11.111 4.246 1.00 91.75 255 ASP A N 1
ATOM 1907 C CA . ASP A 1 255 ? -11.087 11.754 5.453 1.00 91.75 255 ASP A CA 1
ATOM 1908 C C . ASP A 1 255 ? -10.303 13.056 5.734 1.00 91.75 255 ASP A C 1
ATOM 1910 O O . ASP A 1 255 ? -9.077 13.007 5.878 1.00 91.75 255 ASP A O 1
ATOM 1914 N N . PRO A 1 256 ? -10.961 14.230 5.814 1.00 93.50 256 PRO A N 1
ATOM 1915 C CA . PRO A 1 256 ? -10.271 15.499 6.040 1.00 93.50 256 PRO A CA 1
ATOM 1916 C C . PRO A 1 256 ? -9.619 15.577 7.434 1.00 93.50 256 PRO A C 1
ATOM 1918 O O . PRO A 1 256 ? -8.755 16.424 7.655 1.00 93.50 256 PRO A O 1
ATOM 1921 N N . HIS A 1 257 ? -9.988 14.691 8.366 1.00 91.31 257 HIS A N 1
ATOM 1922 C CA . HIS A 1 257 ? -9.369 14.551 9.684 1.00 91.31 257 HIS A CA 1
ATOM 1923 C C . HIS A 1 257 ? -8.236 13.512 9.727 1.00 91.31 257 HIS A C 1
ATOM 1925 O O . HIS A 1 257 ? -7.780 13.179 10.822 1.00 91.31 257 HIS A O 1
ATOM 1931 N N . THR A 1 258 ? -7.781 12.985 8.580 1.00 91.88 258 THR A N 1
ATOM 1932 C CA . THR A 1 258 ? -6.649 12.046 8.541 1.00 91.88 258 THR A CA 1
ATOM 1933 C C . THR A 1 258 ? -5.395 12.672 9.149 1.00 91.88 258 THR A C 1
ATOM 1935 O O . THR A 1 258 ? -5.040 13.810 8.859 1.00 91.88 258 THR A O 1
ATOM 1938 N N . ASN A 1 259 ? -4.716 11.927 10.020 1.00 90.69 259 ASN A N 1
ATOM 1939 C CA . ASN A 1 259 ? -3.540 12.406 10.751 1.00 90.69 259 ASN A CA 1
ATOM 1940 C C . ASN A 1 259 ? -2.234 11.954 10.103 1.00 90.69 259 ASN A C 1
ATOM 1942 O O . ASN A 1 259 ? -1.203 12.612 10.252 1.00 90.69 259 ASN A O 1
ATOM 1946 N N . VAL A 1 260 ? -2.280 10.825 9.398 1.00 93.25 260 VAL A N 1
ATOM 1947 C CA . VAL A 1 260 ? -1.160 10.286 8.632 1.00 93.25 260 VAL A CA 1
ATOM 1948 C C . VAL A 1 260 ? -1.615 10.046 7.196 1.00 93.25 260 VAL A C 1
ATOM 1950 O O . VAL A 1 260 ? -2.703 9.521 6.968 1.00 93.25 260 VAL A O 1
ATOM 1953 N N . VAL A 1 261 ? -0.784 10.423 6.230 1.00 97.19 261 VAL A N 1
ATOM 1954 C CA . VAL A 1 261 ? -0.942 10.078 4.815 1.00 97.19 261 VAL A CA 1
ATOM 1955 C C . VAL A 1 261 ? 0.326 9.373 4.359 1.00 97.19 261 VAL A C 1
ATOM 1957 O O . VAL A 1 261 ? 1.422 9.913 4.503 1.00 97.19 261 VAL A O 1
ATOM 1960 N N . LEU A 1 262 ? 0.182 8.173 3.813 1.00 98.31 262 LEU A N 1
ATOM 1961 C CA . LEU A 1 262 ? 1.273 7.413 3.214 1.00 98.31 262 LEU A CA 1
ATOM 1962 C C . LEU A 1 262 ? 1.008 7.251 1.726 1.00 98.31 262 LEU A C 1
ATOM 1964 O O . LEU A 1 262 ? -0.123 6.943 1.354 1.00 98.31 262 LEU A O 1
ATOM 1968 N N . MET A 1 263 ? 2.031 7.403 0.889 1.00 98.19 263 MET A N 1
ATOM 1969 C CA . MET A 1 263 ? 1.855 7.225 -0.552 1.00 98.19 263 MET A CA 1
ATOM 1970 C C . MET A 1 263 ? 3.137 6.889 -1.303 1.00 98.19 263 MET A C 1
ATOM 1972 O O . MET A 1 263 ? 4.203 7.405 -0.971 1.00 98.19 263 MET A O 1
ATOM 1976 N N . THR A 1 264 ? 3.002 6.097 -2.361 1.00 98.56 264 THR A N 1
ATOM 1977 C CA . THR A 1 264 ? 3.886 6.099 -3.531 1.00 98.56 264 THR A CA 1
ATOM 1978 C C . THR A 1 264 ? 3.199 6.871 -4.656 1.00 98.56 264 THR A C 1
ATOM 1980 O O . THR A 1 264 ? 1.973 6.894 -4.756 1.00 98.56 264 THR A O 1
ATOM 1983 N N . ALA A 1 265 ? 3.976 7.588 -5.465 1.00 97.62 265 ALA A N 1
ATOM 1984 C CA . ALA A 1 265 ? 3.440 8.363 -6.581 1.00 97.62 265 ALA A CA 1
ATOM 1985 C C . ALA A 1 265 ? 4.472 8.535 -7.701 1.00 97.62 265 ALA A C 1
ATOM 1987 O O . ALA A 1 265 ? 5.661 8.729 -7.433 1.00 97.62 265 ALA A O 1
ATOM 1988 N N . GLY A 1 266 ? 4.023 8.465 -8.954 1.00 95.94 266 GLY A N 1
ATOM 1989 C CA . GLY A 1 266 ? 4.808 8.827 -10.134 1.00 95.94 266 GLY A CA 1
ATOM 1990 C C . GLY A 1 266 ? 5.439 7.676 -10.920 1.00 95.94 266 GLY A C 1
ATOM 1991 O O . GLY A 1 266 ? 5.951 7.947 -12.000 1.00 95.94 266 GLY A O 1
ATOM 1992 N N . GLY A 1 267 ? 5.389 6.422 -10.452 1.00 93.31 267 GLY A N 1
ATOM 1993 C CA . GLY A 1 267 ? 5.913 5.287 -11.223 1.00 93.31 267 GLY A CA 1
ATOM 1994 C C . GLY A 1 267 ? 5.191 5.129 -12.569 1.00 93.31 267 GLY A C 1
ATOM 1995 O O . GLY A 1 267 ? 5.820 5.050 -13.625 1.00 93.31 267 GLY A O 1
ATOM 1996 N N . ASN A 1 268 ? 3.859 5.207 -12.536 1.00 95.12 268 ASN A N 1
ATOM 1997 C CA . ASN A 1 268 ? 3.006 5.123 -13.728 1.00 95.12 268 ASN A CA 1
ATOM 1998 C C . ASN A 1 268 ? 3.045 6.384 -14.604 1.00 95.12 268 ASN A C 1
ATOM 2000 O O . ASN A 1 268 ? 2.796 6.302 -15.803 1.00 95.12 268 ASN A O 1
ATOM 2004 N N . ASP A 1 269 ? 3.360 7.556 -14.043 1.00 96.88 269 ASP A N 1
ATOM 2005 C CA . ASP A 1 269 ? 3.557 8.789 -14.822 1.00 96.88 269 ASP A CA 1
ATOM 2006 C C . ASP A 1 269 ? 4.819 8.714 -15.700 1.00 96.88 269 ASP A C 1
ATOM 2008 O O . ASP A 1 269 ? 4.945 9.464 -16.668 1.00 96.88 269 ASP A O 1
ATOM 2012 N N . LEU A 1 270 ? 5.764 7.839 -15.346 1.00 95.12 270 LEU A N 1
ATOM 2013 C CA . LEU A 1 270 ? 7.046 7.647 -16.025 1.00 95.12 270 LEU A CA 1
ATOM 2014 C C . LEU A 1 270 ? 7.069 6.404 -16.927 1.00 95.12 270 LEU A C 1
ATOM 2016 O O . LEU A 1 270 ? 8.112 6.111 -17.498 1.00 95.12 270 LEU A O 1
ATOM 2020 N N . ASP A 1 271 ? 5.945 5.695 -17.058 1.00 92.6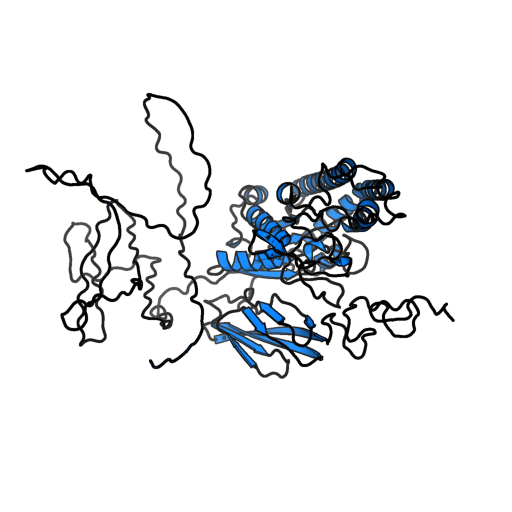2 271 ASP A N 1
ATOM 2021 C CA . ASP A 1 271 ? 5.825 4.419 -17.778 1.00 92.62 271 ASP A CA 1
ATOM 2022 C C . ASP A 1 271 ? 6.863 3.371 -17.331 1.00 92.62 271 ASP A C 1
ATOM 2024 O O . ASP A 1 271 ? 7.432 2.645 -18.145 1.00 92.62 271 ASP A O 1
ATOM 2028 N N . PHE A 1 272 ? 7.134 3.257 -16.025 1.00 88.12 272 PHE A N 1
ATOM 2029 C CA . PHE A 1 272 ? 8.111 2.275 -15.529 1.00 88.12 272 PHE A CA 1
ATOM 2030 C C . PHE A 1 272 ? 7.760 0.821 -15.884 1.00 88.12 272 PHE A C 1
ATOM 2032 O O . PHE A 1 272 ? 8.657 -0.014 -15.977 1.00 88.12 272 PHE A O 1
ATOM 2039 N N . VAL A 1 273 ? 6.484 0.523 -16.144 1.00 87.12 273 VAL A N 1
ATOM 2040 C CA . VAL A 1 273 ? 6.049 -0.779 -16.673 1.00 87.12 273 VAL A CA 1
ATOM 2041 C C . VAL A 1 273 ? 6.743 -1.093 -18.004 1.00 87.12 273 VAL A C 1
ATOM 2043 O O . VAL A 1 273 ? 7.228 -2.208 -18.187 1.00 87.12 273 VAL A O 1
ATOM 2046 N N . ASP A 1 274 ? 6.874 -0.109 -18.899 1.00 88.56 274 ASP A N 1
ATOM 2047 C CA . ASP A 1 274 ? 7.565 -0.286 -20.179 1.00 88.56 274 ASP A CA 1
ATOM 2048 C C . ASP A 1 274 ? 9.064 -0.505 -19.977 1.00 88.56 274 ASP A C 1
ATOM 2050 O O . ASP A 1 274 ? 9.666 -1.295 -20.700 1.00 88.56 274 ASP A O 1
ATOM 2054 N N . VAL A 1 275 ? 9.670 0.151 -18.982 1.00 88.31 275 VAL A N 1
ATOM 2055 C CA . VAL A 1 275 ? 11.072 -0.094 -18.610 1.00 88.31 275 VAL A CA 1
ATOM 2056 C C . VAL A 1 275 ? 11.240 -1.543 -18.157 1.00 88.31 275 VAL A C 1
ATOM 2058 O O . VAL A 1 275 ? 12.085 -2.241 -18.699 1.00 88.31 275 VAL A O 1
ATOM 2061 N N . VAL A 1 276 ? 10.405 -2.046 -17.246 1.00 87.69 276 VAL A N 1
ATOM 2062 C CA . VAL A 1 276 ? 10.486 -3.444 -16.782 1.00 87.69 276 VAL A CA 1
ATOM 2063 C C . VAL A 1 276 ? 10.335 -4.431 -17.944 1.00 87.69 276 VAL A C 1
ATOM 2065 O O . VAL A 1 276 ? 11.158 -5.332 -18.112 1.00 87.69 276 VAL A O 1
ATOM 2068 N N . MET A 1 277 ? 9.314 -4.246 -18.783 1.00 85.62 277 MET A N 1
ATOM 2069 C CA . MET A 1 277 ? 9.006 -5.177 -19.874 1.00 85.62 277 MET A CA 1
ATOM 2070 C C . MET A 1 277 ? 10.026 -5.122 -21.017 1.00 85.62 277 MET A C 1
ATOM 2072 O O . MET A 1 277 ? 10.346 -6.151 -21.617 1.00 85.62 277 MET A O 1
ATOM 2076 N N . ASN A 1 278 ? 10.555 -3.941 -21.336 1.00 86.62 278 ASN A N 1
ATOM 2077 C CA . ASN A 1 278 ? 11.536 -3.797 -22.408 1.00 86.62 278 ASN A CA 1
ATOM 2078 C C . ASN A 1 278 ? 12.964 -4.076 -21.940 1.00 86.62 278 ASN A C 1
ATOM 2080 O O . ASN A 1 278 ? 13.770 -4.484 -22.761 1.00 86.62 278 ASN A O 1
ATOM 2084 N N . CYS A 1 279 ? 13.288 -3.896 -20.660 1.00 84.31 279 CYS A N 1
ATOM 2085 C CA . CYS A 1 279 ? 14.645 -4.099 -20.153 1.00 84.31 279 CYS A CA 1
ATOM 2086 C C . CYS A 1 279 ? 14.899 -5.492 -19.585 1.00 84.31 279 CYS A C 1
ATOM 2088 O O . CYS A 1 279 ? 16.010 -5.986 -19.732 1.00 84.31 279 CYS A O 1
ATOM 2090 N N . PHE A 1 280 ? 13.916 -6.113 -18.925 1.00 85.25 280 PHE A N 1
ATOM 2091 C CA . PHE A 1 280 ? 14.164 -7.297 -18.086 1.00 85.25 280 PHE A CA 1
ATOM 2092 C C . PHE A 1 280 ? 13.427 -8.556 -18.552 1.00 85.25 280 PHE A C 1
ATOM 2094 O O . PHE A 1 280 ? 13.805 -9.668 -18.202 1.00 85.25 280 PHE A O 1
ATOM 2101 N N . ALA A 1 281 ? 12.377 -8.420 -19.368 1.00 76.25 281 ALA A N 1
ATOM 2102 C CA . ALA A 1 281 ? 11.610 -9.582 -19.815 1.00 76.25 281 ALA A CA 1
ATOM 2103 C C . ALA A 1 281 ? 12.309 -10.404 -20.918 1.00 76.25 281 ALA A C 1
ATOM 2105 O O . ALA A 1 281 ? 11.740 -11.396 -21.348 1.00 76.25 281 ALA A O 1
ATOM 2106 N N . GLU A 1 282 ? 13.486 -9.992 -21.417 1.00 64.12 282 GLU A N 1
ATOM 2107 C CA . GLU A 1 282 ? 14.338 -10.716 -22.392 1.00 64.12 282 GLU A CA 1
ATOM 2108 C C . GLU A 1 282 ? 13.624 -11.340 -23.616 1.00 64.12 282 GLU A C 1
ATOM 2110 O O . GLU A 1 282 ? 14.133 -12.240 -24.286 1.00 64.12 282 GLU A O 1
ATOM 2115 N N . ILE A 1 283 ? 12.437 -10.853 -23.977 1.00 58.97 283 ILE A N 1
ATOM 2116 C CA . ILE A 1 283 ? 11.690 -11.355 -25.128 1.00 58.97 283 ILE A CA 1
ATOM 2117 C C . ILE A 1 283 ? 12.361 -10.752 -26.364 1.00 58.97 283 ILE A C 1
ATOM 2119 O O . ILE A 1 283 ? 12.489 -9.534 -26.441 1.00 58.97 283 ILE A O 1
ATOM 2123 N N . GLY A 1 284 ? 12.794 -11.570 -27.334 1.00 50.56 284 GLY A N 1
ATOM 2124 C CA . GLY A 1 284 ? 13.746 -11.199 -28.407 1.00 50.56 284 GLY A CA 1
ATOM 2125 C C . GLY A 1 284 ? 13.427 -9.980 -29.301 1.00 50.56 284 GLY A C 1
ATOM 2126 O O . GLY A 1 284 ? 14.213 -9.659 -30.186 1.00 50.56 284 GLY A O 1
ATOM 2127 N N . TRP A 1 285 ? 12.305 -9.290 -29.081 1.00 51.38 285 TRP A N 1
ATOM 2128 C CA . TRP A 1 285 ? 11.898 -8.048 -29.749 1.00 51.38 285 TRP A CA 1
ATOM 2129 C C . TRP A 1 285 ? 11.800 -6.829 -28.799 1.00 51.38 285 TRP A C 1
ATOM 2131 O O . TRP A 1 285 ? 11.693 -5.702 -29.289 1.00 51.38 285 TRP A O 1
ATOM 2141 N N . SER A 1 286 ? 11.802 -7.019 -27.469 1.00 60.91 286 SER A N 1
ATOM 2142 C CA . SER A 1 286 ? 11.639 -5.957 -26.457 1.00 60.91 286 SER A CA 1
ATOM 2143 C C . SER A 1 286 ? 12.972 -5.405 -25.931 1.00 60.91 286 SER A C 1
ATOM 2145 O O . SER A 1 286 ? 13.071 -4.197 -25.735 1.00 60.91 286 SER A O 1
ATOM 2147 N N . ALA A 1 287 ? 14.017 -6.235 -25.823 1.00 59.19 287 ALA A N 1
ATOM 2148 C CA . ALA A 1 287 ? 15.317 -5.860 -25.244 1.00 59.19 287 ALA A CA 1
ATOM 2149 C C . ALA A 1 287 ? 16.054 -4.727 -25.994 1.00 59.19 287 ALA A C 1
ATOM 2151 O O . ALA A 1 287 ? 16.678 -3.869 -25.378 1.00 59.19 287 ALA A O 1
ATOM 2152 N N . ALA A 1 288 ? 15.891 -4.640 -27.321 1.00 65.19 288 ALA A N 1
ATOM 2153 C CA . ALA A 1 288 ? 16.431 -3.549 -28.148 1.00 65.19 288 ALA A CA 1
ATOM 2154 C C . ALA A 1 288 ? 15.649 -2.218 -28.031 1.00 65.19 288 ALA A C 1
ATOM 2156 O O . ALA A 1 288 ? 15.872 -1.295 -28.815 1.00 65.19 288 ALA A O 1
ATOM 2157 N N . LYS A 1 289 ? 14.672 -2.138 -27.116 1.00 82.88 289 LYS A N 1
ATOM 2158 C CA . LYS A 1 289 ? 13.876 -0.935 -26.827 1.00 82.88 289 LYS A CA 1
ATOM 2159 C C . LYS A 1 289 ? 14.106 -0.401 -25.412 1.00 82.88 289 LYS A C 1
ATOM 2161 O O . LYS A 1 289 ? 13.510 0.622 -25.072 1.00 82.88 289 LYS A O 1
ATOM 2166 N N . CYS A 1 290 ? 14.936 -1.059 -24.598 1.00 86.94 290 CYS A N 1
ATOM 2167 C CA . CYS A 1 290 ? 15.132 -0.687 -23.200 1.00 86.94 290 CYS A CA 1
ATOM 2168 C C . CYS A 1 290 ? 15.656 0.752 -23.065 1.00 86.94 290 CYS A C 1
ATOM 2170 O O . CYS A 1 290 ? 15.032 1.567 -22.380 1.00 86.94 290 CYS A O 1
ATOM 2172 N N . GLY A 1 291 ? 16.705 1.125 -23.802 1.00 88.44 291 GLY A N 1
ATOM 2173 C CA . GLY A 1 291 ? 17.240 2.488 -23.809 1.00 88.44 291 GLY A CA 1
ATOM 2174 C C . GLY A 1 291 ? 16.204 3.537 -24.216 1.00 88.44 291 GLY A C 1
ATOM 2175 O O . GLY A 1 291 ? 16.111 4.598 -23.598 1.00 88.44 291 GLY A O 1
ATOM 2176 N N . GLY A 1 292 ? 15.353 3.210 -25.192 1.00 90.94 292 GLY A N 1
ATOM 2177 C CA . GLY A 1 292 ? 14.241 4.063 -25.615 1.00 90.94 292 GLY A CA 1
ATOM 2178 C C . GLY A 1 292 ? 13.211 4.308 -24.508 1.00 90.94 292 GLY A C 1
ATOM 2179 O O . GLY A 1 292 ? 12.798 5.453 -24.307 1.00 90.94 292 GLY A O 1
ATOM 2180 N N . SER A 1 293 ? 12.827 3.266 -23.765 1.00 91.81 293 SER A N 1
ATOM 2181 C CA . SER A 1 293 ? 11.919 3.377 -22.614 1.00 91.81 293 SER A CA 1
ATOM 2182 C C . SER A 1 293 ? 12.541 4.157 -21.457 1.00 91.81 293 SER A C 1
ATOM 2184 O O . SER A 1 293 ? 11.878 5.020 -20.882 1.00 91.81 293 SER A O 1
ATOM 2186 N N . VAL A 1 294 ? 13.825 3.937 -21.160 1.00 92.62 294 VAL A N 1
ATOM 2187 C CA . VAL A 1 294 ? 14.558 4.700 -20.135 1.00 92.62 294 VAL A CA 1
ATOM 2188 C C . VAL A 1 294 ? 14.595 6.191 -20.488 1.00 92.62 294 VAL A C 1
ATOM 2190 O O . VAL A 1 294 ? 14.287 7.044 -19.652 1.00 92.62 294 VAL A O 1
ATOM 2193 N N . ASP A 1 295 ? 14.908 6.537 -21.737 1.00 93.88 295 ASP A N 1
ATOM 2194 C CA . ASP A 1 295 ? 14.926 7.931 -22.186 1.00 93.88 295 ASP A CA 1
ATOM 2195 C C . ASP A 1 295 ? 13.527 8.563 -22.214 1.00 93.88 295 ASP A C 1
ATOM 2197 O O . ASP A 1 295 ? 13.378 9.753 -21.911 1.00 93.88 295 ASP A O 1
ATOM 2201 N N . ALA A 1 296 ? 12.492 7.795 -22.563 1.00 94.38 296 ALA A N 1
ATOM 2202 C CA . ALA A 1 296 ? 11.104 8.247 -22.513 1.00 94.38 296 ALA A CA 1
ATOM 2203 C C . ALA A 1 296 ? 10.674 8.582 -21.077 1.00 94.38 296 ALA A C 1
ATOM 2205 O O . ALA A 1 296 ? 10.158 9.680 -20.844 1.00 94.38 296 ALA A O 1
ATOM 2206 N N . ALA A 1 297 ? 10.977 7.706 -20.115 1.00 95.06 297 ALA A N 1
ATOM 2207 C CA . ALA A 1 297 ? 10.735 7.946 -18.695 1.00 95.06 297 ALA A CA 1
ATOM 2208 C C . ALA A 1 297 ? 11.442 9.228 -18.225 1.00 95.06 297 ALA A C 1
ATOM 2210 O O . ALA A 1 297 ? 10.822 10.135 -17.664 1.00 95.06 297 ALA A O 1
ATOM 2211 N N . ARG A 1 298 ? 12.733 9.386 -18.548 1.00 95.75 298 ARG A N 1
ATOM 2212 C CA . ARG A 1 298 ? 13.516 10.574 -18.163 1.00 95.75 298 ARG A CA 1
ATOM 2213 C C . ARG A 1 298 ? 12.941 11.881 -18.713 1.00 95.75 298 ARG A C 1
ATOM 2215 O O . ARG A 1 298 ? 12.945 12.893 -18.011 1.00 95.75 298 ARG A O 1
ATOM 2222 N N . LYS A 1 299 ? 12.388 11.881 -19.931 1.00 97.06 299 LYS A N 1
ATOM 2223 C CA . LYS A 1 299 ? 11.729 13.065 -20.521 1.00 97.06 299 LYS A CA 1
ATOM 2224 C C . LYS A 1 299 ? 10.478 13.498 -19.751 1.00 97.06 299 LYS A C 1
ATOM 2226 O O . LYS A 1 299 ? 10.160 14.687 -19.746 1.00 97.06 299 LYS A O 1
ATOM 2231 N N . LYS A 1 300 ? 9.789 12.571 -19.080 1.00 97.38 300 LYS A N 1
ATOM 2232 C CA . LYS A 1 300 ? 8.561 12.846 -18.317 1.00 97.38 300 LYS A CA 1
ATOM 2233 C C . LYS A 1 300 ? 8.813 13.373 -16.900 1.00 97.38 300 LYS A C 1
ATOM 2235 O O . LYS A 1 300 ? 7.916 13.985 -16.325 1.00 97.38 300 LYS A O 1
ATOM 2240 N N . LEU A 1 301 ? 10.041 13.264 -16.379 1.00 97.44 301 LEU A N 1
ATOM 2241 C CA . LEU A 1 301 ? 10.408 13.665 -15.010 1.00 97.44 301 LEU A CA 1
ATOM 2242 C C . LEU A 1 301 ? 9.916 15.064 -14.612 1.00 97.44 301 LEU A C 1
ATOM 2244 O O . LEU A 1 301 ? 9.421 15.249 -13.503 1.00 97.44 301 LEU A O 1
ATOM 2248 N N . GLY A 1 302 ? 10.040 16.054 -15.501 1.00 97.69 302 GLY A N 1
ATOM 2249 C CA . GLY A 1 302 ? 9.584 17.419 -15.223 1.00 97.69 302 GLY A CA 1
ATOM 2250 C C . GLY A 1 302 ? 8.073 17.506 -14.978 1.00 97.69 302 GLY A C 1
ATOM 2251 O O . GLY A 1 302 ? 7.643 18.121 -14.002 1.00 97.69 302 GLY A O 1
ATOM 2252 N N . ALA A 1 303 ? 7.279 16.848 -15.827 1.00 98.06 303 ALA A N 1
ATOM 2253 C CA . ALA A 1 303 ? 5.825 16.803 -15.696 1.00 98.06 303 ALA A CA 1
ATOM 2254 C C . ALA A 1 303 ? 5.398 16.022 -14.443 1.00 98.06 303 ALA A C 1
ATOM 2256 O O . ALA A 1 303 ? 4.557 16.497 -13.685 1.00 98.06 303 ALA A O 1
ATOM 2257 N N . THR A 1 304 ? 6.043 14.888 -14.154 1.00 98.19 304 THR A N 1
ATOM 2258 C CA . THR A 1 304 ? 5.775 14.089 -12.947 1.00 98.19 304 THR A CA 1
ATOM 2259 C C . THR A 1 304 ? 6.016 14.888 -11.662 1.00 98.19 304 THR A C 1
ATOM 2261 O O . THR A 1 304 ? 5.229 14.798 -10.718 1.00 98.19 304 THR A O 1
ATOM 2264 N N . MET A 1 305 ? 7.066 15.717 -11.602 1.00 98.25 305 MET A N 1
ATOM 2265 C CA . MET A 1 305 ? 7.303 16.585 -10.436 1.00 98.25 305 MET A CA 1
ATOM 2266 C C . MET A 1 305 ? 6.245 17.690 -10.308 1.00 98.25 305 MET A C 1
ATOM 2268 O O . MET A 1 305 ? 5.802 17.976 -9.196 1.00 98.25 305 MET A O 1
ATOM 2272 N N . ALA A 1 306 ? 5.783 18.271 -11.419 1.00 98.44 306 ALA A N 1
ATOM 2273 C CA . ALA A 1 306 ? 4.685 19.243 -11.404 1.00 98.44 306 ALA A CA 1
ATOM 2274 C C . ALA A 1 306 ? 3.363 18.609 -10.923 1.00 98.44 306 ALA A C 1
ATOM 2276 O O . ALA A 1 306 ? 2.662 19.177 -10.080 1.00 98.44 306 ALA A O 1
ATOM 2277 N N . ASN A 1 307 ? 3.067 17.390 -11.377 1.00 98.56 307 ASN A N 1
ATOM 2278 C CA . ASN A 1 307 ? 1.936 16.605 -10.888 1.00 98.56 307 ASN A CA 1
ATOM 2279 C C . ASN A 1 307 ? 2.080 16.287 -9.392 1.00 98.56 307 ASN A C 1
ATOM 2281 O O . ASN A 1 307 ? 1.107 16.376 -8.649 1.00 98.56 307 ASN A O 1
ATOM 2285 N N . THR A 1 308 ? 3.294 15.996 -8.916 1.00 98.44 308 THR A N 1
ATOM 2286 C CA . THR A 1 308 ? 3.557 15.747 -7.488 1.00 98.44 308 THR A CA 1
ATOM 2287 C C . THR A 1 308 ? 3.216 16.981 -6.641 1.00 98.44 308 THR A C 1
ATOM 2289 O O . THR A 1 308 ? 2.555 16.857 -5.615 1.00 98.44 308 THR A O 1
ATOM 2292 N N . VAL A 1 309 ? 3.584 18.190 -7.085 1.00 98.50 309 VAL A N 1
ATOM 2293 C CA . VAL A 1 309 ? 3.189 19.452 -6.420 1.00 98.50 309 VAL A CA 1
ATOM 2294 C C . VAL A 1 309 ? 1.668 19.657 -6.444 1.00 98.50 309 VAL A C 1
ATOM 2296 O O . VAL A 1 309 ? 1.090 20.121 -5.457 1.00 98.50 309 VAL A O 1
ATOM 2299 N N . THR A 1 310 ? 1.008 19.277 -7.539 1.00 98.44 310 THR A N 1
ATOM 2300 C CA . THR A 1 310 ? -0.459 19.312 -7.652 1.00 98.44 310 THR A CA 1
ATOM 2301 C C . THR A 1 310 ? -1.104 18.393 -6.614 1.00 98.44 310 THR A C 1
ATOM 2303 O O . THR A 1 310 ? -1.925 18.848 -5.822 1.00 98.44 310 THR A O 1
ATOM 2306 N N . LEU A 1 311 ? -0.663 17.138 -6.525 1.00 98.69 311 LEU A N 1
ATOM 2307 C CA . LEU A 1 311 ? -1.140 16.182 -5.524 1.00 98.69 311 LEU A CA 1
ATOM 2308 C C . LEU A 1 311 ? -0.975 16.702 -4.090 1.00 98.69 311 LEU A C 1
ATOM 2310 O O . LEU A 1 311 ? -1.921 16.662 -3.306 1.00 98.69 311 LEU A O 1
ATOM 2314 N N . LEU A 1 312 ? 0.198 17.240 -3.746 1.00 98.56 312 LEU A N 1
ATOM 2315 C CA . LEU A 1 312 ? 0.440 17.802 -2.413 1.00 98.56 312 LEU A CA 1
ATOM 2316 C C . LEU A 1 312 ? -0.474 18.989 -2.101 1.00 98.56 312 LEU A C 1
ATOM 2318 O O . LEU A 1 312 ? -0.919 19.146 -0.962 1.00 98.56 312 LEU A O 1
ATOM 2322 N N . SER A 1 313 ? -0.803 19.789 -3.116 1.00 98.38 313 SER A N 1
ATOM 2323 C CA . SER A 1 313 ? -1.779 20.869 -2.991 1.00 98.38 313 SER A CA 1
ATOM 2324 C C . SER A 1 313 ? -3.164 20.319 -2.675 1.00 98.38 313 SER A C 1
ATOM 2326 O O . SER A 1 313 ? -3.776 20.786 -1.718 1.00 98.38 313 SER A O 1
ATOM 2328 N N . HIS A 1 314 ? -3.640 19.303 -3.395 1.00 98.50 314 HIS A N 1
ATOM 2329 C CA . HIS A 1 314 ? -4.933 18.667 -3.114 1.00 98.50 314 HIS A CA 1
ATOM 2330 C C . HIS A 1 314 ? -4.992 18.070 -1.701 1.00 98.50 314 HIS A C 1
ATOM 2332 O O . HIS A 1 314 ? -5.934 18.340 -0.955 1.00 98.50 314 HIS A O 1
ATOM 2338 N N . ILE A 1 315 ? -3.935 17.368 -1.278 1.00 98.44 315 ILE A N 1
ATOM 2339 C CA . ILE A 1 315 ? -3.817 16.844 0.090 1.00 98.44 315 ILE A CA 1
ATOM 2340 C C . ILE A 1 315 ? -3.926 17.985 1.109 1.00 98.44 315 ILE A C 1
ATOM 2342 O O . ILE A 1 315 ? -4.739 17.909 2.027 1.00 98.44 315 ILE A O 1
ATOM 2346 N N . GLN A 1 316 ? -3.165 19.071 0.937 1.00 97.69 316 GLN A N 1
ATOM 2347 C CA . GLN A 1 316 ? -3.201 20.205 1.865 1.00 97.69 316 GLN A CA 1
ATOM 2348 C C . GLN A 1 316 ? -4.588 20.856 1.950 1.00 97.69 316 GLN A C 1
ATOM 2350 O O . GLN A 1 316 ? -5.014 21.200 3.048 1.00 97.69 316 GLN A O 1
ATOM 2355 N N . HIS A 1 317 ? -5.283 21.032 0.823 1.00 97.62 317 HIS A N 1
ATOM 2356 C CA . HIS A 1 317 ? -6.613 21.653 0.797 1.00 97.62 317 HIS A CA 1
ATOM 2357 C C . HIS A 1 317 ? -7.689 20.766 1.423 1.00 97.62 317 HIS A C 1
ATOM 2359 O O . HIS A 1 317 ? -8.664 21.278 1.971 1.00 97.62 317 HIS A O 1
ATOM 2365 N N . ARG A 1 318 ? -7.528 19.443 1.339 1.00 97.19 318 ARG A N 1
ATOM 2366 C CA . ARG A 1 318 ? -8.487 18.496 1.899 1.00 97.19 318 ARG A CA 1
ATOM 2367 C C . ARG A 1 318 ? -8.397 18.394 3.423 1.00 97.19 318 ARG A C 1
ATOM 2369 O O . ARG A 1 318 ? -9.418 18.173 4.068 1.00 97.19 318 ARG A O 1
ATOM 2376 N N . LEU A 1 319 ? -7.203 18.535 3.992 1.00 94.75 319 LEU A N 1
ATOM 2377 C CA . LEU A 1 319 ? -6.956 18.359 5.423 1.00 94.75 319 LEU A CA 1
ATOM 2378 C C . LEU A 1 319 ? -7.514 19.517 6.258 1.00 94.75 319 LEU A C 1
ATOM 2380 O O . LEU A 1 319 ? -7.284 20.685 5.954 1.00 94.75 319 LEU A O 1
ATOM 2384 N N . THR A 1 320 ? -8.164 19.202 7.382 1.00 92.69 320 THR A N 1
ATOM 2385 C CA . THR A 1 320 ? -8.600 20.226 8.348 1.00 92.69 320 THR A CA 1
ATOM 2386 C C . THR A 1 320 ? -7.443 20.822 9.144 1.00 92.69 320 THR A C 1
ATOM 2388 O O . THR A 1 320 ? -7.559 21.935 9.646 1.00 92.69 320 THR A O 1
ATOM 2391 N N . ASP A 1 321 ? -6.347 20.074 9.298 1.00 89.38 321 ASP A N 1
ATOM 2392 C CA . ASP A 1 321 ? -5.162 20.497 10.048 1.00 89.38 321 ASP A CA 1
ATOM 2393 C C . ASP A 1 321 ? -3.862 20.053 9.346 1.00 89.38 321 ASP A C 1
ATOM 2395 O O . ASP A 1 321 ? -3.175 19.118 9.782 1.00 89.38 321 ASP A O 1
ATOM 2399 N N . PRO A 1 322 ? -3.513 20.689 8.213 1.00 90.81 322 PRO A N 1
ATOM 2400 C CA . PRO A 1 322 ? -2.345 20.301 7.429 1.00 90.81 322 PRO A CA 1
ATOM 2401 C C . PRO A 1 322 ? -1.019 20.491 8.180 1.00 90.81 322 PRO A C 1
ATOM 2403 O O . PRO A 1 322 ? -0.065 19.774 7.899 1.00 90.81 322 PRO A O 1
ATOM 2406 N N . ALA A 1 323 ? -0.943 21.408 9.150 1.00 86.50 323 ALA A N 1
ATOM 2407 C CA . ALA A 1 323 ? 0.283 21.666 9.909 1.00 86.50 323 ALA A CA 1
ATOM 2408 C C . ALA A 1 323 ? 0.654 20.513 10.863 1.00 86.50 323 ALA A C 1
ATOM 2410 O O . ALA A 1 323 ? 1.835 20.274 11.123 1.00 86.50 323 ALA A O 1
ATOM 2411 N N . HIS A 1 324 ? -0.340 19.773 11.362 1.00 84.00 324 HIS A N 1
ATOM 2412 C CA . HIS A 1 324 ? -0.129 18.650 12.284 1.00 84.00 324 HIS A CA 1
ATOM 2413 C C . HIS A 1 324 ? -0.345 17.276 11.636 1.00 84.00 324 HIS A C 1
ATOM 2415 O O . HIS A 1 324 ? -0.125 16.249 12.280 1.00 84.00 324 HIS A O 1
ATOM 2421 N N . THR A 1 325 ? -0.708 17.237 10.353 1.00 87.94 325 THR A N 1
ATOM 2422 C CA . THR A 1 325 ? -0.777 15.996 9.574 1.00 87.94 325 THR A CA 1
ATOM 2423 C C . THR A 1 325 ? 0.625 15.548 9.162 1.00 87.94 325 THR A C 1
ATOM 2425 O O . THR A 1 325 ? 1.466 16.355 8.766 1.00 87.94 325 THR A O 1
ATOM 2428 N N . ARG A 1 326 ? 0.906 14.246 9.249 1.00 89.25 326 ARG A N 1
ATOM 2429 C CA . ARG A 1 326 ? 2.172 13.654 8.797 1.00 89.25 326 ARG A CA 1
ATOM 2430 C C . ARG A 1 326 ? 1.983 13.017 7.433 1.00 89.25 326 ARG A C 1
ATOM 2432 O O . ARG A 1 326 ? 1.260 12.037 7.308 1.00 89.25 326 ARG A O 1
ATOM 2439 N N . VAL A 1 327 ? 2.664 13.544 6.423 1.00 94.62 327 VAL A N 1
ATOM 2440 C CA . VAL A 1 327 ? 2.654 12.969 5.074 1.00 94.62 327 VAL A CA 1
ATOM 2441 C C . VAL A 1 327 ? 4.004 12.329 4.795 1.00 94.62 327 VAL A C 1
ATOM 2443 O O . VAL A 1 327 ? 5.039 12.962 5.001 1.00 94.62 327 VAL A O 1
ATOM 2446 N N . VAL A 1 328 ? 4.003 11.086 4.323 1.00 96.94 328 VAL A N 1
ATOM 2447 C CA . VAL A 1 328 ? 5.208 10.366 3.905 1.00 96.94 328 VAL A CA 1
ATOM 2448 C C . VAL A 1 328 ? 5.061 9.980 2.437 1.00 96.94 328 VAL A C 1
ATOM 2450 O O . VAL A 1 328 ? 4.163 9.218 2.084 1.00 96.94 328 VAL A O 1
ATOM 2453 N N . LEU A 1 329 ? 5.952 10.506 1.596 1.00 98.00 329 LEU A N 1
ATOM 2454 C CA . LEU A 1 329 ? 6.155 10.033 0.229 1.00 98.00 329 LEU A CA 1
ATOM 2455 C C . LEU A 1 329 ? 7.232 8.944 0.260 1.00 98.00 329 LEU A C 1
ATOM 2457 O O . LEU A 1 329 ? 8.402 9.230 0.528 1.00 98.00 329 LEU A O 1
ATOM 2461 N N . ILE A 1 330 ? 6.824 7.705 0.015 1.00 98.25 330 ILE A N 1
ATOM 2462 C CA . ILE A 1 330 ? 7.696 6.538 -0.071 1.00 98.25 330 ILE A CA 1
ATOM 2463 C C . ILE A 1 330 ? 8.273 6.471 -1.492 1.00 98.25 330 ILE A C 1
ATOM 2465 O O . ILE A 1 330 ? 7.545 6.607 -2.474 1.00 98.25 330 ILE A O 1
ATOM 2469 N N . GLY A 1 331 ? 9.593 6.308 -1.597 1.00 96.44 331 GLY A N 1
ATOM 2470 C CA . GLY A 1 331 ? 10.283 6.121 -2.875 1.00 96.44 331 GLY A CA 1
ATOM 2471 C C . GLY A 1 331 ? 10.215 4.675 -3.374 1.00 96.44 331 GLY A C 1
ATOM 2472 O O . GLY A 1 331 ? 9.907 3.755 -2.614 1.00 96.44 331 GLY A O 1
ATOM 2473 N N . TYR A 1 332 ? 10.575 4.467 -4.637 1.00 96.12 332 TYR A N 1
ATOM 2474 C CA . TYR A 1 332 ? 10.646 3.135 -5.245 1.00 96.12 332 TYR A CA 1
ATOM 2475 C C . TYR A 1 332 ? 12.031 2.499 -5.039 1.00 96.12 332 TYR A C 1
ATOM 2477 O O . TYR A 1 332 ? 13.035 3.226 -5.016 1.00 96.12 332 TYR A O 1
ATOM 2485 N N . PRO A 1 333 ? 12.098 1.171 -4.834 1.00 95.06 333 PRO A N 1
ATOM 2486 C CA . PRO A 1 333 ? 13.354 0.441 -4.762 1.00 95.06 333 PRO A CA 1
ATOM 2487 C C . PRO A 1 333 ? 13.992 0.341 -6.153 1.00 95.06 333 PRO A C 1
ATOM 2489 O O . PRO A 1 333 ? 13.331 0.594 -7.156 1.00 95.06 333 PRO A O 1
ATOM 2492 N N . TYR A 1 334 ? 15.269 -0.044 -6.210 1.00 92.88 334 TYR A N 1
ATOM 2493 C CA . TYR A 1 334 ? 15.898 -0.374 -7.488 1.00 92.88 334 TYR A CA 1
ATOM 2494 C C . TYR A 1 334 ? 15.259 -1.631 -8.081 1.00 92.88 334 TYR A C 1
ATOM 2496 O O . TYR A 1 334 ? 15.021 -2.607 -7.365 1.00 92.88 334 TYR A O 1
ATOM 2504 N N . LEU A 1 335 ? 15.019 -1.613 -9.387 1.00 87.69 335 LEU A N 1
ATOM 2505 C CA . LEU A 1 335 ? 14.425 -2.738 -10.109 1.00 87.69 335 LEU A CA 1
ATOM 2506 C C . LEU A 1 335 ? 15.468 -3.760 -10.582 1.00 87.69 335 LEU A C 1
ATOM 2508 O O . LEU A 1 335 ? 15.105 -4.879 -10.925 1.00 87.69 335 LEU A O 1
ATOM 2512 N N . VAL A 1 336 ? 16.751 -3.389 -10.600 1.00 88.31 336 VAL A N 1
ATOM 2513 C CA . VAL A 1 336 ? 17.850 -4.223 -11.112 1.00 88.31 336 VAL A CA 1
ATOM 2514 C C . VAL A 1 336 ? 19.111 -4.065 -10.256 1.00 88.31 336 VAL A C 1
ATOM 2516 O O . VAL A 1 336 ? 19.389 -2.938 -9.836 1.00 88.31 336 VAL A O 1
ATOM 2519 N N . PRO A 1 337 ? 19.900 -5.122 -9.971 1.00 87.94 337 PRO A N 1
ATOM 2520 C CA . PRO A 1 337 ? 21.226 -5.002 -9.346 1.00 87.94 337 PRO A CA 1
ATOM 2521 C C . PRO A 1 337 ? 22.212 -4.175 -10.196 1.00 87.94 337 PRO A C 1
ATOM 2523 O O . PRO A 1 337 ? 22.108 -4.136 -11.416 1.00 87.94 337 PRO A O 1
ATOM 2526 N N . ALA A 1 338 ? 23.176 -3.487 -9.573 1.00 83.31 338 ALA A N 1
ATOM 2527 C CA . ALA A 1 338 ? 24.094 -2.583 -10.293 1.00 83.31 338 ALA A CA 1
ATOM 2528 C C . ALA A 1 338 ? 25.163 -3.303 -11.133 1.00 83.31 338 ALA A C 1
ATOM 2530 O O . ALA A 1 338 ? 25.790 -2.687 -11.991 1.00 83.31 338 ALA A O 1
ATOM 2531 N N . ASP A 1 339 ? 25.416 -4.570 -10.829 1.00 83.62 339 ASP A N 1
ATOM 2532 C CA . ASP A 1 339 ? 26.437 -5.437 -11.414 1.00 83.62 339 ASP A CA 1
ATOM 2533 C C . ASP A 1 339 ? 25.829 -6.558 -12.269 1.00 83.62 339 ASP A C 1
ATOM 2535 O O . ASP A 1 339 ? 26.510 -7.523 -12.620 1.00 83.62 339 ASP A O 1
ATOM 2539 N N . ARG A 1 340 ? 24.542 -6.430 -12.613 1.00 82.69 340 ARG A N 1
ATOM 2540 C CA . ARG A 1 340 ? 23.768 -7.466 -13.290 1.00 82.69 340 ARG A CA 1
ATOM 2541 C C . ARG A 1 340 ? 23.164 -6.945 -14.584 1.00 82.69 340 ARG A C 1
ATOM 2543 O O . ARG A 1 340 ? 21.995 -6.575 -14.648 1.00 82.69 340 ARG A O 1
ATOM 2550 N N . ASP A 1 341 ? 23.990 -6.910 -15.622 1.00 81.56 341 ASP A N 1
ATOM 2551 C CA . ASP A 1 341 ? 23.528 -6.582 -16.967 1.00 81.56 341 ASP A CA 1
ATOM 2552 C C . ASP A 1 341 ? 22.694 -7.729 -17.542 1.00 81.56 341 ASP A C 1
ATOM 2554 O O . ASP A 1 341 ? 23.106 -8.891 -17.521 1.00 81.56 341 ASP A O 1
ATOM 2558 N N . VAL A 1 342 ? 21.523 -7.379 -18.067 1.00 74.56 342 VAL A N 1
ATOM 2559 C CA . VAL A 1 342 ? 20.596 -8.331 -18.679 1.00 74.56 342 VAL A CA 1
ATOM 2560 C C . VAL A 1 342 ? 21.146 -8.796 -20.027 1.00 74.56 342 VAL A C 1
ATOM 2562 O O . VAL A 1 342 ? 21.512 -7.957 -20.854 1.00 74.56 342 VAL A O 1
ATOM 2565 N N . PRO A 1 343 ? 21.207 -10.103 -20.313 1.00 71.00 343 PRO A N 1
ATOM 2566 C CA . PRO A 1 343 ? 21.476 -10.593 -21.657 1.00 71.00 343 PRO A CA 1
ATOM 2567 C C . PRO A 1 343 ? 20.599 -9.900 -22.717 1.00 71.00 343 PRO A C 1
ATOM 2569 O O . PRO A 1 343 ? 19.390 -9.779 -22.565 1.00 71.00 343 PRO A O 1
ATOM 2572 N N . LEU A 1 344 ? 21.202 -9.466 -23.830 1.00 70.00 344 LEU A N 1
ATOM 2573 C CA . LEU A 1 344 ? 20.511 -8.881 -24.998 1.00 70.00 344 LEU A CA 1
ATOM 2574 C C . LEU A 1 344 ? 19.882 -7.481 -24.814 1.00 70.00 344 LEU A C 1
ATOM 2576 O O . LEU A 1 344 ? 19.324 -6.963 -25.784 1.00 70.00 344 LEU A O 1
ATOM 2580 N N . THR A 1 345 ? 19.993 -6.844 -23.642 1.00 77.00 345 THR A N 1
ATOM 2581 C CA . THR A 1 345 ? 19.602 -5.429 -23.459 1.00 77.00 345 THR A CA 1
ATOM 2582 C C . THR A 1 345 ? 20.510 -4.477 -24.251 1.00 77.00 345 THR A C 1
ATOM 2584 O O . THR A 1 345 ? 21.704 -4.735 -24.422 1.00 77.00 345 THR A O 1
ATOM 2587 N N . ASP A 1 346 ? 19.964 -3.353 -24.722 1.00 81.81 346 ASP A N 1
ATOM 2588 C CA . ASP A 1 346 ? 20.716 -2.290 -25.405 1.00 81.81 346 ASP A CA 1
ATOM 2589 C C . ASP A 1 346 ? 21.357 -1.267 -24.447 1.00 81.81 346 ASP A C 1
ATOM 2591 O O . ASP A 1 346 ? 22.204 -0.478 -24.875 1.00 81.81 346 ASP A O 1
ATOM 2595 N N . VAL A 1 347 ? 20.998 -1.293 -23.158 1.00 84.81 347 VAL A N 1
ATOM 2596 C CA . VAL A 1 347 ? 21.566 -0.419 -22.119 1.00 84.81 347 VAL A CA 1
ATOM 2597 C C . VAL A 1 347 ? 21.953 -1.195 -20.856 1.00 84.81 347 VAL A C 1
ATOM 2599 O O . VAL A 1 347 ? 21.194 -2.054 -20.404 1.00 84.81 347 VAL A O 1
ATOM 2602 N N . PRO A 1 348 ? 23.110 -0.886 -20.240 1.00 88.44 348 PRO A N 1
ATOM 2603 C CA . PRO A 1 348 ? 23.554 -1.569 -19.031 1.00 88.44 348 PRO A CA 1
ATOM 2604 C C . PRO A 1 348 ? 22.660 -1.239 -17.829 1.00 88.44 348 PRO A C 1
ATOM 2606 O O . PRO A 1 348 ? 22.060 -0.162 -17.742 1.00 88.44 348 PRO A O 1
ATOM 2609 N N . SER A 1 349 ? 22.657 -2.133 -16.842 1.00 87.94 349 SER A N 1
ATOM 2610 C CA . SER A 1 349 ? 21.944 -1.989 -15.562 1.00 87.94 349 SER A CA 1
ATOM 2611 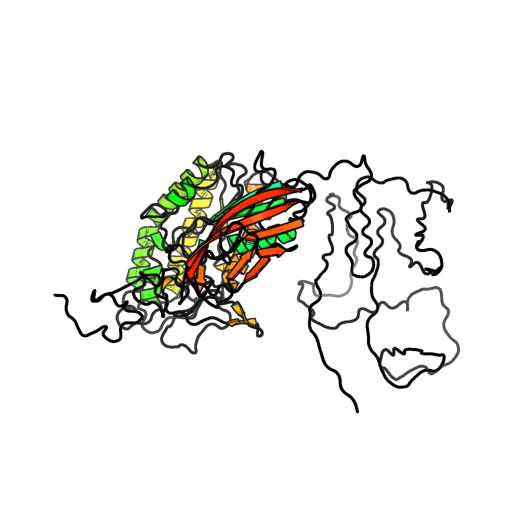C C . SER A 1 349 ? 22.267 -0.667 -14.851 1.00 87.94 349 SER A C 1
ATOM 2613 O O . SER A 1 349 ? 21.388 -0.002 -14.298 1.00 87.94 349 SER A O 1
ATOM 2615 N N . THR A 1 350 ? 23.519 -0.215 -14.947 1.00 90.94 350 THR A N 1
ATOM 2616 C CA . THR A 1 350 ? 23.981 1.076 -14.411 1.00 90.94 350 THR A CA 1
ATOM 2617 C C . THR A 1 350 ? 23.265 2.285 -15.019 1.00 90.94 350 THR A C 1
ATOM 2619 O O . THR A 1 350 ? 23.030 3.270 -14.318 1.00 90.94 350 THR A O 1
ATOM 2622 N N . GLN A 1 351 ? 22.875 2.228 -16.296 1.00 89.81 351 GLN A N 1
ATOM 2623 C CA . GLN A 1 351 ? 22.139 3.309 -16.952 1.00 89.81 351 GLN A CA 1
ATOM 2624 C C . GLN A 1 351 ? 20.670 3.337 -16.518 1.00 89.81 351 GLN A C 1
ATOM 2626 O O . GLN A 1 351 ? 20.114 4.422 -16.333 1.00 89.81 351 GLN A O 1
ATOM 2631 N N . VAL A 1 352 ? 20.061 2.169 -16.290 1.00 90.44 352 VAL A N 1
ATOM 2632 C CA . VAL A 1 352 ? 18.717 2.069 -15.701 1.00 90.44 352 VAL A CA 1
ATOM 2633 C C . VAL A 1 352 ? 18.723 2.655 -14.286 1.00 90.44 352 VAL A C 1
ATOM 2635 O O . VAL A 1 352 ? 17.949 3.571 -13.999 1.00 90.44 352 VAL A O 1
ATOM 2638 N N . ARG A 1 353 ? 19.688 2.251 -13.447 1.00 91.94 353 ARG A N 1
ATOM 2639 C CA . ARG A 1 353 ? 19.866 2.809 -12.095 1.00 91.94 353 ARG A CA 1
ATOM 2640 C C . ARG A 1 353 ? 20.100 4.312 -12.087 1.00 91.94 353 ARG A C 1
ATOM 2642 O O . ARG A 1 353 ? 19.588 5.002 -11.210 1.00 91.94 353 ARG A O 1
ATOM 2649 N N . ALA A 1 354 ? 20.825 4.848 -13.068 1.00 92.75 354 ALA A N 1
ATOM 2650 C CA . ALA A 1 354 ? 21.023 6.290 -13.182 1.00 92.75 354 ALA A CA 1
ATOM 2651 C C . ALA A 1 354 ? 19.700 7.046 -13.417 1.00 92.75 354 ALA A C 1
ATOM 2653 O O . ALA A 1 354 ? 19.520 8.146 -12.890 1.00 92.75 354 ALA A O 1
ATOM 2654 N N . ALA A 1 355 ? 18.756 6.468 -14.168 1.00 92.75 355 ALA A N 1
ATOM 2655 C CA . ALA A 1 355 ? 17.426 7.046 -14.356 1.00 92.75 355 ALA A CA 1
ATOM 2656 C C . ALA A 1 355 ? 16.576 6.967 -13.074 1.00 92.75 355 ALA A C 1
ATOM 2658 O O . ALA A 1 355 ? 15.936 7.955 -12.703 1.00 92.75 355 ALA A O 1
ATOM 2659 N N . GLU A 1 356 ? 16.619 5.836 -12.363 1.00 93.88 356 GLU A N 1
ATOM 2660 C CA . GLU A 1 356 ? 15.975 5.662 -11.050 1.00 93.88 356 GLU A CA 1
ATOM 2661 C C . GLU A 1 356 ? 16.530 6.665 -10.019 1.00 93.88 356 GLU A C 1
ATOM 2663 O O . GLU A 1 356 ? 15.778 7.323 -9.292 1.00 93.88 356 GLU A O 1
ATOM 2668 N N . ASP A 1 357 ? 17.850 6.866 -10.009 1.00 94.81 357 ASP A N 1
ATOM 2669 C CA . ASP A 1 357 ? 18.537 7.845 -9.168 1.00 94.81 357 ASP A CA 1
ATOM 2670 C C . ASP A 1 357 ? 18.143 9.285 -9.510 1.00 94.81 357 ASP A C 1
ATOM 2672 O O . ASP A 1 357 ? 17.952 10.105 -8.601 1.00 94.81 357 ASP A O 1
ATOM 2676 N N . GLU A 1 358 ? 18.002 9.611 -10.799 1.00 96.06 358 GLU A N 1
ATOM 2677 C CA . GLU A 1 358 ? 17.545 10.924 -11.254 1.00 96.06 358 GLU A CA 1
ATOM 2678 C C . GLU A 1 358 ? 16.111 11.195 -10.774 1.00 96.06 358 GLU A C 1
ATOM 2680 O O . GLU A 1 358 ? 15.835 12.269 -10.225 1.00 96.06 358 GLU A O 1
ATOM 2685 N N . PHE A 1 359 ? 15.214 10.211 -10.897 1.00 95.81 359 PHE A N 1
ATOM 2686 C CA . PHE A 1 359 ? 13.842 10.308 -10.401 1.00 95.81 359 PHE A CA 1
ATOM 2687 C C . PHE A 1 359 ? 13.796 10.527 -8.887 1.00 95.81 359 PHE A C 1
ATOM 2689 O O . PHE A 1 359 ? 13.225 11.521 -8.425 1.00 95.81 359 PHE A O 1
ATOM 2696 N N . ARG A 1 360 ? 14.480 9.672 -8.116 1.00 95.50 360 ARG A N 1
ATOM 2697 C CA . ARG A 1 360 ? 14.589 9.778 -6.653 1.00 95.50 360 ARG A CA 1
ATOM 2698 C C . ARG A 1 360 ? 15.108 11.151 -6.227 1.00 95.50 360 ARG A C 1
ATOM 2700 O O . ARG A 1 360 ? 14.586 11.761 -5.293 1.00 95.50 360 ARG A O 1
ATOM 2707 N N . THR A 1 361 ? 16.145 11.645 -6.902 1.00 96.81 361 THR A N 1
ATOM 2708 C CA . THR A 1 361 ? 16.772 12.937 -6.592 1.00 96.81 361 THR A CA 1
ATOM 2709 C C . THR A 1 361 ? 15.809 14.093 -6.849 1.00 96.81 361 THR A C 1
ATOM 2711 O O . THR A 1 361 ? 15.697 15.002 -6.021 1.00 96.81 361 THR A O 1
ATOM 2714 N N . ARG A 1 362 ? 15.061 14.052 -7.958 1.00 97.56 362 ARG A N 1
ATOM 2715 C CA . ARG A 1 362 ? 14.052 15.067 -8.288 1.00 97.56 362 ARG A CA 1
ATOM 2716 C C . ARG A 1 362 ? 12.855 15.027 -7.337 1.00 97.56 362 ARG A C 1
ATOM 2718 O O . ARG A 1 362 ? 12.400 16.097 -6.932 1.00 97.56 362 ARG A O 1
ATOM 2725 N N . GLN A 1 363 ? 12.400 13.847 -6.909 1.00 96.81 363 GLN A N 1
ATOM 2726 C CA . GLN A 1 363 ? 11.368 13.721 -5.871 1.00 96.81 363 GLN A CA 1
ATOM 2727 C C . GLN A 1 363 ? 11.829 14.373 -4.564 1.00 96.81 363 GLN A C 1
ATOM 2729 O O . GLN A 1 363 ? 11.155 15.265 -4.047 1.00 96.81 363 GLN A O 1
ATOM 2734 N N . ALA A 1 364 ? 13.020 14.018 -4.076 1.00 96.50 364 ALA A N 1
ATOM 2735 C CA . ALA A 1 364 ? 13.579 14.595 -2.855 1.00 96.50 364 ALA A CA 1
ATOM 2736 C C . ALA A 1 364 ? 13.721 16.129 -2.939 1.00 96.50 364 ALA A C 1
ATOM 2738 O O . ALA A 1 364 ? 13.364 16.844 -1.999 1.00 96.50 364 ALA A O 1
ATOM 2739 N N . ALA A 1 365 ? 14.200 16.655 -4.072 1.00 97.75 365 ALA A N 1
ATOM 2740 C CA . ALA A 1 365 ? 14.327 18.095 -4.303 1.00 97.75 365 ALA A CA 1
ATOM 2741 C C . ALA A 1 365 ? 12.966 18.815 -4.358 1.00 97.75 365 ALA A C 1
ATOM 2743 O O . ALA A 1 365 ? 12.826 19.921 -3.823 1.00 97.75 365 ALA A O 1
ATOM 2744 N N . THR A 1 366 ? 11.956 18.177 -4.952 1.00 97.88 366 THR A N 1
ATOM 2745 C CA . THR A 1 366 ? 10.581 18.692 -5.019 1.00 97.88 366 THR A CA 1
ATOM 2746 C C . THR A 1 366 ? 9.968 18.777 -3.624 1.00 97.88 366 THR A C 1
ATOM 2748 O O . THR A 1 366 ? 9.486 19.840 -3.236 1.00 97.88 366 THR A O 1
ATOM 2751 N N . ILE A 1 367 ? 10.088 17.716 -2.817 1.00 96.81 367 ILE A N 1
ATOM 2752 C CA . ILE A 1 367 ? 9.631 17.706 -1.419 1.00 96.81 367 ILE A CA 1
ATOM 2753 C C . ILE A 1 367 ? 10.357 18.759 -0.577 1.00 96.81 367 ILE A C 1
ATOM 2755 O O . ILE A 1 367 ? 9.729 19.488 0.192 1.00 96.81 367 ILE A O 1
ATOM 2759 N N . LYS A 1 368 ? 11.676 18.902 -0.748 1.00 95.81 368 LYS A N 1
ATOM 2760 C CA . LYS A 1 368 ? 12.455 19.941 -0.059 1.00 95.81 368 LYS A CA 1
ATOM 2761 C C . LYS A 1 368 ? 11.943 21.345 -0.392 1.00 95.81 368 LYS A C 1
ATOM 2763 O O . LYS A 1 368 ? 11.806 22.171 0.504 1.00 95.81 368 LYS A O 1
ATOM 2768 N N . THR A 1 369 ? 11.645 21.608 -1.663 1.00 97.12 369 THR A N 1
ATOM 2769 C CA . THR A 1 369 ? 11.100 22.897 -2.118 1.00 97.12 369 THR A CA 1
ATOM 2770 C C . THR A 1 369 ? 9.700 23.150 -1.556 1.00 97.12 369 THR A C 1
ATOM 2772 O O . THR A 1 369 ? 9.441 24.231 -1.022 1.00 97.12 369 THR A O 1
ATOM 2775 N N . TRP A 1 370 ? 8.823 22.143 -1.606 1.00 97.00 370 TRP A N 1
ATOM 2776 C CA . TRP A 1 370 ? 7.474 22.193 -1.038 1.00 97.00 370 TRP A CA 1
ATOM 2777 C C . TRP A 1 370 ? 7.497 22.569 0.450 1.00 97.00 370 TRP A C 1
ATOM 2779 O O . TRP A 1 370 ? 6.855 23.536 0.871 1.00 97.00 370 TRP A O 1
ATOM 2789 N N . ASN A 1 371 ? 8.318 21.867 1.234 1.00 95.62 371 ASN A N 1
ATOM 2790 C CA . ASN A 1 371 ? 8.413 22.048 2.682 1.00 95.62 371 ASN A CA 1
ATOM 2791 C C . ASN A 1 371 ? 8.894 23.443 3.104 1.00 95.62 371 ASN A C 1
ATOM 2793 O O . ASN A 1 371 ? 8.646 23.838 4.242 1.00 95.62 371 ASN A O 1
ATOM 2797 N N . ASN A 1 372 ? 9.549 24.206 2.228 1.00 94.94 372 ASN A N 1
ATOM 2798 C CA . ASN A 1 372 ? 9.979 25.572 2.541 1.00 94.94 372 ASN A CA 1
ATOM 2799 C C . ASN A 1 372 ? 8.848 26.603 2.438 1.00 94.94 372 ASN A C 1
ATOM 2801 O O . ASN A 1 372 ? 8.973 27.695 2.983 1.00 94.94 372 ASN A O 1
ATOM 2805 N N . THR A 1 373 ? 7.768 26.283 1.726 1.00 92.25 373 THR A N 1
ATOM 2806 C CA . THR A 1 373 ? 6.751 27.262 1.308 1.00 92.25 373 THR A CA 1
ATOM 2807 C C . THR A 1 373 ? 5.341 26.935 1.797 1.00 92.25 373 THR A C 1
ATOM 2809 O O . THR A 1 373 ? 4.500 27.828 1.836 1.00 92.25 373 THR A O 1
ATOM 2812 N N . HIS A 1 374 ? 5.084 25.695 2.220 1.00 93.88 374 HIS A N 1
ATOM 2813 C CA . HIS A 1 374 ? 3.743 25.212 2.564 1.00 93.88 374 HIS A CA 1
ATOM 2814 C C . HIS A 1 374 ? 3.610 24.839 4.044 1.00 93.88 374 HIS A C 1
ATOM 2816 O O . HIS A 1 374 ? 4.599 24.513 4.708 1.00 93.88 374 HIS A O 1
ATOM 2822 N N . ALA A 1 375 ? 2.381 24.890 4.565 1.00 88.56 375 ALA A N 1
ATOM 2823 C CA . ALA A 1 375 ? 2.074 24.503 5.942 1.00 88.56 375 ALA A CA 1
ATOM 2824 C C . ALA A 1 375 ? 2.147 22.981 6.123 1.00 88.56 375 ALA A C 1
ATOM 2826 O O . ALA A 1 375 ? 2.725 22.511 7.100 1.00 88.56 375 ALA A O 1
ATOM 2827 N N . LEU A 1 376 ? 1.626 22.225 5.150 1.00 93.56 376 LEU A N 1
ATOM 2828 C CA . LEU A 1 376 ? 1.756 20.775 5.096 1.00 93.56 376 LEU A CA 1
ATOM 2829 C C . LEU A 1 376 ? 3.218 20.388 4.874 1.00 93.56 376 LEU A C 1
ATOM 2831 O O . LEU A 1 376 ? 3.804 20.748 3.849 1.00 93.56 376 LEU A O 1
ATOM 2835 N N . LYS A 1 377 ? 3.795 19.617 5.796 1.00 92.38 377 LYS A N 1
ATOM 2836 C CA . LYS A 1 377 ? 5.143 19.063 5.633 1.00 92.38 377 LYS A CA 1
ATOM 2837 C C . LYS A 1 377 ? 5.087 17.610 5.188 1.00 92.38 377 LYS A C 1
ATOM 2839 O O . LYS A 1 377 ? 4.288 16.817 5.683 1.00 92.38 377 LYS A O 1
ATOM 2844 N N . VAL A 1 378 ? 5.993 17.263 4.283 1.00 94.81 378 VAL A N 1
ATOM 2845 C CA . VAL A 1 378 ? 6.114 15.928 3.701 1.00 94.81 378 VAL A CA 1
ATOM 2846 C C . VAL A 1 378 ? 7.496 15.368 4.010 1.00 94.81 378 VAL A C 1
ATOM 2848 O O . VAL A 1 378 ? 8.514 16.003 3.731 1.00 94.81 378 VAL A O 1
ATOM 2851 N N . ALA A 1 379 ? 7.550 14.169 4.577 1.00 94.38 379 ALA A N 1
ATOM 2852 C CA . ALA A 1 379 ? 8.778 13.399 4.688 1.00 94.38 379 ALA A CA 1
ATOM 2853 C C . ALA A 1 379 ? 8.971 12.570 3.413 1.00 94.38 379 ALA A C 1
ATOM 2855 O O . ALA A 1 379 ? 8.043 11.910 2.954 1.00 94.38 379 ALA A O 1
ATOM 2856 N N . TYR A 1 380 ? 10.178 12.591 2.851 1.00 95.00 380 TYR A N 1
ATOM 2857 C CA . TYR A 1 380 ? 10.550 11.680 1.772 1.00 95.00 380 TYR A CA 1
ATOM 2858 C C . TYR A 1 380 ? 11.298 10.477 2.352 1.00 95.00 380 TYR A C 1
ATOM 2860 O O . TYR A 1 380 ? 12.286 10.660 3.065 1.00 95.00 380 TYR A O 1
ATOM 2868 N N . ALA A 1 381 ? 10.828 9.266 2.058 1.00 95.25 381 ALA A N 1
ATOM 2869 C CA . ALA A 1 381 ? 11.368 8.010 2.570 1.00 95.25 381 ALA A CA 1
ATOM 2870 C C . ALA A 1 381 ? 11.902 7.150 1.407 1.00 95.25 381 ALA A C 1
ATOM 2872 O O . ALA A 1 381 ? 11.147 6.366 0.830 1.00 95.25 381 ALA A O 1
ATOM 2873 N N . PRO A 1 382 ? 13.183 7.298 1.017 1.00 94.56 382 PRO A N 1
ATOM 2874 C CA . PRO A 1 382 ? 13.756 6.498 -0.058 1.00 94.56 382 PRO A CA 1
ATOM 2875 C C . PRO A 1 382 ? 13.915 5.036 0.375 1.00 94.56 382 PRO A C 1
ATOM 2877 O O . PRO A 1 382 ? 14.428 4.751 1.456 1.00 94.56 382 PRO A O 1
ATOM 2880 N N . THR A 1 383 ? 13.536 4.107 -0.497 1.00 95.06 383 THR A N 1
ATOM 2881 C CA . THR A 1 383 ? 13.648 2.656 -0.263 1.00 95.06 383 THR A CA 1
ATOM 2882 C C . THR A 1 383 ? 14.900 2.048 -0.897 1.00 95.06 383 THR A C 1
ATOM 2884 O O . THR A 1 383 ? 15.267 0.929 -0.556 1.00 95.06 383 THR A O 1
ATOM 2887 N N . THR A 1 384 ? 15.625 2.786 -1.745 1.00 87.50 384 THR A N 1
ATOM 2888 C CA . THR A 1 384 ? 16.810 2.283 -2.467 1.00 87.50 384 THR A CA 1
ATOM 2889 C C . THR A 1 384 ? 17.904 1.735 -1.549 1.00 87.50 384 THR A C 1
ATOM 2891 O O . THR A 1 384 ? 18.487 0.701 -1.842 1.00 87.50 384 THR A O 1
ATOM 2894 N N . GLY A 1 385 ? 18.176 2.392 -0.415 1.00 87.88 385 GLY A N 1
ATOM 2895 C CA . GLY A 1 385 ? 19.154 1.887 0.560 1.00 87.88 385 GLY A CA 1
ATOM 2896 C C . GLY A 1 385 ? 18.649 0.681 1.358 1.00 87.88 385 GLY A C 1
ATOM 2897 O O . GLY A 1 385 ? 19.445 -0.143 1.789 1.00 87.88 385 GLY A O 1
ATOM 2898 N N . LEU A 1 386 ? 17.329 0.574 1.534 1.00 93.38 386 LEU A N 1
ATOM 2899 C CA . LEU A 1 386 ? 16.679 -0.517 2.256 1.00 93.38 386 LEU A CA 1
ATOM 2900 C C . LEU A 1 386 ? 16.639 -1.802 1.419 1.00 93.38 386 LEU A C 1
ATOM 2902 O O . LEU A 1 386 ? 16.844 -2.877 1.960 1.00 93.38 386 LEU A O 1
ATOM 2906 N N . PHE A 1 387 ? 16.382 -1.682 0.117 1.00 94.50 387 PHE A N 1
ATOM 2907 C CA . PHE A 1 387 ? 16.217 -2.811 -0.804 1.00 94.50 387 PHE A CA 1
ATOM 2908 C C . PHE A 1 387 ? 17.513 -3.238 -1.500 1.00 94.50 387 PHE A C 1
ATOM 2910 O O . PHE A 1 387 ? 17.485 -4.171 -2.295 1.00 94.50 387 PHE A O 1
ATOM 2917 N N . ASN A 1 388 ? 18.641 -2.585 -1.218 1.00 89.50 388 ASN A N 1
ATOM 2918 C CA . ASN A 1 388 ? 19.918 -2.953 -1.818 1.00 89.50 388 ASN A CA 1
ATOM 2919 C C . ASN A 1 388 ? 20.261 -4.413 -1.476 1.00 89.50 388 ASN A C 1
ATOM 2921 O O . ASN A 1 388 ? 20.208 -4.784 -0.305 1.00 89.50 388 ASN A O 1
ATOM 2925 N N . THR A 1 389 ? 20.635 -5.217 -2.472 1.00 89.81 389 THR A N 1
ATOM 2926 C CA . THR A 1 389 ? 20.821 -6.690 -2.433 1.00 89.81 389 THR A CA 1
ATOM 2927 C C . THR A 1 389 ? 19.539 -7.533 -2.382 1.00 89.81 389 THR A C 1
ATOM 2929 O O . THR A 1 389 ? 19.601 -8.764 -2.402 1.00 89.81 389 THR A O 1
ATOM 2932 N N . HIS A 1 390 ? 18.371 -6.892 -2.365 1.00 94.06 390 HIS A N 1
ATOM 2933 C CA . HIS A 1 390 ? 17.051 -7.526 -2.346 1.00 94.06 390 HIS A CA 1
ATOM 2934 C C . HIS A 1 390 ? 16.251 -7.261 -3.635 1.00 94.06 390 HIS A C 1
ATOM 2936 O O . HIS A 1 390 ? 15.042 -7.511 -3.675 1.00 94.06 390 HIS A O 1
ATOM 2942 N N . GLU A 1 391 ? 16.911 -6.756 -4.677 1.00 93.50 391 GLU A N 1
ATOM 2943 C CA . GLU A 1 391 ? 16.365 -6.588 -6.024 1.00 93.50 391 GLU A CA 1
ATOM 2944 C C . GLU A 1 391 ? 16.089 -7.954 -6.687 1.00 93.50 391 GLU A C 1
ATOM 2946 O O . GLU A 1 391 ? 16.758 -8.938 -6.352 1.00 93.50 391 GLU A O 1
ATOM 2951 N N . PRO A 1 392 ? 15.114 -8.050 -7.606 1.00 90.94 392 PRO A N 1
ATOM 2952 C CA . PRO A 1 392 ? 14.852 -9.282 -8.343 1.00 90.94 392 PRO A CA 1
ATOM 2953 C C . PRO A 1 392 ? 15.968 -9.555 -9.362 1.00 90.94 392 PRO A C 1
ATOM 2955 O O . PRO A 1 392 ? 16.644 -8.627 -9.818 1.00 90.94 392 PRO A O 1
ATOM 2958 N N . GLU A 1 393 ? 16.141 -10.816 -9.754 1.00 86.50 393 GLU A N 1
ATOM 2959 C CA . GLU A 1 393 ? 16.949 -11.145 -10.928 1.00 86.50 393 GLU A CA 1
ATOM 2960 C C . GLU A 1 393 ? 16.239 -10.639 -12.201 1.00 86.50 393 GLU A C 1
ATOM 2962 O O . GLU A 1 393 ? 15.074 -10.977 -12.429 1.00 86.50 393 GLU A O 1
ATOM 2967 N N . PRO A 1 394 ? 16.898 -9.821 -13.042 1.00 80.75 394 PRO A N 1
ATOM 2968 C CA . PRO A 1 394 ? 16.268 -9.158 -14.181 1.00 80.75 394 PRO A CA 1
ATOM 2969 C C . PRO A 1 394 ? 16.158 -10.037 -15.442 1.00 80.75 394 PRO A C 1
ATOM 2971 O O . PRO A 1 394 ? 16.417 -9.545 -16.536 1.00 80.75 394 PRO A O 1
ATOM 2974 N N . SER A 1 395 ? 15.799 -11.317 -15.301 1.00 72.81 395 SER A N 1
ATOM 2975 C CA . SER A 1 395 ? 15.712 -12.278 -16.411 1.00 72.81 395 SER A CA 1
ATOM 2976 C C . SER A 1 395 ? 14.495 -13.194 -16.284 1.00 72.81 395 SER A C 1
ATOM 2978 O O . SER A 1 395 ? 14.159 -13.654 -15.194 1.00 72.81 395 SER A O 1
ATOM 2980 N N . VAL A 1 396 ? 13.848 -13.504 -17.414 1.00 72.00 396 VAL A N 1
ATOM 2981 C CA . VAL A 1 396 ? 12.816 -14.562 -17.510 1.00 72.00 396 VAL A CA 1
ATOM 2982 C C . VAL A 1 396 ? 13.348 -15.873 -18.088 1.00 72.00 396 VAL A C 1
ATOM 2984 O O . VAL A 1 396 ? 12.627 -16.871 -18.082 1.00 72.00 396 VAL A O 1
ATOM 2987 N N . ILE A 1 397 ? 14.556 -15.866 -18.659 1.00 67.12 397 ILE A N 1
ATOM 2988 C CA . ILE A 1 397 ? 15.131 -17.017 -19.368 1.00 67.12 397 ILE A CA 1
ATOM 2989 C C . ILE A 1 397 ? 15.924 -17.883 -18.388 1.00 67.12 397 ILE A C 1
ATOM 2991 O O . ILE A 1 397 ? 15.784 -19.107 -18.395 1.00 67.12 397 ILE A O 1
ATOM 2995 N N . ASP A 1 398 ? 16.690 -17.253 -17.497 1.00 65.94 398 ASP A N 1
ATOM 2996 C CA . ASP A 1 398 ? 17.494 -17.940 -16.489 1.00 65.94 398 ASP A CA 1
ATOM 2997 C C . ASP A 1 398 ? 16.750 -18.057 -15.147 1.00 65.94 398 ASP A C 1
ATOM 2999 O O . ASP A 1 398 ? 17.112 -17.455 -14.137 1.00 65.94 398 ASP A O 1
ATOM 3003 N N . VAL A 1 399 ? 15.706 -18.891 -15.117 1.00 57.69 399 VAL A N 1
ATOM 3004 C CA . VAL A 1 399 ? 14.880 -19.134 -13.912 1.00 57.69 399 VAL A CA 1
ATOM 3005 C C . VAL A 1 399 ? 15.659 -19.713 -12.716 1.00 57.69 399 VAL A C 1
ATOM 3007 O O . VAL A 1 399 ? 15.199 -19.626 -11.579 1.00 57.69 399 VAL A O 1
ATOM 3010 N N . ASP A 1 400 ? 16.856 -20.263 -12.947 1.00 62.47 400 ASP A N 1
ATOM 3011 C CA . ASP A 1 400 ? 17.757 -20.765 -11.898 1.00 62.47 400 ASP A CA 1
ATOM 3012 C C . ASP A 1 400 ? 18.581 -19.650 -11.213 1.00 62.47 400 ASP A C 1
ATOM 3014 O O . ASP A 1 400 ? 19.262 -19.913 -10.218 1.00 62.47 400 ASP A O 1
ATOM 3018 N N . LEU A 1 401 ? 18.527 -18.407 -11.713 1.00 72.44 401 LEU A N 1
ATOM 3019 C CA . LEU A 1 401 ? 19.294 -17.258 -11.204 1.00 72.44 401 LEU A CA 1
ATOM 3020 C C . LEU A 1 401 ? 18.490 -16.342 -10.272 1.00 72.44 401 LEU A C 1
ATOM 3022 O O . LEU A 1 401 ? 18.988 -15.292 -9.876 1.00 72.44 401 LEU A O 1
ATOM 3026 N N . SER A 1 402 ? 17.292 -16.771 -9.868 1.00 81.31 402 SER A N 1
ATOM 3027 C CA . SER A 1 402 ? 16.437 -16.055 -8.918 1.00 81.31 402 SER A CA 1
ATOM 3028 C C . SER A 1 402 ? 17.214 -15.575 -7.691 1.00 81.31 402 SER A C 1
ATOM 3030 O O . SER A 1 402 ? 17.919 -16.364 -7.049 1.00 81.31 402 SER A O 1
ATOM 3032 N N . ASN A 1 403 ? 17.051 -14.305 -7.306 1.00 89.62 403 ASN A N 1
ATOM 3033 C CA . ASN A 1 403 ? 17.664 -13.802 -6.080 1.00 89.62 403 ASN A CA 1
ATOM 3034 C C . ASN A 1 403 ? 16.930 -14.419 -4.877 1.00 89.62 403 ASN A C 1
ATOM 3036 O O . ASN A 1 403 ? 15.792 -14.030 -4.583 1.00 89.62 403 ASN A O 1
ATOM 3040 N N . PRO A 1 404 ? 17.560 -15.334 -4.110 1.00 91.12 404 PRO A N 1
ATOM 3041 C CA . PRO A 1 404 ? 16.879 -16.071 -3.052 1.00 91.12 404 PRO A CA 1
ATOM 3042 C C . PRO A 1 404 ? 16.510 -15.202 -1.847 1.00 91.12 404 PRO A C 1
ATOM 3044 O O . PRO A 1 404 ? 15.845 -15.696 -0.943 1.00 91.12 404 PRO A O 1
ATOM 3047 N N . TYR A 1 405 ? 16.948 -13.945 -1.794 1.00 93.31 405 TYR A N 1
ATOM 3048 C CA . TYR A 1 405 ? 16.634 -13.002 -0.723 1.00 93.31 405 TYR A CA 1
ATOM 3049 C C . TYR A 1 405 ? 15.834 -11.795 -1.216 1.00 93.31 405 TYR A C 1
ATOM 3051 O O . TYR A 1 405 ? 15.683 -10.833 -0.468 1.00 93.31 405 TYR A O 1
ATOM 3059 N N . ARG A 1 406 ? 15.306 -11.819 -2.444 1.00 93.94 406 ARG A N 1
ATOM 3060 C CA . ARG A 1 406 ? 14.558 -10.694 -3.019 1.00 93.94 406 ARG A CA 1
ATOM 3061 C C . ARG A 1 406 ? 13.345 -10.286 -2.184 1.00 93.94 406 ARG A C 1
ATOM 3063 O O . ARG A 1 406 ? 12.609 -11.125 -1.656 1.00 93.94 406 ARG A O 1
ATOM 3070 N N . TRP A 1 407 ? 13.096 -8.986 -2.117 1.00 96.25 407 TRP A N 1
ATOM 3071 C CA . TRP A 1 407 ? 11.908 -8.392 -1.485 1.00 96.25 407 TRP A CA 1
ATOM 3072 C C . TRP A 1 407 ? 10.924 -7.820 -2.503 1.00 96.25 407 TRP A C 1
ATOM 3074 O O . TRP A 1 407 ? 9.934 -7.186 -2.142 1.00 96.25 407 TRP A O 1
ATOM 3084 N N . ILE A 1 408 ? 11.204 -8.050 -3.778 1.00 95.69 408 ILE A N 1
ATOM 3085 C CA . ILE A 1 408 ? 10.392 -7.687 -4.929 1.00 95.69 408 ILE A CA 1
ATOM 3086 C C . ILE A 1 408 ? 10.092 -8.999 -5.652 1.00 95.69 408 ILE A C 1
ATOM 3088 O O . ILE A 1 408 ? 10.981 -9.842 -5.773 1.00 95.69 408 ILE A O 1
ATOM 3092 N N . ASN A 1 409 ? 8.847 -9.202 -6.073 1.00 93.62 409 ASN A N 1
ATOM 3093 C CA . ASN A 1 409 ? 8.489 -10.375 -6.866 1.00 93.62 409 ASN A CA 1
ATOM 3094 C C . ASN A 1 409 ? 9.228 -10.354 -8.206 1.00 93.62 409 ASN A C 1
ATOM 3096 O O . ASN A 1 409 ? 9.264 -9.318 -8.878 1.00 93.62 409 ASN A O 1
ATOM 3100 N N . GLU A 1 410 ? 9.758 -11.504 -8.607 1.00 90.94 410 GLU A N 1
ATOM 3101 C CA . GLU A 1 410 ? 10.254 -11.705 -9.967 1.00 90.94 410 GLU A CA 1
ATOM 3102 C C . GLU A 1 410 ? 9.089 -11.918 -10.945 1.00 90.94 410 GLU A C 1
ATOM 3104 O O . GLU A 1 410 ? 7.903 -11.881 -10.590 1.00 90.94 410 GLU A O 1
ATOM 3109 N N . PHE A 1 411 ? 9.430 -12.109 -12.216 1.00 87.94 411 PHE A N 1
ATOM 3110 C CA . PHE A 1 411 ? 8.465 -12.529 -13.218 1.00 87.94 411 PHE A CA 1
ATOM 3111 C C . PHE A 1 411 ? 7.808 -13.853 -12.824 1.00 87.94 411 PHE A C 1
ATOM 3113 O O . PHE A 1 411 ? 8.467 -14.779 -12.361 1.00 87.94 411 PHE A O 1
ATOM 3120 N N . TYR A 1 412 ? 6.503 -13.947 -13.063 1.00 87.19 412 TYR A N 1
ATOM 3121 C CA . TYR A 1 412 ? 5.677 -15.107 -12.727 1.00 87.19 412 TYR A CA 1
ATOM 3122 C C . TYR A 1 412 ? 5.536 -15.390 -11.227 1.00 87.19 412 TYR A C 1
ATOM 3124 O O . TYR A 1 412 ? 5.185 -16.508 -10.848 1.00 87.19 412 TYR A O 1
ATOM 3132 N N . GLU A 1 413 ? 5.756 -14.392 -10.368 1.00 90.06 413 GLU A N 1
ATOM 3133 C CA . GLU A 1 413 ? 5.686 -14.554 -8.916 1.00 90.06 413 GLU A CA 1
ATOM 3134 C C . GLU A 1 413 ? 4.679 -13.631 -8.231 1.00 90.06 413 GLU A C 1
ATOM 3136 O O . GLU A 1 413 ? 4.407 -12.510 -8.660 1.00 90.06 413 GLU A O 1
ATOM 3141 N N . THR A 1 414 ? 4.165 -14.099 -7.096 1.00 91.75 414 THR A N 1
ATOM 3142 C CA . THR A 1 414 ? 3.402 -13.302 -6.135 1.00 91.75 414 THR A CA 1
ATOM 3143 C C . THR A 1 414 ? 3.610 -13.824 -4.714 1.00 91.75 414 THR A C 1
ATOM 3145 O O . THR A 1 414 ? 4.144 -14.913 -4.493 1.00 91.75 414 THR A O 1
ATOM 3148 N N . ALA A 1 415 ? 3.128 -13.062 -3.736 1.00 89.31 415 ALA A N 1
ATOM 3149 C CA . ALA A 1 415 ? 3.033 -13.416 -2.328 1.00 89.31 415 ALA A CA 1
ATOM 3150 C C . ALA A 1 415 ? 4.351 -13.938 -1.729 1.00 89.31 415 ALA A C 1
ATOM 3152 O O . ALA A 1 415 ? 4.323 -14.808 -0.862 1.00 89.31 415 ALA A O 1
ATOM 3153 N N . GLY A 1 416 ? 5.490 -13.400 -2.185 1.00 92.31 416 GLY A N 1
ATOM 3154 C CA . GLY A 1 416 ? 6.808 -13.744 -1.657 1.00 92.31 416 GLY A CA 1
ATOM 3155 C C . GLY A 1 416 ? 6.907 -13.458 -0.159 1.00 92.31 416 GLY A C 1
ATOM 3156 O O . GLY A 1 416 ? 6.771 -12.306 0.254 1.00 92.31 416 GLY A O 1
ATOM 3157 N N . ASP A 1 417 ? 7.141 -14.497 0.636 1.00 92.50 417 ASP A N 1
ATOM 3158 C CA . ASP A 1 417 ? 7.245 -14.466 2.096 1.00 92.50 417 ASP A CA 1
ATOM 3159 C C . ASP A 1 417 ? 8.558 -15.113 2.559 1.00 92.50 417 ASP A C 1
ATOM 3161 O O . ASP A 1 417 ? 9.211 -15.850 1.813 1.00 92.50 417 ASP A O 1
ATOM 3165 N N . GLN A 1 418 ? 8.983 -14.835 3.789 1.00 88.50 418 GLN A N 1
ATOM 3166 C CA . GLN A 1 418 ? 10.213 -15.396 4.323 1.00 88.50 418 GLN A CA 1
ATOM 3167 C C . GLN A 1 418 ? 10.012 -16.879 4.651 1.00 88.50 418 GLN A C 1
ATOM 3169 O O . GLN A 1 418 ? 9.320 -17.258 5.594 1.00 88.50 418 GLN A O 1
ATOM 3174 N N . GLY A 1 419 ? 10.666 -17.741 3.878 1.00 77.19 419 GLY A N 1
ATOM 3175 C CA . GLY A 1 419 ? 10.721 -19.166 4.151 1.00 77.19 419 GLY A CA 1
ATOM 3176 C C . GLY A 1 419 ? 11.548 -19.485 5.400 1.00 77.19 419 GLY A C 1
ATOM 3177 O O . GLY A 1 419 ? 12.392 -18.714 5.851 1.00 77.19 419 GLY A O 1
ATOM 3178 N N . TRP A 1 420 ? 11.365 -20.696 5.921 1.00 74.56 420 TRP A N 1
ATOM 3179 C CA . TRP A 1 420 ? 12.087 -21.268 7.069 1.00 74.56 420 TRP A CA 1
ATOM 3180 C C . TRP A 1 420 ? 13.626 -21.224 6.986 1.00 74.56 420 TRP A C 1
ATOM 3182 O O . TRP A 1 420 ? 14.295 -21.268 8.014 1.00 74.56 420 TRP A O 1
ATOM 3192 N N . THR A 1 421 ? 14.199 -21.127 5.784 1.00 78.38 421 THR A N 1
ATOM 3193 C CA . THR A 1 421 ? 15.652 -21.005 5.554 1.00 78.38 421 THR A CA 1
ATOM 3194 C C . THR A 1 421 ? 16.144 -19.553 5.532 1.00 78.38 421 THR A C 1
ATOM 3196 O O . THR A 1 421 ? 17.322 -19.304 5.282 1.00 78.38 421 THR A O 1
ATOM 3199 N N . GLY A 1 422 ? 15.247 -18.586 5.737 1.00 83.81 422 GLY A N 1
ATOM 3200 C CA . GLY A 1 422 ? 15.502 -17.156 5.585 1.00 83.81 422 GLY A CA 1
ATOM 3201 C C . GLY A 1 422 ? 15.466 -16.658 4.137 1.00 83.81 422 GLY A C 1
ATOM 3202 O O . GLY A 1 422 ? 15.544 -15.449 3.933 1.00 83.81 422 GLY A O 1
ATOM 3203 N N . LYS A 1 423 ? 15.337 -17.561 3.155 1.00 90.12 423 LYS A N 1
ATOM 3204 C CA . LYS A 1 423 ? 15.145 -17.245 1.734 1.00 90.12 423 LYS A CA 1
ATOM 3205 C C . LYS A 1 423 ? 13.689 -16.889 1.436 1.00 90.12 423 LYS A C 1
ATOM 3207 O O . LYS A 1 423 ? 12.787 -17.389 2.105 1.00 90.12 423 LYS A O 1
ATOM 3212 N N . THR A 1 424 ? 13.465 -16.091 0.405 1.00 93.19 424 THR A N 1
ATOM 3213 C CA . THR A 1 424 ? 12.138 -15.763 -0.113 1.00 93.19 424 THR A CA 1
ATOM 3214 C C . THR A 1 424 ? 11.505 -16.998 -0.751 1.00 93.19 424 THR A C 1
ATOM 3216 O O . THR A 1 424 ? 12.106 -17.659 -1.597 1.00 93.19 424 THR A O 1
ATOM 3219 N N . TRP A 1 425 ? 10.284 -17.313 -0.330 1.00 91.69 425 TRP A N 1
ATOM 3220 C CA . TRP A 1 425 ? 9.417 -18.315 -0.934 1.00 91.69 425 TRP A CA 1
ATOM 3221 C C . TRP A 1 425 ? 8.213 -17.613 -1.558 1.00 91.69 425 TRP A C 1
ATOM 3223 O O . TRP A 1 425 ? 7.514 -16.874 -0.871 1.00 91.69 425 TRP A O 1
ATOM 3233 N N . SER A 1 426 ? 7.983 -17.832 -2.849 1.00 90.94 426 SER A N 1
ATOM 3234 C CA . SER A 1 426 ? 6.940 -17.194 -3.655 1.00 90.94 426 SER A CA 1
ATOM 3235 C C . SER A 1 426 ? 5.931 -18.219 -4.175 1.00 90.94 426 SER A C 1
ATOM 3237 O O . SER A 1 426 ? 6.175 -19.430 -4.185 1.00 90.94 426 SER A O 1
ATOM 3239 N N . LEU A 1 427 ? 4.775 -17.726 -4.615 1.00 87.88 427 LEU A N 1
ATOM 3240 C CA . LEU A 1 427 ? 3.776 -18.506 -5.337 1.00 87.88 427 LEU A CA 1
ATOM 3241 C C . LEU A 1 427 ? 3.832 -18.178 -6.837 1.00 87.88 427 LEU A C 1
ATOM 3243 O O . LEU A 1 427 ? 3.950 -17.000 -7.181 1.00 87.88 427 LEU A O 1
ATOM 3247 N N . PRO A 1 428 ? 3.686 -19.177 -7.729 1.00 85.94 428 PRO A N 1
ATOM 3248 C CA . PRO A 1 428 ? 3.656 -18.936 -9.167 1.00 85.94 428 PRO A CA 1
ATOM 3249 C C . PRO A 1 428 ? 2.374 -18.194 -9.560 1.00 85.94 428 PRO A C 1
ATOM 3251 O O . PRO A 1 428 ? 1.279 -18.591 -9.159 1.00 85.94 428 PRO A O 1
ATOM 3254 N N . ASN A 1 429 ? 2.484 -17.127 -10.348 1.00 83.69 429 ASN A N 1
ATOM 3255 C CA . ASN A 1 429 ? 1.349 -16.297 -10.740 1.00 83.69 429 ASN A CA 1
ATOM 3256 C C . ASN A 1 429 ? 1.575 -15.603 -12.094 1.00 83.69 429 ASN A C 1
ATOM 3258 O O . ASN A 1 429 ? 2.532 -14.854 -12.271 1.00 83.69 429 ASN A O 1
ATOM 3262 N N . GLY A 1 430 ? 0.671 -15.840 -13.048 1.00 80.94 430 GLY A N 1
ATOM 3263 C CA . GLY A 1 430 ? 0.751 -15.284 -14.404 1.00 80.94 430 GLY A CA 1
ATOM 3264 C C . GLY A 1 430 ? 0.241 -13.847 -14.556 1.00 80.94 430 GLY A C 1
ATOM 3265 O O . GLY A 1 430 ? 0.361 -13.286 -15.643 1.00 80.94 430 GLY A O 1
ATOM 3266 N N . ASP A 1 431 ? -0.321 -13.247 -13.504 1.00 83.50 431 ASP A N 1
ATOM 3267 C CA . ASP A 1 431 ? -0.828 -11.878 -13.555 1.00 83.50 431 ASP A CA 1
ATOM 3268 C C . ASP A 1 431 ? 0.339 -10.885 -13.487 1.00 83.50 431 ASP A C 1
ATOM 3270 O O . ASP A 1 431 ? 1.002 -10.710 -12.459 1.00 83.50 431 ASP A O 1
ATOM 3274 N N . LYS A 1 432 ? 0.564 -10.211 -14.617 1.00 86.50 432 LYS A N 1
ATOM 3275 C CA . LYS A 1 432 ? 1.666 -9.267 -14.828 1.00 86.50 432 LYS A CA 1
ATOM 3276 C C . LYS A 1 432 ? 1.637 -8.089 -13.862 1.00 86.50 432 LYS A C 1
ATOM 3278 O O . LYS A 1 432 ? 2.683 -7.503 -13.595 1.00 86.50 432 LYS A O 1
ATOM 3283 N N . ASN A 1 433 ? 0.472 -7.762 -13.304 1.00 89.62 433 ASN A N 1
ATOM 3284 C CA . ASN A 1 433 ? 0.323 -6.678 -12.340 1.00 89.62 433 ASN A CA 1
ATOM 3285 C C . ASN A 1 433 ? 0.959 -6.997 -10.977 1.00 89.62 433 ASN A C 1
ATOM 3287 O O . ASN A 1 433 ? 1.071 -6.093 -10.153 1.00 89.62 433 ASN A O 1
ATOM 3291 N N . ASN A 1 434 ? 1.376 -8.243 -10.721 1.00 90.44 434 ASN A N 1
ATOM 3292 C CA . ASN A 1 434 ? 2.057 -8.651 -9.486 1.00 90.44 434 ASN A CA 1
ATOM 3293 C C . ASN A 1 434 ? 3.591 -8.655 -9.596 1.00 90.44 434 ASN A C 1
ATOM 3295 O O . ASN A 1 434 ? 4.279 -8.633 -8.570 1.00 90.44 434 ASN A O 1
ATOM 3299 N N . TRP A 1 435 ? 4.128 -8.676 -10.817 1.00 90.50 435 TRP A N 1
ATOM 3300 C CA . TRP A 1 435 ? 5.566 -8.763 -11.081 1.00 90.50 435 TRP A CA 1
ATOM 3301 C C . TRP A 1 435 ? 6.250 -7.429 -10.787 1.00 90.50 435 TRP A C 1
ATOM 3303 O O . TRP A 1 435 ? 5.649 -6.380 -11.007 1.00 90.50 435 TRP A O 1
ATOM 3313 N N . TYR A 1 436 ? 7.496 -7.435 -10.307 1.00 93.12 436 TYR A N 1
ATOM 3314 C CA . TYR A 1 436 ? 8.255 -6.211 -9.990 1.00 93.12 436 TYR A CA 1
ATOM 3315 C C . TYR A 1 436 ? 7.570 -5.282 -8.980 1.00 93.12 436 TYR A C 1
ATOM 3317 O O . TYR A 1 436 ? 7.769 -4.069 -8.989 1.00 93.12 436 TYR A O 1
ATOM 3325 N N . HIS A 1 437 ? 6.779 -5.855 -8.077 1.00 95.81 437 HIS A N 1
ATOM 3326 C CA . HIS A 1 437 ? 6.211 -5.157 -6.927 1.00 95.81 437 HIS A CA 1
ATOM 3327 C C . HIS A 1 437 ? 6.803 -5.719 -5.632 1.00 95.81 437 HIS A C 1
ATOM 3329 O O . HIS A 1 437 ? 7.197 -6.892 -5.608 1.00 95.81 437 HIS A O 1
ATOM 3335 N N . PRO A 1 438 ? 6.888 -4.922 -4.549 1.00 97.25 438 PRO A N 1
ATOM 3336 C CA . PRO A 1 438 ? 7.323 -5.426 -3.259 1.00 97.25 438 PRO A CA 1
ATOM 3337 C C . PRO A 1 438 ? 6.466 -6.624 -2.844 1.00 97.25 438 PRO A C 1
ATOM 3339 O O . PRO A 1 438 ? 5.240 -6.589 -2.908 1.00 97.25 438 PRO A O 1
ATOM 3342 N N . ASN A 1 439 ? 7.117 -7.698 -2.419 1.00 95.94 439 ASN A N 1
ATOM 3343 C CA . ASN A 1 439 ? 6.426 -8.875 -1.911 1.00 95.94 439 ASN A CA 1
ATOM 3344 C C . ASN A 1 439 ? 6.006 -8.662 -0.442 1.00 95.94 439 ASN A C 1
ATOM 3346 O O . ASN A 1 439 ? 6.114 -7.552 0.088 1.00 95.94 439 ASN A O 1
ATOM 3350 N N . ILE A 1 440 ? 5.508 -9.701 0.239 1.00 94.19 440 ILE A N 1
ATOM 3351 C CA . ILE A 1 440 ? 5.064 -9.581 1.640 1.00 94.19 440 ILE A CA 1
ATOM 3352 C C . ILE A 1 440 ? 6.211 -9.047 2.509 1.00 94.19 440 ILE A C 1
ATOM 3354 O O . ILE A 1 440 ? 6.017 -8.077 3.244 1.00 94.19 440 ILE A O 1
ATOM 3358 N N . ILE A 1 441 ? 7.421 -9.593 2.340 1.00 96.31 441 ILE A N 1
ATOM 3359 C CA . ILE A 1 441 ? 8.623 -9.137 3.051 1.00 96.31 441 ILE A CA 1
ATOM 3360 C C . ILE A 1 441 ? 8.909 -7.668 2.721 1.00 96.31 441 ILE A C 1
ATOM 3362 O O . ILE A 1 441 ? 9.108 -6.855 3.622 1.00 96.31 441 ILE A O 1
ATOM 3366 N N . GLY A 1 442 ? 8.896 -7.294 1.440 1.00 97.38 442 GLY A N 1
ATOM 3367 C CA . GLY A 1 442 ? 9.139 -5.918 1.004 1.00 97.38 442 GLY A CA 1
ATOM 3368 C C . GLY A 1 442 ? 8.188 -4.914 1.656 1.00 97.38 442 GLY A C 1
ATOM 3369 O O . GLY A 1 442 ? 8.630 -3.883 2.168 1.00 97.38 442 GLY A O 1
ATOM 3370 N N . HIS A 1 443 ? 6.897 -5.235 1.730 1.00 97.56 443 HIS A N 1
ATOM 3371 C CA . HIS A 1 443 ? 5.913 -4.396 2.414 1.00 97.56 443 HIS A CA 1
ATOM 3372 C C . HIS A 1 443 ? 6.140 -4.300 3.926 1.00 97.56 443 HIS A C 1
ATOM 3374 O O . HIS A 1 443 ? 5.966 -3.218 4.491 1.00 97.56 443 HIS A O 1
ATOM 3380 N N . GLU A 1 444 ? 6.583 -5.371 4.587 1.00 96.31 444 GLU A N 1
ATOM 3381 C CA . GLU A 1 444 ? 6.982 -5.325 5.999 1.00 96.31 444 GLU A CA 1
ATOM 3382 C C . GLU A 1 444 ? 8.192 -4.414 6.231 1.00 96.31 444 GLU A C 1
ATOM 3384 O O . GLU A 1 444 ? 8.225 -3.645 7.198 1.00 96.31 444 GLU A O 1
ATOM 3389 N N . LYS A 1 445 ? 9.175 -4.447 5.326 1.00 97.12 445 LYS A N 1
ATOM 3390 C CA . LYS A 1 445 ? 10.365 -3.588 5.402 1.00 97.12 445 LYS A CA 1
ATOM 3391 C C . LYS A 1 445 ? 10.017 -2.125 5.150 1.00 97.12 445 LYS A C 1
ATOM 3393 O O . LYS A 1 445 ? 10.476 -1.265 5.902 1.00 97.12 445 LYS A O 1
ATOM 3398 N N . ILE A 1 446 ? 9.155 -1.835 4.174 1.00 98.19 446 ILE A N 1
ATOM 3399 C CA . ILE A 1 446 ? 8.636 -0.477 3.939 1.00 98.19 446 ILE A CA 1
ATOM 3400 C C . ILE A 1 446 ? 7.850 0.012 5.160 1.00 98.19 446 ILE A C 1
ATOM 3402 O O . ILE A 1 446 ? 8.058 1.139 5.604 1.00 98.19 446 ILE A O 1
ATOM 3406 N N . ALA A 1 447 ? 6.999 -0.829 5.756 1.00 96.44 447 ALA A N 1
ATOM 3407 C CA . ALA A 1 447 ? 6.278 -0.479 6.978 1.00 96.44 447 ALA A CA 1
ATOM 3408 C C . ALA A 1 447 ? 7.242 -0.133 8.126 1.00 96.44 447 ALA A C 1
ATOM 3410 O O . ALA A 1 447 ? 7.018 0.844 8.838 1.00 96.44 447 ALA A O 1
ATOM 3411 N N . GLY A 1 448 ? 8.343 -0.879 8.279 1.00 95.06 448 GLY A N 1
ATOM 3412 C CA . GLY A 1 448 ? 9.409 -0.571 9.238 1.00 95.06 448 GLY A CA 1
ATOM 3413 C C . GLY A 1 448 ? 10.125 0.754 8.961 1.00 95.06 448 GLY A C 1
ATOM 3414 O O . GLY A 1 448 ? 10.314 1.548 9.878 1.00 95.06 448 GLY A O 1
ATOM 3415 N N . LEU A 1 449 ? 10.451 1.045 7.701 1.00 94.81 449 LEU A N 1
ATOM 3416 C CA . LEU A 1 449 ? 11.028 2.334 7.308 1.00 94.81 449 LEU A CA 1
ATOM 3417 C C . LEU A 1 449 ? 10.090 3.497 7.647 1.00 94.81 449 LEU A C 1
ATOM 3419 O O . LEU A 1 449 ? 10.508 4.487 8.246 1.00 94.81 449 LEU A O 1
ATOM 3423 N N . VAL A 1 450 ? 8.815 3.384 7.273 1.00 94.00 450 VAL A N 1
ATOM 3424 C CA . VAL A 1 450 ? 7.811 4.427 7.520 1.00 94.00 450 VAL A CA 1
ATOM 3425 C C . VAL A 1 450 ? 7.577 4.611 9.016 1.00 94.00 450 VAL A C 1
ATOM 3427 O O . VAL A 1 450 ? 7.500 5.746 9.480 1.00 94.00 450 VAL A O 1
ATOM 3430 N N . HIS A 1 451 ? 7.511 3.520 9.780 1.00 91.75 451 HIS A N 1
ATOM 3431 C CA . HIS A 1 451 ? 7.445 3.549 11.238 1.00 91.75 451 HIS A CA 1
ATOM 3432 C C . HIS A 1 451 ? 8.559 4.422 11.835 1.00 91.75 451 HIS A C 1
ATOM 3434 O O . HIS A 1 451 ? 8.290 5.356 12.596 1.00 91.75 451 HIS A O 1
ATOM 3440 N N . ASP A 1 452 ? 9.803 4.173 11.430 1.00 88.88 452 ASP A N 1
ATOM 3441 C CA . ASP A 1 452 ? 10.959 4.904 11.939 1.00 88.88 452 ASP A CA 1
ATOM 3442 C C . ASP A 1 452 ? 10.936 6.370 11.493 1.00 88.88 452 ASP A C 1
ATOM 3444 O O . ASP A 1 452 ? 11.223 7.265 12.292 1.00 88.88 452 ASP A O 1
ATOM 3448 N N . VAL A 1 453 ? 10.515 6.648 10.254 1.00 88.00 453 VAL A N 1
ATOM 3449 C CA . VAL A 1 453 ? 10.317 8.015 9.747 1.00 88.00 453 VAL A CA 1
ATOM 3450 C C . VAL A 1 453 ? 9.280 8.767 10.580 1.00 88.00 453 VAL A C 1
ATOM 3452 O O . VAL A 1 453 ? 9.547 9.906 10.978 1.00 88.00 453 VAL A O 1
ATOM 3455 N N . LEU A 1 454 ? 8.134 8.151 10.884 1.00 83.31 454 LEU A N 1
ATOM 3456 C CA . LEU A 1 454 ? 7.060 8.756 11.678 1.00 83.31 454 LEU A CA 1
ATOM 3457 C C . LEU A 1 454 ? 7.494 9.046 13.120 1.00 83.31 454 LEU A C 1
ATOM 3459 O O . LEU A 1 454 ? 7.103 10.069 13.680 1.00 83.31 454 LEU A O 1
ATOM 3463 N N . LEU A 1 455 ? 8.326 8.186 13.713 1.00 77.50 455 LEU A N 1
ATOM 3464 C CA . LEU A 1 455 ? 8.812 8.343 15.089 1.00 77.50 455 LEU A CA 1
ATOM 3465 C C . LEU A 1 455 ? 10.131 9.128 15.199 1.00 77.50 455 LEU A C 1
ATOM 3467 O O . LEU A 1 455 ? 10.567 9.478 16.305 1.00 77.50 455 LEU A O 1
ATOM 3471 N N . SER A 1 456 ? 10.789 9.448 14.084 1.00 71.12 456 SER A N 1
ATOM 3472 C CA . SER A 1 456 ? 12.095 10.112 14.095 1.00 71.12 456 SER A CA 1
ATOM 3473 C C . SER A 1 456 ? 12.050 11.520 14.711 1.00 71.12 456 SER A C 1
ATOM 3475 O O . SER A 1 456 ? 11.054 12.245 14.658 1.00 71.12 456 SER A O 1
ATOM 3477 N N . LYS A 1 457 ? 13.165 11.953 15.319 1.00 58.19 457 LYS A N 1
ATOM 3478 C CA . LYS A 1 457 ? 13.318 13.336 15.822 1.00 58.19 457 LYS A CA 1
ATOM 3479 C C . LYS A 1 457 ? 13.342 14.371 14.691 1.00 58.19 457 LYS A C 1
ATOM 3481 O O . LYS A 1 457 ? 12.935 15.504 14.913 1.00 58.19 457 LYS A O 1
ATOM 3486 N N . ALA A 1 458 ? 13.797 13.998 13.494 1.00 51.78 458 ALA A N 1
ATOM 3487 C CA . ALA A 1 458 ? 13.857 14.893 12.338 1.00 51.78 458 ALA A CA 1
ATOM 3488 C C . ALA A 1 458 ? 12.455 15.240 11.812 1.00 51.78 458 ALA A C 1
ATOM 3490 O O . ALA A 1 458 ? 12.159 16.415 11.608 1.00 51.78 458 ALA A O 1
ATOM 3491 N N . THR A 1 459 ? 11.560 14.253 11.709 1.00 53.72 459 THR A N 1
ATOM 3492 C CA . THR A 1 459 ? 10.140 14.469 11.376 1.00 53.72 459 THR A CA 1
ATOM 3493 C C . THR A 1 459 ? 9.408 15.257 12.470 1.00 53.72 459 THR A C 1
ATOM 3495 O O . THR A 1 459 ? 8.522 16.056 12.171 1.00 53.72 459 THR A O 1
ATOM 3498 N N . ARG A 1 460 ? 9.816 15.102 13.738 1.00 54.78 460 ARG A N 1
ATOM 3499 C CA . ARG A 1 460 ? 9.358 15.939 14.865 1.00 54.78 460 ARG A CA 1
ATOM 3500 C C . ARG A 1 460 ? 9.824 17.399 14.738 1.00 54.78 460 ARG A C 1
ATOM 3502 O O . ARG A 1 460 ? 9.029 18.325 14.854 1.00 54.78 460 ARG A O 1
ATOM 3509 N N . SER A 1 461 ? 11.101 17.611 14.415 1.00 45.47 461 SER A N 1
ATOM 3510 C CA . SER A 1 461 ? 11.720 18.940 14.293 1.00 45.47 461 SER A CA 1
ATOM 3511 C C . SER A 1 461 ? 11.230 19.731 13.072 1.00 45.47 461 SER A C 1
ATOM 3513 O O . SER A 1 461 ? 10.972 20.927 13.183 1.00 45.47 461 SER A O 1
ATOM 3515 N N . ALA A 1 462 ? 11.009 19.070 11.928 1.00 48.69 462 ALA A N 1
ATOM 3516 C CA . ALA A 1 462 ? 10.466 19.702 10.717 1.00 48.69 462 ALA A CA 1
ATOM 3517 C C . ALA A 1 462 ? 9.054 20.295 10.912 1.00 48.69 462 ALA A C 1
ATOM 3519 O O . ALA A 1 462 ? 8.651 21.176 10.154 1.00 48.69 462 ALA A O 1
ATOM 3520 N N . ASN A 1 463 ? 8.337 19.835 11.944 1.00 46.72 463 ASN A N 1
ATOM 3521 C CA . ASN A 1 463 ? 7.009 20.302 12.341 1.00 46.72 463 ASN A CA 1
ATOM 3522 C C . ASN A 1 463 ? 7.016 21.121 13.649 1.00 46.72 463 ASN A C 1
ATOM 3524 O O . ASN A 1 463 ? 5.954 21.462 14.157 1.00 46.72 463 ASN A O 1
ATOM 3528 N N . GLY A 1 464 ? 8.191 21.425 14.217 1.00 43.66 464 GLY A N 1
ATOM 3529 C CA . GLY A 1 464 ? 8.323 22.246 15.426 1.00 43.66 464 GLY A CA 1
ATOM 3530 C C . GLY A 1 464 ? 7.817 21.618 16.735 1.00 43.66 464 GLY A C 1
ATOM 3531 O O . GLY A 1 464 ? 7.753 22.325 17.737 1.00 43.66 464 GLY A O 1
ATOM 3532 N N . ALA A 1 465 ? 7.489 20.320 16.770 1.00 39.66 465 ALA A N 1
ATOM 3533 C CA . ALA A 1 465 ? 6.880 19.672 17.935 1.00 39.66 465 ALA A CA 1
ATOM 3534 C C . ALA A 1 465 ? 7.437 18.265 18.209 1.00 39.66 465 ALA A C 1
ATOM 3536 O O . ALA A 1 465 ? 7.680 17.465 17.306 1.00 39.66 465 ALA A O 1
ATOM 3537 N N . SER A 1 466 ? 7.609 17.938 19.493 1.00 42.88 466 SER A N 1
ATOM 3538 C CA . SER A 1 466 ? 7.945 16.592 19.969 1.00 42.88 466 SER A CA 1
ATOM 3539 C C . SER A 1 466 ? 6.704 15.690 19.957 1.00 42.88 466 SER A C 1
ATOM 3541 O O . SER A 1 466 ? 6.272 15.236 21.014 1.00 42.88 466 SER A O 1
ATOM 3543 N N . ASP A 1 467 ? 6.148 15.402 18.783 1.00 54.66 467 ASP A N 1
ATOM 3544 C CA . ASP A 1 467 ? 4.950 14.562 18.704 1.00 54.66 467 ASP A CA 1
ATOM 3545 C C . ASP A 1 467 ? 5.311 13.134 18.296 1.00 54.66 467 ASP A C 1
ATOM 3547 O O . ASP A 1 467 ? 5.756 12.869 17.179 1.00 54.66 467 ASP A O 1
ATOM 3551 N N . SER A 1 468 ? 5.144 12.205 19.235 1.00 57.34 468 SER A N 1
ATOM 3552 C CA . SER A 1 468 ? 5.024 10.771 18.948 1.00 57.34 468 SER A CA 1
ATOM 3553 C C . SER A 1 468 ? 3.776 10.498 18.100 1.00 57.34 468 SER A C 1
ATOM 3555 O O . SER A 1 468 ? 2.847 11.304 18.095 1.00 57.34 468 SER A O 1
ATOM 3557 N N . VAL A 1 469 ? 3.702 9.340 17.430 1.00 61.00 469 VAL A N 1
ATOM 3558 C CA . VAL A 1 469 ? 2.481 8.912 16.717 1.00 61.00 469 VAL A CA 1
ATOM 3559 C C . VAL A 1 469 ? 1.272 9.011 17.665 1.00 61.00 469 VAL A C 1
ATOM 3561 O O . VAL A 1 469 ? 0.301 9.681 17.350 1.00 61.00 469 VAL A O 1
ATOM 3564 N N . ALA A 1 470 ? 1.369 8.556 18.916 1.00 58.31 470 ALA A N 1
ATOM 3565 C CA . ALA A 1 470 ? 0.300 8.710 19.915 1.00 58.31 470 ALA A CA 1
ATOM 3566 C C . ALA A 1 470 ? -0.136 10.167 20.241 1.00 58.31 470 ALA A C 1
ATOM 3568 O O . ALA A 1 470 ? -1.120 10.371 20.961 1.00 58.31 470 ALA A O 1
ATOM 3569 N N . GLN A 1 471 ? 0.586 11.195 19.791 1.00 56.84 471 GLN A N 1
ATOM 3570 C CA . GLN A 1 471 ? 0.260 12.616 19.973 1.00 56.84 471 GLN A CA 1
ATOM 3571 C C . GLN A 1 471 ? -0.311 13.289 18.719 1.00 56.84 471 GLN A C 1
ATOM 3573 O O . GLN A 1 471 ? -0.844 14.389 18.854 1.00 56.84 471 GLN A O 1
ATOM 3578 N N . LEU A 1 472 ? -0.281 12.635 17.550 1.00 64.12 472 LEU A N 1
ATOM 3579 C CA . LEU A 1 472 ? -0.994 13.123 16.366 1.00 64.12 472 LEU A CA 1
ATOM 3580 C C . LEU A 1 472 ? -2.501 13.214 16.678 1.00 64.12 472 LEU A C 1
ATOM 3582 O O . LEU A 1 472 ? -3.022 12.446 17.493 1.00 64.12 472 LEU A O 1
ATOM 3586 N N . GLY A 1 473 ? -3.162 14.223 16.103 1.00 62.44 473 GLY A N 1
ATOM 3587 C CA . GLY A 1 473 ? -4.504 14.677 16.486 1.00 62.44 473 GLY A CA 1
ATOM 3588 C C . GLY A 1 473 ? -5.545 13.560 16.636 1.00 62.44 473 GLY A C 1
ATOM 3589 O O . GLY A 1 473 ? -5.488 12.529 15.978 1.00 62.44 473 GLY A O 1
ATOM 3590 N N . ARG A 1 474 ? -6.517 13.760 17.533 1.00 70.19 474 ARG A N 1
ATOM 3591 C CA . ARG A 1 474 ? -7.630 12.816 17.728 1.00 70.19 474 ARG A CA 1
ATOM 3592 C C . ARG A 1 474 ? -8.749 13.135 16.743 1.00 70.19 474 ARG A C 1
ATOM 3594 O O . ARG A 1 474 ? -9.052 14.312 16.563 1.00 70.19 474 ARG A O 1
ATOM 3601 N N . VAL A 1 475 ? -9.449 12.123 16.231 1.00 75.00 475 VAL A N 1
ATOM 3602 C CA . VAL A 1 475 ? -10.729 12.357 15.539 1.00 75.00 475 VAL A CA 1
ATOM 3603 C C . VAL A 1 475 ? -11.784 12.820 16.564 1.00 75.00 475 VAL A C 1
ATOM 3605 O O . VAL A 1 475 ? -12.106 12.061 17.487 1.00 75.00 475 VAL A O 1
ATOM 3608 N N . PRO A 1 476 ? -12.331 14.048 16.460 1.00 71.62 476 PRO A N 1
ATOM 3609 C CA . PRO A 1 476 ? -13.285 14.562 17.440 1.00 71.62 476 PRO A CA 1
ATOM 3610 C C . PRO A 1 476 ? -14.616 13.800 17.417 1.00 71.62 476 PRO A C 1
ATOM 3612 O O . PRO A 1 476 ? -15.116 13.421 16.363 1.00 71.62 476 PRO A O 1
ATOM 3615 N N . GLY A 1 477 ? -15.222 13.599 18.590 1.00 76.31 477 GLY A N 1
ATOM 3616 C CA . GLY A 1 477 ? -16.593 13.083 18.710 1.00 76.31 477 GLY A CA 1
ATOM 3617 C C . GLY A 1 477 ? -16.781 11.580 18.462 1.00 76.31 477 GLY A C 1
ATOM 3618 O O . GLY A 1 477 ? -17.882 11.074 18.672 1.00 76.31 477 GLY A O 1
ATOM 3619 N N . VAL A 1 478 ? -15.737 10.838 18.083 1.00 81.50 478 VAL A N 1
ATOM 3620 C CA . VAL A 1 478 ? -15.836 9.387 17.870 1.00 81.50 478 VAL A CA 1
ATOM 3621 C C . VAL A 1 478 ? -15.743 8.662 19.206 1.00 81.50 478 VAL A C 1
ATOM 3623 O O . VAL A 1 478 ? -14.717 8.715 19.886 1.00 81.50 478 VAL A O 1
ATOM 3626 N N . ARG A 1 479 ? -16.823 7.975 19.591 1.00 84.69 479 ARG A N 1
ATOM 3627 C CA . ARG A 1 479 ? -16.844 7.117 20.786 1.00 84.69 479 ARG A CA 1
ATOM 3628 C C . ARG A 1 479 ? -16.454 5.678 20.486 1.00 84.69 479 ARG A C 1
ATOM 3630 O O . ARG A 1 479 ? -15.738 5.077 21.270 1.00 84.69 479 ARG A O 1
ATOM 3637 N N . MET A 1 480 ? -16.900 5.146 19.358 1.00 90.25 480 MET A N 1
ATOM 3638 C CA . MET A 1 480 ? -16.619 3.781 18.938 1.00 90.25 480 MET A CA 1
ATOM 3639 C C . MET A 1 480 ? -16.657 3.726 17.414 1.00 90.25 480 MET A C 1
ATOM 3641 O O . MET A 1 480 ? -17.415 4.483 16.805 1.00 90.25 480 MET A O 1
ATOM 3645 N N . ARG A 1 481 ? -15.800 2.903 16.805 1.00 91.94 481 ARG A N 1
ATOM 3646 C CA . ARG A 1 481 ? -15.793 2.697 15.355 1.00 91.94 481 ARG A CA 1
ATOM 3647 C C . ARG A 1 481 ? -15.266 1.314 14.989 1.00 91.94 481 ARG A C 1
ATOM 3649 O O . ARG A 1 481 ? -14.085 1.035 15.198 1.00 91.94 481 ARG A O 1
ATOM 3656 N N . ALA A 1 482 ? -16.128 0.482 14.423 1.00 92.81 482 ALA A N 1
ATOM 3657 C CA . ALA A 1 482 ? -15.790 -0.796 13.824 1.00 92.81 482 ALA A CA 1
ATOM 3658 C C . ALA A 1 482 ? -14.945 -0.577 12.566 1.00 92.81 482 ALA A C 1
ATOM 3660 O O . ALA A 1 482 ? -15.244 0.283 11.737 1.00 92.81 482 ALA A O 1
ATOM 3661 N N . ALA A 1 483 ? -13.884 -1.362 12.426 1.00 91.50 483 ALA A N 1
ATOM 3662 C CA . ALA A 1 483 ? -13.015 -1.340 11.260 1.00 91.50 483 ALA A CA 1
ATOM 3663 C C . ALA A 1 483 ? -12.506 -2.754 10.976 1.00 91.50 483 ALA A C 1
ATOM 3665 O O . ALA A 1 483 ? -12.232 -3.512 11.909 1.00 91.50 483 ALA A O 1
ATOM 3666 N N . VAL A 1 484 ? -12.396 -3.091 9.691 1.00 88.69 484 VAL A N 1
ATOM 3667 C CA . VAL A 1 484 ? -11.862 -4.365 9.201 1.00 88.69 484 VAL A CA 1
ATOM 3668 C C . VAL A 1 484 ? -10.776 -4.067 8.177 1.00 88.69 484 VAL A C 1
ATOM 3670 O O . VAL A 1 484 ? -11.014 -3.394 7.179 1.00 88.69 484 VAL A O 1
ATOM 3673 N N . ILE A 1 485 ? -9.588 -4.593 8.440 1.00 79.38 485 ILE A N 1
ATOM 3674 C CA . ILE A 1 485 ? -8.502 -4.781 7.488 1.00 79.38 485 ILE A CA 1
ATOM 3675 C C . ILE A 1 485 ? -8.658 -6.214 6.984 1.00 79.38 485 ILE A C 1
ATOM 3677 O O . ILE A 1 485 ? -8.652 -7.153 7.774 1.00 79.38 485 ILE A O 1
ATOM 3681 N N . GLY A 1 486 ? -8.843 -6.437 5.691 1.00 68.88 486 GLY A N 1
ATOM 3682 C CA . GLY A 1 486 ? -9.058 -7.807 5.235 1.00 68.88 486 GLY A CA 1
ATOM 3683 C C . GLY A 1 486 ? -9.362 -7.927 3.761 1.00 68.88 486 GLY A C 1
ATOM 3684 O O . GLY A 1 486 ? -9.576 -6.934 3.068 1.00 68.88 486 GLY A O 1
ATOM 3685 N N . GLN A 1 487 ? -9.363 -9.171 3.297 1.00 67.19 487 GLN A N 1
ATOM 3686 C CA . GLN A 1 487 ? -9.735 -9.504 1.930 1.00 67.19 487 GLN A CA 1
ATOM 3687 C C . GLN A 1 487 ? -11.246 -9.309 1.757 1.00 67.19 487 GLN A C 1
ATOM 3689 O O . GLN A 1 487 ? -12.046 -9.820 2.538 1.00 67.19 487 GLN A O 1
ATOM 3694 N N . SER A 1 488 ? -11.646 -8.580 0.719 1.00 72.06 488 SER A N 1
ATOM 3695 C CA . SER A 1 488 ? -13.047 -8.472 0.293 1.00 72.06 488 SER A CA 1
ATOM 3696 C C . SER A 1 488 ? -13.446 -9.591 -0.673 1.00 72.06 488 SER A C 1
ATOM 3698 O O . SER A 1 488 ? -14.592 -9.639 -1.120 1.00 72.06 488 SER A O 1
ATOM 3700 N N . GLN A 1 489 ? -12.510 -10.487 -1.008 1.00 78.56 489 GLN A N 1
ATOM 3701 C CA . GLN A 1 489 ? -12.677 -11.542 -2.001 1.00 78.56 489 GLN A CA 1
ATOM 3702 C C . GLN A 1 489 ? -11.989 -12.834 -1.561 1.00 78.56 489 GLN A C 1
ATOM 3704 O O . GLN A 1 489 ? -10.942 -12.792 -0.916 1.00 78.56 489 GLN A O 1
ATOM 3709 N N . ALA A 1 490 ? -12.577 -13.980 -1.896 1.00 79.31 490 ALA A N 1
ATOM 3710 C CA . ALA A 1 490 ? -12.020 -15.289 -1.588 1.00 79.31 490 ALA A CA 1
ATOM 3711 C C . ALA A 1 490 ? -12.384 -16.329 -2.652 1.00 79.31 490 ALA A C 1
ATOM 3713 O O . ALA A 1 490 ? -13.496 -16.345 -3.179 1.00 79.31 490 ALA A O 1
ATOM 3714 N N . ARG A 1 491 ? -11.471 -17.273 -2.891 1.00 84.94 491 ARG A N 1
ATOM 3715 C CA . ARG A 1 491 ? -11.793 -18.507 -3.610 1.00 84.94 491 ARG A CA 1
ATOM 3716 C C . ARG A 1 491 ? -12.633 -19.425 -2.727 1.00 84.94 491 ARG A C 1
ATOM 3718 O O . ARG A 1 491 ? -12.296 -19.649 -1.563 1.00 84.94 491 ARG A O 1
ATOM 3725 N N . SER A 1 492 ? -13.679 -20.014 -3.293 1.00 88.31 492 SER A N 1
ATOM 3726 C CA . SER A 1 492 ? -14.483 -21.040 -2.635 1.00 88.31 492 SER A CA 1
ATOM 3727 C C . SER A 1 492 ? -13.598 -22.175 -2.119 1.00 88.31 492 SER A C 1
ATOM 3729 O O . SER A 1 492 ? -12.817 -22.765 -2.865 1.00 88.31 492 SER A O 1
ATOM 3731 N N . GLY A 1 493 ? -13.714 -22.479 -0.826 1.00 83.44 493 GLY A N 1
ATOM 3732 C CA . GLY A 1 493 ? -12.925 -23.527 -0.176 1.00 83.44 493 GLY A CA 1
ATOM 3733 C C . GLY A 1 493 ? -11.538 -23.091 0.307 1.00 83.44 493 GLY A C 1
ATOM 3734 O O . GLY A 1 493 ? -10.904 -23.857 1.033 1.00 83.44 493 GLY A O 1
ATOM 3735 N N . ASN A 1 494 ? -11.097 -21.865 0.006 1.00 80.38 494 ASN A N 1
ATOM 3736 C CA . ASN A 1 494 ? -9.849 -21.319 0.532 1.00 80.38 494 ASN A CA 1
ATOM 3737 C C . ASN A 1 494 ? -10.066 -20.505 1.822 1.00 80.38 494 ASN A C 1
ATOM 3739 O O . ASN A 1 494 ? -11.173 -20.023 2.083 1.00 80.38 494 ASN A O 1
ATOM 3743 N N . PRO A 1 495 ? -9.015 -20.338 2.648 1.00 79.50 495 PRO A N 1
ATOM 3744 C CA . PRO A 1 495 ? -9.067 -19.469 3.817 1.00 79.50 495 PRO A CA 1
ATOM 3745 C C . PRO A 1 495 ? -9.232 -17.990 3.435 1.00 79.50 495 PRO A C 1
ATOM 3747 O O . PRO A 1 495 ? -8.443 -17.449 2.666 1.00 79.50 495 PRO A O 1
ATOM 3750 N N . LEU A 1 496 ? -10.229 -17.347 4.035 1.00 80.88 496 LEU A N 1
ATOM 3751 C CA . LEU A 1 496 ? -10.464 -15.911 4.088 1.00 80.88 496 LEU A CA 1
ATOM 3752 C C . LEU A 1 496 ? -10.017 -15.395 5.459 1.00 80.88 496 LEU A C 1
ATOM 3754 O O . LEU A 1 496 ? -10.573 -15.811 6.481 1.00 80.88 496 LEU A O 1
ATOM 3758 N N . SER A 1 497 ? -9.053 -14.478 5.484 1.00 79.94 497 SER A N 1
ATOM 3759 C CA . SER A 1 497 ? -8.576 -13.842 6.719 1.00 79.94 497 SER A CA 1
ATOM 3760 C C . SER A 1 497 ? -9.085 -12.405 6.834 1.00 79.94 497 SER A C 1
ATOM 3762 O O . SER A 1 497 ? -8.935 -11.601 5.910 1.00 79.94 497 SER A O 1
ATOM 3764 N N . LEU A 1 498 ? -9.674 -12.085 7.987 1.00 85.44 498 LEU A N 1
ATOM 3765 C CA . LEU A 1 498 ? -10.189 -10.762 8.338 1.00 85.44 498 LEU A CA 1
ATOM 3766 C C . LEU A 1 498 ? -9.580 -10.318 9.672 1.00 85.44 498 LEU A C 1
ATOM 3768 O O . LEU A 1 498 ? -9.474 -11.111 10.607 1.00 85.44 498 LEU A O 1
ATOM 3772 N N . ASP A 1 499 ? -9.210 -9.047 9.759 1.00 84.62 499 ASP A N 1
ATOM 3773 C CA . ASP A 1 499 ? -8.536 -8.441 10.903 1.00 84.62 499 ASP A CA 1
ATOM 3774 C C . ASP A 1 499 ? -9.276 -7.168 11.340 1.00 84.62 499 ASP A C 1
ATOM 3776 O O . ASP A 1 499 ? -9.240 -6.130 10.683 1.00 84.62 499 ASP A O 1
ATOM 3780 N N . ALA A 1 500 ? -9.950 -7.231 12.485 1.00 89.25 500 ALA A N 1
ATOM 3781 C CA . ALA A 1 500 ? -10.646 -6.098 13.082 1.00 89.25 500 ALA A CA 1
ATOM 3782 C C . ALA A 1 500 ? -9.812 -5.324 14.118 1.00 89.25 500 ALA A C 1
ATOM 3784 O O . ALA A 1 500 ? -10.376 -4.594 14.938 1.00 89.25 500 ALA A O 1
ATOM 3785 N N . SER A 1 501 ? -8.483 -5.472 14.130 1.00 83.44 501 SER A N 1
ATOM 3786 C CA . SER A 1 501 ? -7.593 -4.877 15.144 1.00 83.44 501 SER A CA 1
ATOM 3787 C C . SER A 1 501 ? -7.541 -3.352 15.076 1.00 83.44 501 SER A C 1
ATOM 3789 O O . SER A 1 501 ? -7.178 -2.697 16.050 1.00 83.44 501 SER A O 1
ATOM 3791 N N . SER A 1 502 ? -7.961 -2.777 13.949 1.00 87.19 502 SER A N 1
ATOM 3792 C CA . SER A 1 502 ? -8.150 -1.335 13.779 1.00 87.19 502 SER A CA 1
ATOM 3793 C C . SER A 1 502 ? -9.457 -0.815 14.393 1.00 87.19 502 SER A C 1
ATOM 3795 O O . SER A 1 502 ? -9.716 0.385 14.380 1.00 87.19 502 SER A O 1
ATOM 3797 N N . SER A 1 503 ? -10.307 -1.673 14.957 1.00 90.56 503 SER A N 1
ATOM 3798 C CA . SER A 1 503 ? -11.527 -1.240 15.640 1.00 90.56 503 SER A CA 1
ATOM 3799 C C . SER A 1 503 ? -11.223 -0.423 16.901 1.00 90.56 503 SER A C 1
ATOM 3801 O O . SER A 1 503 ? -10.349 -0.769 17.696 1.00 90.56 503 SER A O 1
ATOM 3803 N N . TYR A 1 504 ? -11.978 0.654 17.115 1.00 90.88 504 TYR A N 1
ATOM 3804 C CA . TYR A 1 504 ? -11.733 1.633 18.174 1.00 90.88 504 TYR A CA 1
ATOM 3805 C C . TYR A 1 504 ? -12.897 1.723 19.167 1.00 90.88 504 TYR A C 1
ATOM 3807 O O . TYR A 1 504 ? -14.059 1.743 18.768 1.00 90.88 504 TYR A O 1
ATOM 3815 N N . THR A 1 505 ? -12.566 1.865 20.454 1.00 88.06 505 THR A N 1
ATOM 3816 C CA . THR A 1 505 ? -13.455 2.384 21.505 1.00 88.06 505 THR A CA 1
ATOM 3817 C C . THR A 1 505 ? -12.701 3.433 22.319 1.00 88.06 505 THR A C 1
ATOM 3819 O O . THR A 1 505 ? -11.506 3.279 22.591 1.00 88.06 505 THR A O 1
ATOM 3822 N N . SER A 1 506 ? -13.391 4.504 22.705 1.00 83.69 506 SER A N 1
ATOM 3823 C CA . SER A 1 506 ? -12.839 5.586 23.514 1.00 83.69 506 SER A CA 1
ATOM 3824 C C . SER A 1 506 ? -12.660 5.203 24.982 1.00 83.69 506 SER A C 1
ATOM 3826 O O . SER A 1 506 ? -11.867 5.847 25.669 1.00 83.69 506 SER A O 1
ATOM 3828 N N . ILE A 1 507 ? -13.355 4.172 25.473 1.00 77.31 507 ILE A N 1
ATOM 3829 C CA . ILE A 1 507 ? -13.335 3.760 26.881 1.00 77.31 507 ILE A CA 1
ATOM 3830 C C . ILE A 1 507 ? -12.960 2.283 26.974 1.00 77.31 507 ILE A C 1
ATOM 3832 O O . ILE A 1 507 ? -13.648 1.410 26.453 1.00 77.31 507 ILE A O 1
ATOM 3836 N N . GLY A 1 508 ? -11.881 1.992 27.700 1.00 74.88 508 GLY A N 1
ATOM 3837 C CA . GLY A 1 508 ? -11.470 0.616 27.955 1.00 74.88 508 GLY A CA 1
ATOM 3838 C C . GLY A 1 508 ? -11.014 -0.134 26.710 1.00 74.88 508 GLY A C 1
ATOM 3839 O O . GLY A 1 508 ? -10.284 0.397 25.875 1.00 74.88 508 GLY A O 1
ATOM 3840 N N . HIS A 1 509 ? -11.437 -1.391 26.603 1.00 81.62 509 HIS A N 1
ATOM 3841 C CA . HIS A 1 509 ? -11.115 -2.277 25.491 1.00 81.62 509 HIS A CA 1
ATOM 3842 C C . HIS A 1 509 ? -12.378 -2.908 24.897 1.00 81.62 509 HIS A C 1
ATOM 3844 O O . HIS A 1 509 ? -13.412 -3.043 25.558 1.00 81.62 509 HIS A O 1
ATOM 3850 N N . ILE A 1 510 ? -12.270 -3.301 23.627 1.00 86.94 510 ILE A N 1
ATOM 3851 C CA . ILE A 1 510 ? -13.281 -4.114 22.951 1.00 86.94 510 ILE A CA 1
ATOM 3852 C C . ILE A 1 510 ? -13.215 -5.519 23.555 1.00 86.94 510 ILE A C 1
ATOM 3854 O O . ILE A 1 510 ? -12.132 -6.092 23.649 1.00 86.94 510 ILE A O 1
ATOM 3858 N N . ARG A 1 511 ? -14.359 -6.053 23.993 1.00 87.00 511 ARG A N 1
ATOM 3859 C CA . ARG A 1 511 ? -14.464 -7.404 24.568 1.00 87.00 511 ARG A CA 1
ATOM 3860 C C . ARG A 1 511 ? -14.857 -8.448 23.537 1.00 87.00 511 ARG A C 1
ATOM 3862 O O . ARG A 1 511 ? -14.421 -9.593 23.628 1.00 87.00 511 ARG A O 1
ATOM 3869 N N . HIS A 1 512 ? -15.711 -8.061 22.594 1.00 90.94 512 HIS A N 1
ATOM 3870 C CA . HIS A 1 512 ? -16.311 -8.989 21.649 1.00 90.94 512 HIS A CA 1
ATOM 3871 C C . HIS A 1 512 ? -16.292 -8.430 20.234 1.00 90.94 512 HIS A C 1
ATOM 3873 O O . HIS A 1 512 ? -16.678 -7.282 20.009 1.00 90.94 512 HIS A O 1
ATOM 3879 N N . TRP A 1 513 ? -15.910 -9.291 19.295 1.00 95.75 513 TRP A N 1
ATOM 3880 C CA . TRP A 1 513 ? -16.110 -9.109 17.864 1.00 95.75 513 TRP A CA 1
ATOM 3881 C C . TRP A 1 513 ? -17.102 -10.164 17.405 1.00 95.75 513 TRP A C 1
ATOM 3883 O O . TRP A 1 513 ? -16.850 -11.364 17.515 1.00 95.75 513 TRP A O 1
ATOM 3893 N N . GLN A 1 514 ? -18.256 -9.713 16.943 1.00 96.81 514 GLN A N 1
ATOM 3894 C CA . GLN A 1 514 ? -19.325 -10.564 16.461 1.00 96.81 514 GLN A CA 1
ATOM 3895 C C . GLN A 1 514 ? -19.373 -10.440 14.944 1.00 96.81 514 GLN A C 1
ATOM 3897 O O . GLN A 1 514 ? -19.503 -9.336 14.415 1.00 96.81 514 GLN A O 1
ATOM 3902 N N . TRP A 1 515 ? -19.265 -11.566 14.253 1.00 95.56 515 TRP A N 1
ATOM 3903 C CA . TRP A 1 515 ? -19.181 -11.630 12.801 1.00 95.56 515 TRP A CA 1
ATOM 3904 C C . TRP A 1 515 ? -20.424 -12.311 12.252 1.00 95.56 515 TRP A C 1
ATOM 3906 O O . TRP A 1 515 ? -20.741 -13.420 12.675 1.00 95.56 515 TRP A O 1
ATOM 3916 N N . ASP A 1 516 ? -21.102 -11.608 11.357 1.00 94.69 516 ASP A N 1
ATOM 3917 C CA . ASP A 1 516 ? -22.133 -12.111 10.456 1.00 94.69 516 ASP A CA 1
ATOM 3918 C C . ASP A 1 516 ? -21.499 -12.114 9.061 1.00 94.69 516 ASP A C 1
ATOM 3920 O O . ASP A 1 516 ? -21.362 -11.069 8.424 1.00 94.69 516 ASP A O 1
ATOM 3924 N N . LEU A 1 517 ? -20.965 -13.258 8.641 1.00 92.12 517 LEU A N 1
ATOM 3925 C CA . LEU A 1 517 ? -20.183 -13.362 7.407 1.00 92.12 517 LEU A CA 1
ATOM 3926 C C . LEU A 1 517 ? -21.059 -13.578 6.177 1.00 92.12 517 LEU A C 1
ATOM 3928 O O . LEU A 1 517 ? -20.628 -13.259 5.067 1.00 92.12 517 LEU A O 1
ATOM 3932 N N . ASN A 1 518 ? -22.262 -14.124 6.356 1.00 89.19 518 ASN A N 1
ATOM 3933 C CA . ASN A 1 518 ? -23.182 -14.404 5.260 1.00 89.19 518 ASN A CA 1
ATOM 3934 C C . ASN A 1 518 ? -24.170 -13.238 4.996 1.00 89.19 518 ASN A C 1
ATOM 3936 O O . ASN A 1 518 ? -24.771 -13.179 3.922 1.00 89.19 518 ASN A O 1
ATOM 3940 N N . GLY A 1 519 ? -24.288 -12.277 5.916 1.00 88.94 519 GLY A N 1
ATOM 3941 C CA . GLY A 1 519 ? -25.157 -11.108 5.806 1.00 88.94 519 GLY A CA 1
ATOM 3942 C C . GLY A 1 519 ? -26.646 -11.392 6.025 1.00 88.94 519 GLY A C 1
ATOM 3943 O O . GLY A 1 519 ? -27.479 -10.656 5.491 1.00 88.94 519 GLY A O 1
ATOM 3944 N N . ASP A 1 520 ? -27.000 -12.460 6.740 1.00 90.94 520 ASP A N 1
ATOM 3945 C CA . ASP A 1 520 ? -28.385 -12.846 7.039 1.00 90.94 520 ASP A CA 1
ATOM 3946 C C . ASP A 1 520 ? -28.945 -12.178 8.308 1.00 90.94 520 ASP A C 1
ATOM 3948 O O . ASP A 1 520 ? -30.134 -12.316 8.612 1.00 90.94 520 ASP A O 1
ATOM 3952 N N . GLY A 1 521 ? -28.121 -11.403 9.020 1.00 89.19 521 GLY A N 1
ATOM 3953 C CA . GLY A 1 521 ? -28.466 -10.730 10.267 1.00 89.19 521 GLY A CA 1
ATOM 3954 C C . GLY A 1 521 ? -28.195 -11.566 11.522 1.00 89.19 521 GLY A C 1
ATOM 3955 O O . GLY A 1 521 ? -28.400 -11.065 12.636 1.00 89.19 521 GLY A O 1
ATOM 3956 N N . HIS A 1 522 ? -27.729 -12.809 11.384 1.00 93.12 522 HIS A N 1
ATOM 3957 C CA . HIS A 1 522 ? -27.304 -13.676 12.474 1.00 93.12 522 HIS A CA 1
ATOM 3958 C C . HIS A 1 522 ? -25.777 -13.761 12.551 1.00 93.12 522 HIS A C 1
ATOM 3960 O O . HIS A 1 522 ? -25.096 -14.256 11.664 1.00 93.12 522 HIS A O 1
ATOM 3966 N N . TYR A 1 523 ? -25.226 -13.347 13.692 1.00 92.00 523 TYR A N 1
ATOM 3967 C CA . TYR A 1 523 ? -23.793 -13.459 13.954 1.00 92.00 523 TYR A CA 1
ATOM 3968 C C . TYR A 1 523 ? -23.402 -14.923 14.192 1.00 92.00 523 TYR A C 1
ATOM 3970 O O . TYR A 1 523 ? -23.715 -15.483 15.247 1.00 92.00 523 TYR A O 1
ATOM 3978 N N . GLU A 1 524 ? -22.692 -15.546 13.252 1.00 92.44 524 GLU A N 1
ATOM 3979 C CA . GLU A 1 524 ? -22.273 -16.948 13.377 1.00 92.44 524 GLU A CA 1
ATOM 3980 C C . GLU A 1 524 ? -21.078 -17.120 14.311 1.00 92.44 524 GLU A C 1
ATOM 3982 O O . GLU A 1 524 ? -20.796 -18.224 14.784 1.00 92.44 524 GLU A O 1
ATOM 3987 N N . LEU A 1 525 ? -20.352 -16.035 14.577 1.00 93.69 525 LEU A N 1
ATOM 3988 C CA . LEU A 1 525 ? -19.147 -16.068 15.384 1.00 93.69 525 LEU A CA 1
ATOM 3989 C C . LEU A 1 525 ? -19.105 -14.914 16.374 1.00 93.69 525 LEU A C 1
ATOM 3991 O O . LEU A 1 525 ? -19.365 -13.770 16.030 1.00 93.69 525 LEU A O 1
ATOM 3995 N N . THR A 1 526 ? -18.689 -15.215 17.601 1.00 93.88 526 THR A N 1
ATOM 3996 C CA . THR A 1 526 ? -18.241 -14.221 18.581 1.00 93.88 526 THR A CA 1
ATOM 3997 C C . THR A 1 526 ? -16.824 -14.581 19.016 1.00 93.88 526 THR A C 1
ATOM 3999 O O . THR A 1 526 ? -16.593 -15.692 19.491 1.00 93.88 526 THR A O 1
ATOM 4002 N N . THR A 1 527 ? -15.873 -13.666 18.839 1.00 90.00 527 THR A N 1
ATOM 4003 C CA . THR A 1 527 ? -14.470 -13.830 19.242 1.00 90.00 527 THR A CA 1
ATOM 4004 C C . THR A 1 527 ? -14.072 -12.823 20.317 1.00 90.00 527 THR A C 1
ATOM 4006 O O . THR A 1 527 ? -14.670 -11.754 20.445 1.00 90.00 527 THR A O 1
ATOM 4009 N N . THR A 1 528 ? -13.049 -13.178 21.097 1.00 84.56 528 THR A N 1
ATOM 4010 C CA . THR A 1 528 ? -12.351 -12.288 22.045 1.00 84.56 528 THR A CA 1
ATOM 4011 C C . THR A 1 528 ? -11.063 -11.706 21.457 1.00 84.56 528 THR A C 1
ATOM 4013 O O . THR A 1 528 ? -10.401 -10.894 22.093 1.00 84.56 528 THR A O 1
ATOM 4016 N N . THR A 1 529 ? -10.708 -12.114 20.238 1.00 84.75 529 THR A N 1
ATOM 4017 C CA . THR A 1 529 ? -9.600 -11.577 19.447 1.00 84.75 529 THR A CA 1
ATOM 4018 C C . THR A 1 529 ? -10.139 -10.948 18.160 1.00 84.75 529 THR A C 1
ATOM 4020 O O . THR A 1 529 ? -11.151 -11.424 17.632 1.00 84.75 529 THR A O 1
ATOM 4023 N N . PRO A 1 530 ? -9.479 -9.906 17.627 1.00 86.19 530 PRO A N 1
ATOM 4024 C CA . PRO A 1 530 ? -9.953 -9.188 16.444 1.00 86.19 530 PRO A CA 1
ATOM 4025 C C . PRO A 1 530 ? -9.722 -9.928 15.120 1.00 86.19 530 PRO A C 1
ATOM 4027 O O . PRO A 1 530 ? -10.293 -9.540 14.107 1.00 86.19 530 PRO A O 1
ATOM 4030 N N . GLU A 1 531 ? -8.877 -10.956 15.102 1.00 86.12 531 GLU A N 1
ATOM 4031 C CA . GLU A 1 531 ? -8.514 -11.679 13.883 1.00 86.12 531 GLU A CA 1
ATOM 4032 C C . GLU A 1 531 ? -9.293 -12.985 13.759 1.00 86.12 531 GLU A C 1
ATOM 4034 O O . GLU A 1 531 ? -9.415 -13.754 14.720 1.00 86.12 531 GLU A O 1
ATOM 4039 N N . ILE A 1 532 ? -9.792 -13.251 12.552 1.00 87.00 532 ILE A N 1
ATOM 4040 C CA . ILE A 1 532 ? -10.456 -14.502 12.203 1.00 87.00 532 ILE A CA 1
ATOM 4041 C C . ILE A 1 532 ? -9.944 -15.028 10.866 1.00 87.00 532 ILE A C 1
ATOM 4043 O O . ILE A 1 532 ? -9.594 -14.276 9.960 1.00 87.00 532 ILE A O 1
ATOM 4047 N N . THR A 1 533 ? -9.936 -16.350 10.728 1.00 84.69 533 THR A N 1
ATOM 4048 C CA . THR A 1 533 ? -9.744 -17.022 9.441 1.00 84.69 533 THR A CA 1
ATOM 4049 C C . THR A 1 533 ? -10.868 -18.027 9.245 1.00 84.69 533 THR A C 1
ATOM 4051 O O . THR A 1 533 ? -11.163 -18.824 10.141 1.00 84.69 533 THR A O 1
ATOM 4054 N N . ARG A 1 534 ? -11.543 -17.965 8.096 1.00 87.31 534 ARG A N 1
ATOM 4055 C CA . ARG A 1 534 ? -12.721 -18.780 7.781 1.00 87.31 534 ARG A CA 1
ATOM 4056 C C . ARG A 1 534 ? -12.662 -19.315 6.368 1.00 87.31 534 ARG A C 1
ATOM 4058 O O . ARG A 1 534 ? -12.101 -18.683 5.495 1.00 87.31 534 ARG A O 1
ATOM 4065 N N . ILE A 1 535 ? -13.263 -20.476 6.148 1.00 87.19 535 ILE A N 1
ATOM 4066 C CA . ILE A 1 535 ? -13.413 -21.043 4.810 1.00 87.19 535 ILE A CA 1
ATOM 4067 C C . ILE A 1 535 ? -14.869 -20.864 4.407 1.00 87.19 535 ILE A C 1
ATOM 4069 O O . ILE A 1 535 ? -15.762 -21.404 5.061 1.00 87.19 535 ILE A O 1
ATOM 4073 N N . LEU A 1 536 ? -15.100 -20.105 3.340 1.00 87.12 536 LEU A N 1
ATOM 4074 C CA . LEU A 1 536 ? -16.418 -19.949 2.737 1.00 87.12 536 LEU A CA 1
ATOM 4075 C C . LEU A 1 536 ? -16.498 -20.862 1.511 1.00 87.12 536 LEU A C 1
ATOM 4077 O O . LEU A 1 536 ? -15.665 -20.782 0.614 1.00 87.12 536 LEU A O 1
ATOM 4081 N N . THR A 1 537 ? -17.476 -21.766 1.488 1.00 89.25 537 THR A N 1
ATOM 4082 C CA . THR A 1 537 ? -17.657 -22.751 0.400 1.00 89.25 537 THR A CA 1
ATOM 4083 C C . THR A 1 537 ? -18.827 -22.425 -0.519 1.00 89.25 537 THR A C 1
ATOM 4085 O O . THR A 1 537 ? -18.946 -22.981 -1.609 1.00 89.25 537 THR A O 1
ATOM 4088 N N . ARG A 1 538 ? -19.725 -21.539 -0.080 1.00 90.81 538 ARG A N 1
ATOM 4089 C CA . ARG A 1 538 ? -20.837 -21.073 -0.901 1.00 90.81 538 ARG A CA 1
ATOM 4090 C C . ARG A 1 538 ? -20.359 -19.892 -1.736 1.00 90.81 538 ARG A C 1
ATOM 4092 O O . ARG A 1 538 ? -19.929 -18.880 -1.190 1.00 90.81 538 ARG A O 1
ATOM 4099 N N . ILE A 1 539 ? -20.458 -20.039 -3.049 1.00 91.56 539 ILE A N 1
ATOM 4100 C CA . ILE A 1 539 ? -20.181 -18.980 -4.022 1.00 91.56 539 ILE A CA 1
ATOM 4101 C C . ILE A 1 539 ? -21.292 -17.932 -3.938 1.00 91.56 539 ILE A C 1
ATOM 4103 O O . ILE A 1 539 ? -22.467 -18.281 -3.800 1.00 91.56 539 ILE A O 1
ATOM 4107 N N . GLY A 1 540 ? -20.925 -16.657 -4.006 1.00 89.88 540 GLY A N 1
ATOM 4108 C CA . GLY A 1 540 ? -21.870 -15.551 -3.940 1.00 89.88 540 GLY A CA 1
ATOM 4109 C C . GLY A 1 540 ? -21.266 -14.267 -3.389 1.00 89.88 540 GLY A C 1
ATOM 4110 O O . GLY A 1 540 ? -20.106 -14.214 -2.980 1.00 89.88 540 GLY A O 1
ATOM 4111 N N . LYS A 1 541 ? -22.091 -13.221 -3.377 1.00 89.62 541 LYS A N 1
ATOM 4112 C CA . LYS A 1 541 ? -21.766 -11.930 -2.774 1.00 89.62 541 LYS A CA 1
ATOM 4113 C C . 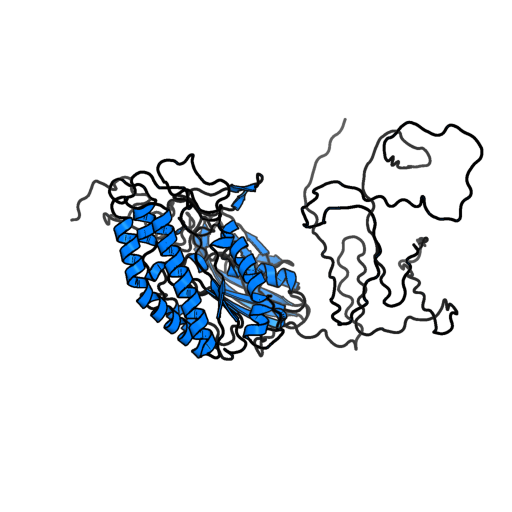LYS A 1 541 ? -22.500 -11.788 -1.450 1.00 89.62 541 LYS A C 1
ATOM 4115 O O . LYS A 1 541 ? -23.728 -11.827 -1.422 1.00 89.62 541 LYS A O 1
ATOM 4120 N N . TYR A 1 542 ? -21.747 -11.557 -0.388 1.00 89.31 542 TYR A N 1
ATOM 4121 C CA . TYR A 1 542 ? -22.249 -11.403 0.970 1.00 89.31 542 TYR A CA 1
ATOM 4122 C C . TYR A 1 542 ? -22.073 -9.963 1.437 1.00 89.31 542 TYR A C 1
ATOM 4124 O O . TYR A 1 542 ? -21.074 -9.305 1.129 1.00 89.31 542 TYR A O 1
ATOM 4132 N N . ARG A 1 543 ? -23.060 -9.458 2.177 1.00 92.31 543 ARG A N 1
ATOM 4133 C CA . ARG A 1 543 ? -22.973 -8.178 2.888 1.00 92.31 543 ARG A CA 1
ATOM 4134 C C . ARG A 1 543 ? -22.675 -8.483 4.348 1.00 92.31 543 ARG A C 1
ATOM 4136 O O . ARG A 1 543 ? -23.582 -8.485 5.164 1.00 92.31 543 ARG A O 1
ATOM 4143 N N . ALA A 1 544 ? -21.418 -8.783 4.641 1.00 93.38 544 ALA A N 1
ATOM 4144 C CA . ALA A 1 544 ? -21.009 -9.161 5.980 1.00 93.38 544 ALA A CA 1
ATOM 4145 C C . ALA A 1 544 ? -21.129 -7.986 6.958 1.00 93.38 544 ALA A C 1
ATOM 4147 O O . ALA A 1 544 ? -20.928 -6.822 6.587 1.00 93.38 544 ALA A O 1
ATOM 4148 N N . HIS A 1 545 ? -21.410 -8.300 8.219 1.00 94.88 545 HIS A N 1
ATOM 4149 C CA . HIS A 1 545 ? -21.466 -7.349 9.315 1.00 94.88 545 HIS A CA 1
ATOM 4150 C C . HIS A 1 545 ? -20.468 -7.730 10.416 1.00 94.88 545 HIS A C 1
ATOM 4152 O O . HIS A 1 545 ? -20.445 -8.856 10.907 1.00 94.88 545 HIS A O 1
ATOM 4158 N N . LEU A 1 546 ? -19.667 -6.761 10.855 1.00 95.88 546 LEU A N 1
ATOM 4159 C CA . LEU A 1 546 ? -18.882 -6.852 12.084 1.00 95.88 546 LEU A CA 1
ATOM 4160 C C . LEU A 1 546 ? -19.543 -5.971 13.134 1.00 95.88 546 LEU A C 1
ATOM 4162 O O . LEU A 1 546 ? -19.613 -4.761 12.938 1.00 95.88 546 LEU A O 1
ATOM 4166 N N . ARG A 1 547 ? -19.942 -6.543 14.270 1.00 96.75 547 ARG A N 1
ATOM 4167 C CA . ARG A 1 547 ? -20.294 -5.785 15.473 1.00 96.75 547 ARG A CA 1
ATOM 4168 C C . ARG A 1 547 ? -19.186 -5.899 16.503 1.00 96.75 547 ARG A C 1
ATOM 4170 O O . ARG A 1 547 ? -18.804 -6.998 16.893 1.00 96.75 547 ARG A O 1
ATOM 4177 N N . ILE A 1 548 ? -18.707 -4.760 16.977 1.00 95.81 548 ILE A N 1
ATOM 4178 C CA . ILE A 1 548 ? -17.802 -4.688 18.122 1.00 95.81 548 ILE A CA 1
ATOM 4179 C C . ILE A 1 548 ? -18.582 -4.261 19.356 1.00 95.81 548 ILE A C 1
ATOM 4181 O O . ILE A 1 548 ? -19.452 -3.399 19.255 1.00 95.81 548 ILE A O 1
ATOM 4185 N N . THR A 1 549 ? -18.244 -4.827 20.511 1.00 92.81 549 THR A N 1
ATOM 4186 C CA . THR A 1 549 ? -18.830 -4.451 21.805 1.00 92.81 549 THR A CA 1
ATOM 4187 C C . THR A 1 549 ? -17.722 -4.266 22.833 1.00 92.81 549 THR A C 1
ATOM 4189 O O . THR A 1 549 ? -16.862 -5.138 22.992 1.00 92.81 549 THR A O 1
ATOM 4192 N N . ASP A 1 550 ? -17.717 -3.129 23.523 1.00 87.81 550 ASP A N 1
ATOM 4193 C CA . ASP A 1 550 ? -16.729 -2.821 24.555 1.00 87.81 550 ASP A CA 1
ATOM 4194 C C . ASP A 1 550 ? -17.180 -3.253 25.952 1.00 87.81 550 ASP A C 1
ATOM 4196 O O . ASP A 1 550 ? -18.282 -3.762 26.162 1.00 87.81 550 ASP A O 1
ATOM 4200 N N . GLN A 1 551 ? -16.298 -3.067 26.929 1.00 82.56 551 GLN A N 1
ATOM 4201 C CA . GLN A 1 551 ? -16.555 -3.418 28.326 1.00 82.56 551 GLN A CA 1
ATOM 4202 C C . GLN A 1 551 ? -17.736 -2.673 28.973 1.00 82.56 551 GLN A C 1
ATOM 4204 O O . GLN A 1 551 ? -18.238 -3.129 29.994 1.00 82.56 551 GLN A O 1
ATOM 4209 N N . THR A 1 552 ? -18.170 -1.543 28.407 1.00 82.31 552 THR A N 1
ATOM 4210 C CA . THR A 1 552 ? -19.333 -0.779 28.890 1.00 82.31 552 THR A CA 1
ATOM 4211 C C . THR A 1 552 ? -20.647 -1.272 28.281 1.00 82.31 552 THR A C 1
ATOM 4213 O O . THR A 1 552 ? -21.715 -0.819 28.683 1.00 82.31 552 THR A O 1
ATOM 4216 N N . GLY A 1 553 ? -20.580 -2.187 27.308 1.00 85.69 553 GLY A N 1
ATOM 4217 C CA . GLY A 1 553 ? -21.723 -2.624 26.509 1.00 85.69 553 GLY A CA 1
ATOM 4218 C C . GLY A 1 553 ? -22.036 -1.702 25.327 1.00 85.69 553 GLY A C 1
ATOM 4219 O O . GLY A 1 553 ? -23.006 -1.950 24.610 1.00 85.69 553 GLY A O 1
ATOM 4220 N N . THR A 1 554 ? -21.227 -0.663 25.089 1.00 88.50 554 THR A N 1
ATOM 4221 C CA . THR A 1 554 ? -21.346 0.160 23.879 1.00 88.50 554 THR A CA 1
ATOM 4222 C C . THR A 1 554 ? -20.958 -0.690 22.675 1.00 88.50 554 THR A C 1
ATOM 4224 O O . THR A 1 554 ? -20.007 -1.471 22.747 1.00 88.50 554 THR A O 1
ATOM 4227 N N . SER A 1 555 ? -21.702 -0.557 21.575 1.00 93.88 555 SER A N 1
ATOM 4228 C CA . SER A 1 555 ? -21.423 -1.291 20.343 1.00 93.88 555 SER A CA 1
ATOM 4229 C C . SER A 1 555 ? -21.469 -0.401 19.108 1.00 93.88 555 SER A C 1
ATOM 4231 O O . SER A 1 555 ? -22.161 0.616 19.082 1.00 93.88 555 SER A O 1
ATOM 4233 N N . ASP A 1 556 ? -20.722 -0.813 18.088 1.00 95.81 556 ASP A N 1
ATOM 4234 C CA . ASP A 1 556 ? -20.760 -0.251 16.741 1.00 95.81 556 ASP A CA 1
ATOM 4235 C C . ASP A 1 556 ? -20.754 -1.386 15.712 1.00 95.81 556 ASP A C 1
ATOM 4237 O O . ASP A 1 556 ? -20.264 -2.483 16.000 1.00 95.81 556 ASP A O 1
ATOM 4241 N N . THR A 1 557 ? -21.331 -1.156 14.531 1.00 95.38 557 THR A N 1
ATOM 4242 C CA . THR A 1 557 ? -21.435 -2.175 13.476 1.00 95.38 557 THR A CA 1
ATOM 4243 C C . THR A 1 557 ? -20.950 -1.645 12.129 1.00 95.38 557 THR A C 1
ATOM 4245 O O . THR A 1 557 ? -21.493 -0.680 11.598 1.00 95.38 557 THR A O 1
ATOM 4248 N N . LEU A 1 558 ? -19.976 -2.334 11.534 1.00 94.38 558 LEU A N 1
ATOM 4249 C CA . LEU A 1 558 ? -19.509 -2.111 10.167 1.00 94.38 558 LEU A CA 1
ATOM 4250 C C . LEU A 1 558 ? -20.170 -3.112 9.221 1.00 94.38 558 LEU A C 1
ATOM 4252 O O . LEU A 1 558 ? -20.280 -4.290 9.545 1.00 94.38 558 LEU A O 1
ATOM 4256 N N . THR A 1 559 ? -20.548 -2.656 8.027 1.00 92.81 559 THR A N 1
ATOM 4257 C CA . THR A 1 559 ? -20.963 -3.530 6.919 1.00 92.81 559 THR A CA 1
ATOM 4258 C C . THR A 1 559 ? -19.909 -3.492 5.822 1.00 92.81 559 THR A C 1
ATOM 4260 O O . THR A 1 559 ? -19.499 -2.403 5.421 1.00 92.81 559 THR A O 1
ATOM 4263 N N . PHE A 1 560 ? -19.499 -4.648 5.308 1.00 89.31 560 PHE A N 1
ATOM 4264 C CA . PHE A 1 560 ? -18.496 -4.754 4.249 1.00 89.31 560 PHE A CA 1
ATOM 4265 C C . PHE A 1 560 ? -18.810 -5.916 3.289 1.00 89.31 560 PHE A C 1
ATOM 4267 O O . PHE A 1 560 ? -19.437 -6.899 3.687 1.00 89.31 560 PHE A O 1
ATOM 4274 N N . PRO A 1 561 ? -18.445 -5.808 2.000 1.00 88.12 561 PRO A N 1
ATOM 4275 C CA . PRO A 1 561 ? -18.705 -6.867 1.035 1.00 88.12 561 PRO A CA 1
ATOM 4276 C C . PRO A 1 561 ? -17.676 -8.000 1.146 1.00 88.12 561 PRO A C 1
ATOM 4278 O O . PRO A 1 561 ? -16.482 -7.741 1.289 1.00 88.12 561 PRO A O 1
ATOM 4281 N N . ILE A 1 562 ? -18.139 -9.241 0.994 1.00 87.62 562 ILE A N 1
ATOM 4282 C CA . ILE A 1 562 ? -17.297 -10.413 0.729 1.00 87.62 562 ILE A CA 1
ATOM 4283 C C . ILE A 1 562 ? -17.786 -11.057 -0.570 1.00 87.62 562 ILE A C 1
ATOM 4285 O O . ILE A 1 562 ? -18.965 -11.386 -0.698 1.00 87.62 562 ILE A O 1
ATOM 4289 N N . GLN A 1 563 ? -16.892 -11.237 -1.532 1.00 87.31 563 GLN A N 1
ATOM 4290 C CA . GLN A 1 563 ? -17.160 -11.904 -2.802 1.00 87.31 563 GLN A CA 1
ATOM 4291 C C . GLN A 1 563 ? -16.485 -13.279 -2.796 1.00 87.31 563 GLN A C 1
ATOM 4293 O O . GLN A 1 563 ? -15.268 -13.367 -2.669 1.00 87.31 563 GLN A O 1
ATOM 4298 N N . VAL A 1 564 ? -17.259 -14.355 -2.928 1.00 89.00 564 VAL A N 1
ATOM 4299 C CA . VAL A 1 564 ? -16.725 -15.721 -3.025 1.00 89.00 564 VAL A CA 1
ATOM 4300 C C . VAL A 1 564 ? -16.991 -16.261 -4.422 1.00 89.00 564 VAL A C 1
ATOM 4302 O O . VAL A 1 564 ? -18.156 -16.393 -4.797 1.00 89.00 564 VAL A O 1
ATOM 4305 N N . THR A 1 565 ? -15.937 -16.588 -5.169 1.00 90.19 565 THR A N 1
ATOM 4306 C CA . THR A 1 565 ? -16.007 -17.151 -6.536 1.00 90.19 565 THR A CA 1
ATOM 4307 C C . THR A 1 565 ? -15.282 -18.491 -6.587 1.00 90.19 565 THR A C 1
ATOM 4309 O O . THR A 1 565 ? -14.571 -18.860 -5.646 1.00 90.19 565 THR A O 1
ATOM 4312 N N . ARG A 1 566 ? -15.516 -19.302 -7.618 1.00 90.31 566 ARG A N 1
ATOM 4313 C CA . ARG A 1 566 ? -14.943 -20.659 -7.695 1.00 90.31 566 ARG A CA 1
ATOM 4314 C C . ARG A 1 566 ? -13.421 -20.680 -7.807 1.00 90.31 566 ARG A C 1
ATOM 4316 O O . ARG A 1 566 ? -12.766 -21.593 -7.290 1.00 90.31 566 ARG A O 1
ATOM 4323 N N . ASP A 1 567 ? -12.866 -19.690 -8.468 1.00 83.56 567 ASP A N 1
ATOM 4324 C CA . ASP A 1 567 ? -11.448 -19.527 -8.756 1.00 83.56 567 ASP A CA 1
ATOM 4325 C C . ASP A 1 567 ? -10.787 -18.424 -7.914 1.00 83.56 567 ASP A C 1
ATOM 4327 O O . ASP A 1 567 ? -9.571 -18.447 -7.748 1.00 83.56 567 ASP A O 1
ATOM 4331 N N . GLY A 1 568 ? -11.585 -17.569 -7.268 1.00 83.06 568 GLY A N 1
ATOM 4332 C CA . GLY A 1 568 ? -11.151 -16.509 -6.365 1.00 83.06 568 GLY A CA 1
ATOM 4333 C C . GLY A 1 568 ? -10.768 -15.205 -7.046 1.00 83.06 568 GLY A C 1
ATOM 4334 O O . GLY A 1 568 ? -10.155 -14.375 -6.382 1.00 83.06 568 GLY A O 1
ATOM 4335 N N . ASP A 1 569 ? -11.093 -15.027 -8.322 1.00 79.44 569 ASP A N 1
ATOM 4336 C CA . ASP A 1 569 ? -10.758 -13.826 -9.089 1.00 79.44 569 ASP A CA 1
ATOM 4337 C C . ASP A 1 569 ? -11.700 -12.637 -8.812 1.00 79.44 569 ASP A C 1
ATOM 4339 O O . ASP A 1 569 ? -11.403 -11.509 -9.189 1.00 79.44 569 ASP A O 1
ATOM 4343 N N . GLY A 1 570 ? -12.821 -12.892 -8.122 1.00 82.62 570 GLY A N 1
ATOM 4344 C CA . GLY A 1 570 ? -13.831 -11.911 -7.742 1.00 82.62 570 GLY A CA 1
ATOM 4345 C C . GLY A 1 570 ? -14.916 -11.641 -8.791 1.00 82.62 570 GLY A C 1
ATOM 4346 O O . GLY A 1 570 ? -15.809 -10.824 -8.519 1.00 82.62 570 GLY A O 1
ATOM 4347 N N . ILE A 1 571 ? -14.899 -12.308 -9.944 1.00 86.88 571 ILE A N 1
ATOM 4348 C CA . ILE A 1 571 ? -15.949 -12.254 -10.961 1.00 86.88 571 ILE A CA 1
ATOM 4349 C C . ILE A 1 571 ? -17.001 -13.336 -10.659 1.00 86.88 571 ILE A C 1
ATOM 4351 O O . ILE A 1 571 ? -16.678 -14.498 -10.438 1.00 86.88 571 ILE A O 1
ATOM 4355 N N . PRO A 1 572 ? -18.302 -12.996 -10.544 1.00 89.94 572 PRO A N 1
ATOM 4356 C CA . PRO A 1 572 ? -19.314 -14.016 -10.277 1.00 89.94 572 PRO A CA 1
ATOM 4357 C C . PRO A 1 572 ? -19.327 -15.085 -11.380 1.00 89.94 572 PRO A C 1
ATOM 4359 O O . PRO A 1 572 ? -19.534 -14.706 -12.528 1.00 89.94 572 PRO A O 1
ATOM 4362 N N . ASP A 1 573 ? -19.278 -16.382 -11.031 1.00 90.94 573 ASP A N 1
ATOM 4363 C CA . ASP A 1 573 ? -19.277 -17.530 -11.971 1.00 90.94 573 ASP A CA 1
ATOM 4364 C C . ASP A 1 573 ? -20.296 -17.406 -13.133 1.00 90.94 573 ASP A C 1
ATOM 4366 O O . ASP A 1 573 ? -20.099 -17.936 -14.217 1.00 90.94 573 ASP A O 1
ATOM 4370 N N . THR A 1 574 ? -21.431 -16.730 -12.919 1.00 91.31 574 THR A N 1
ATOM 4371 C CA . THR A 1 574 ? -22.478 -16.513 -13.940 1.00 91.31 574 THR A CA 1
ATOM 4372 C C . THR A 1 574 ? -22.126 -15.494 -15.030 1.00 91.31 574 THR A C 1
ATOM 4374 O O . THR A 1 574 ? -22.881 -15.346 -15.987 1.00 91.31 574 THR A O 1
ATOM 4377 N N . ARG A 1 575 ? -21.074 -14.704 -14.825 1.00 91.62 575 ARG A N 1
ATOM 4378 C CA . ARG A 1 575 ? -20.585 -13.634 -15.709 1.00 91.62 575 ARG A CA 1
ATOM 4379 C C . ARG A 1 575 ? -19.106 -13.801 -16.045 1.00 91.62 575 ARG A C 1
ATOM 4381 O O . ARG A 1 575 ? -18.549 -12.919 -16.680 1.00 91.62 575 ARG A O 1
ATOM 4388 N N . ASP A 1 576 ? -18.518 -14.878 -15.555 1.00 92.12 576 ASP A N 1
ATOM 4389 C CA . ASP A 1 576 ? -17.113 -15.180 -15.685 1.00 92.12 576 ASP A CA 1
ATOM 4390 C C . ASP A 1 576 ? -16.899 -15.971 -16.977 1.00 92.12 576 ASP A C 1
ATOM 4392 O O . ASP A 1 576 ? -17.547 -17.006 -17.182 1.00 92.12 576 ASP A O 1
ATOM 4396 N N . ASN A 1 577 ? -16.045 -15.467 -17.866 1.00 92.62 577 ASN A N 1
ATOM 4397 C CA . ASN A 1 577 ? -15.690 -16.169 -19.097 1.00 92.62 577 ASN A CA 1
ATOM 4398 C C . ASN A 1 577 ? -14.669 -17.299 -18.863 1.00 92.62 577 ASN A C 1
ATOM 4400 O O . ASN A 1 577 ? -14.490 -18.121 -19.762 1.00 92.62 577 ASN A O 1
ATOM 4404 N N . CYS A 1 578 ? -14.092 -17.425 -17.658 1.00 93.06 578 CYS A N 1
ATOM 4405 C CA . CYS A 1 578 ? -13.319 -18.585 -17.209 1.00 93.06 578 CYS A CA 1
ATOM 4406 C C . CYS A 1 578 ? -13.630 -19.031 -15.762 1.00 93.06 578 CYS A C 1
ATOM 4408 O O . CYS A 1 578 ? -12.730 -19.074 -14.928 1.00 93.06 578 CYS A O 1
ATOM 4410 N N . PRO A 1 579 ? -14.821 -19.609 -15.484 1.00 93.00 579 PRO A N 1
ATOM 4411 C CA . PRO A 1 579 ? -15.301 -19.913 -14.122 1.00 93.00 579 PRO A CA 1
ATOM 4412 C C . PRO A 1 579 ? -14.418 -20.790 -13.219 1.00 93.00 579 PRO A C 1
ATOM 4414 O O . PRO A 1 579 ? -14.751 -21.014 -12.058 1.00 93.00 579 PRO A O 1
ATOM 4417 N N . ILE A 1 580 ? -13.371 -21.424 -13.748 1.00 89.75 580 ILE A N 1
ATOM 4418 C CA . ILE A 1 580 ? -12.474 -22.333 -13.020 1.00 89.75 580 ILE A CA 1
ATOM 4419 C C . ILE A 1 580 ? -11.012 -21.867 -13.001 1.00 89.75 580 ILE A C 1
ATOM 4421 O O . ILE A 1 580 ? -10.218 -22.460 -12.260 1.00 89.75 580 ILE A O 1
ATOM 4425 N N . ILE A 1 581 ? -10.648 -20.858 -13.796 1.00 85.69 581 ILE A N 1
ATOM 4426 C CA . ILE A 1 581 ? -9.286 -20.340 -13.937 1.00 85.69 581 ILE A CA 1
ATOM 4427 C C . ILE A 1 581 ? -9.354 -18.828 -13.762 1.00 85.69 581 ILE A C 1
ATOM 4429 O O . ILE A 1 581 ? -9.847 -18.145 -14.646 1.00 85.69 581 ILE A O 1
ATOM 4433 N N . ALA A 1 582 ? -8.766 -18.345 -12.666 1.00 81.88 582 ALA A N 1
ATOM 4434 C CA . ALA A 1 582 ? -8.785 -16.933 -12.314 1.00 8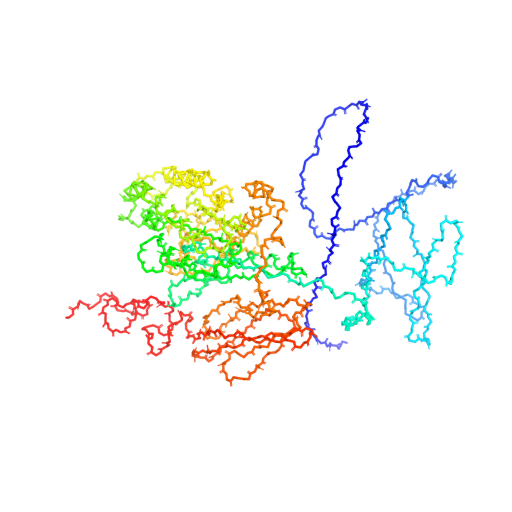1.88 582 ALA A CA 1
ATOM 4435 C C . ALA A 1 582 ? -8.264 -16.043 -13.445 1.00 81.88 582 ALA A C 1
ATOM 4437 O O . ALA A 1 582 ? -7.078 -16.107 -13.784 1.00 81.88 582 ALA A O 1
ATOM 4438 N N . ASN A 1 583 ? -9.138 -15.184 -13.964 1.00 81.75 583 ASN A N 1
ATOM 4439 C CA . ASN A 1 583 ? -8.829 -14.154 -14.949 1.00 81.75 583 ASN A CA 1
ATOM 4440 C C . ASN A 1 583 ? -9.619 -12.865 -14.636 1.00 81.75 583 ASN A C 1
ATOM 4442 O O . ASN A 1 583 ? -10.570 -12.509 -15.334 1.00 81.75 583 ASN A O 1
ATOM 4446 N N . PRO A 1 584 ? -9.211 -12.114 -13.593 1.00 80.44 584 PRO A N 1
ATOM 4447 C CA . PRO A 1 584 ? -9.932 -10.915 -13.153 1.00 80.44 584 PRO A CA 1
ATOM 4448 C C . PRO A 1 584 ? -10.140 -9.855 -14.250 1.00 80.44 584 PRO A C 1
ATOM 4450 O O . PRO A 1 584 ? -11.043 -9.028 -14.152 1.00 80.44 584 PRO A O 1
ATOM 4453 N N . ASP A 1 585 ? -9.283 -9.853 -15.274 1.00 79.88 585 ASP A N 1
ATOM 4454 C CA . ASP A 1 585 ? -9.318 -8.969 -16.439 1.00 79.88 585 ASP A CA 1
ATOM 4455 C C . ASP A 1 585 ? -10.353 -9.383 -17.496 1.00 79.88 585 ASP A C 1
ATOM 4457 O O . ASP A 1 585 ? -10.732 -8.558 -18.326 1.00 79.88 585 ASP A O 1
ATOM 4461 N N . GLN A 1 586 ? -10.832 -10.630 -17.445 1.00 88.00 586 GLN A N 1
ATOM 4462 C CA . GLN A 1 586 ? -11.871 -11.183 -18.316 1.00 88.00 586 GLN A CA 1
ATOM 4463 C C . GLN A 1 586 ? -11.547 -11.021 -19.811 1.00 88.00 586 GLN A C 1
ATOM 4465 O O . GLN A 1 586 ? -12.450 -10.885 -20.636 1.00 88.00 586 GLN A O 1
ATOM 4470 N N . THR A 1 587 ? -10.260 -11.038 -20.174 1.00 87.00 587 THR A N 1
ATOM 4471 C CA . THR A 1 587 ? -9.826 -10.908 -21.570 1.00 87.00 587 THR A CA 1
ATOM 4472 C C . THR A 1 587 ? -10.359 -12.078 -22.403 1.00 87.00 587 THR A C 1
ATOM 4474 O O . THR A 1 587 ? -10.199 -13.237 -22.028 1.00 87.00 587 THR A O 1
ATOM 4477 N N . ASP A 1 588 ? -11.003 -11.749 -23.520 1.00 89.19 588 ASP A N 1
ATOM 4478 C CA . ASP A 1 588 ? -11.562 -12.664 -24.521 1.00 89.19 588 ASP A CA 1
ATOM 4479 C C . ASP A 1 588 ? -11.277 -12.040 -25.894 1.00 89.19 588 ASP A C 1
ATOM 4481 O O . ASP A 1 588 ? -11.971 -11.114 -26.334 1.00 89.19 588 ASP A O 1
ATOM 4485 N N . THR A 1 589 ? -10.163 -12.458 -26.496 1.00 88.94 589 THR A N 1
ATOM 4486 C CA . THR A 1 589 ? -9.582 -11.826 -27.685 1.00 88.94 589 THR A CA 1
ATOM 4487 C C . THR A 1 589 ? -10.356 -12.160 -28.959 1.00 88.94 589 THR A C 1
ATOM 4489 O O . THR A 1 589 ? -10.423 -11.321 -29.862 1.00 88.94 589 THR A O 1
ATOM 4492 N N . ASP A 1 590 ? -10.928 -13.361 -29.065 1.00 88.44 590 ASP A N 1
ATOM 4493 C CA . ASP A 1 590 ? -11.684 -13.790 -30.248 1.00 88.44 590 ASP A CA 1
ATOM 4494 C C . ASP A 1 590 ? -13.209 -13.611 -30.109 1.00 88.44 590 ASP A C 1
ATOM 4496 O O . ASP A 1 590 ? -13.946 -13.780 -31.090 1.00 88.44 590 ASP A O 1
ATOM 4500 N N . HIS A 1 591 ? -13.651 -13.131 -28.941 1.00 90.75 591 HIS A N 1
ATOM 4501 C CA . HIS A 1 591 ? -15.021 -12.754 -28.604 1.00 90.75 591 HIS A CA 1
ATOM 4502 C C . HIS A 1 591 ? -16.014 -13.914 -28.701 1.00 90.75 591 HIS A C 1
ATOM 4504 O O . HIS A 1 591 ? -17.183 -13.714 -29.064 1.00 90.75 591 HIS A O 1
ATOM 4510 N N . ASP A 1 592 ? -15.570 -15.133 -28.404 1.00 91.38 592 ASP A N 1
ATOM 4511 C CA . ASP A 1 592 ? -16.428 -16.314 -28.402 1.00 91.38 592 ASP A CA 1
ATOM 4512 C C . ASP A 1 592 ? -17.144 -16.554 -27.055 1.00 91.38 592 ASP A C 1
ATOM 4514 O O . ASP A 1 592 ? -18.055 -17.391 -26.972 1.00 91.38 592 ASP A O 1
ATOM 4518 N N . GLY A 1 593 ? -16.822 -15.747 -26.038 1.00 91.38 593 GLY A N 1
ATOM 4519 C CA . GLY A 1 593 ? -17.371 -15.812 -24.688 1.00 91.38 593 GLY A CA 1
ATOM 4520 C C . GLY A 1 593 ? -16.598 -16.729 -23.737 1.00 91.38 593 GLY A C 1
ATOM 4521 O O . GLY A 1 593 ? -17.029 -16.880 -22.590 1.00 91.38 593 GLY A O 1
ATOM 4522 N N . ILE A 1 594 ? -15.496 -17.335 -24.183 1.00 92.75 594 ILE A N 1
ATOM 4523 C CA . ILE A 1 594 ? -14.537 -18.097 -23.383 1.00 92.75 594 ILE A CA 1
ATOM 4524 C C . ILE A 1 594 ? -13.290 -17.225 -23.219 1.00 92.75 594 ILE A C 1
ATOM 4526 O O . ILE A 1 594 ? -12.726 -16.733 -24.186 1.00 92.75 594 ILE A O 1
ATOM 4530 N N . GLY A 1 595 ? -12.858 -16.993 -21.981 1.00 91.12 595 GLY A N 1
ATOM 4531 C CA . GLY A 1 595 ? -11.700 -16.133 -21.747 1.00 91.12 595 GLY A CA 1
ATOM 4532 C C . GLY A 1 595 ? -10.399 -16.774 -22.229 1.00 91.12 595 GLY A C 1
ATOM 4533 O O . GLY A 1 595 ? -10.212 -17.988 -22.121 1.00 91.12 595 GLY A O 1
ATOM 4534 N N . ASP A 1 596 ? -9.444 -15.947 -22.652 1.00 87.69 596 ASP A N 1
ATOM 4535 C CA . ASP A 1 596 ? -8.132 -16.382 -23.157 1.00 87.69 596 ASP A CA 1
ATOM 4536 C C . ASP A 1 596 ? -7.397 -17.310 -22.169 1.00 87.69 596 ASP A C 1
ATOM 4538 O O . ASP A 1 596 ? -6.602 -18.165 -22.558 1.00 87.69 596 ASP A O 1
ATOM 4542 N N . ALA A 1 597 ? -7.661 -17.153 -20.866 1.00 84.44 597 ALA A N 1
ATOM 4543 C CA . ALA A 1 597 ? -7.056 -17.945 -19.797 1.00 84.44 597 ALA A CA 1
ATOM 4544 C C . ALA A 1 597 ? -7.506 -19.419 -19.778 1.00 84.44 597 ALA A C 1
ATOM 4546 O O . ALA A 1 597 ? -6.790 -20.277 -19.256 1.00 84.44 597 ALA A O 1
ATOM 4547 N N . CYS A 1 598 ? -8.688 -19.718 -20.315 1.00 91.25 598 CYS A N 1
ATOM 4548 C CA . CYS A 1 598 ? -9.279 -21.053 -20.343 1.00 91.25 598 CYS A CA 1
ATOM 4549 C C . CYS A 1 598 ? -9.672 -21.515 -21.752 1.00 91.25 598 CYS A C 1
ATOM 4551 O O . CYS A 1 598 ? -10.137 -22.650 -21.898 1.00 91.25 598 CYS A O 1
ATOM 4553 N N . ASP A 1 599 ? -9.464 -20.678 -22.767 1.00 88.94 599 ASP A N 1
ATOM 4554 C CA . ASP A 1 599 ? -9.723 -21.004 -24.160 1.00 88.94 599 ASP A CA 1
ATOM 4555 C C . ASP A 1 599 ? -8.634 -21.943 -24.734 1.00 88.94 599 ASP A C 1
ATOM 4557 O O . ASP A 1 599 ? -7.448 -21.595 -24.789 1.00 88.94 599 ASP A O 1
ATOM 4561 N N . PRO A 1 600 ? -8.993 -23.158 -25.194 1.00 84.19 600 PRO A N 1
ATOM 4562 C CA . PRO A 1 600 ? -8.064 -24.044 -25.890 1.00 84.19 600 PRO A CA 1
ATOM 4563 C C . PRO A 1 600 ? -7.779 -23.633 -27.352 1.00 84.19 600 PRO A C 1
ATOM 4565 O O . PRO A 1 600 ? -6.957 -24.287 -28.004 1.00 84.19 600 PRO A O 1
ATOM 4568 N N . HIS A 1 601 ? -8.451 -22.614 -27.900 1.00 75.19 601 HIS A N 1
ATOM 4569 C CA . HIS A 1 601 ? -8.494 -22.281 -29.328 1.00 75.19 601 HIS A CA 1
ATOM 4570 C C . HIS A 1 601 ? -7.993 -20.878 -29.708 1.00 75.19 601 HIS A C 1
ATOM 4572 O O . HIS A 1 601 ? -8.253 -20.453 -30.841 1.00 75.19 601 HIS A O 1
ATOM 4578 N N . THR A 1 602 ? -7.132 -20.275 -28.880 1.00 63.47 602 THR A N 1
ATOM 4579 C CA . THR A 1 602 ? -6.541 -18.917 -28.996 1.00 63.47 602 THR A CA 1
ATOM 4580 C C . THR A 1 602 ? -5.878 -18.534 -30.337 1.00 63.47 602 THR A C 1
ATOM 4582 O O . THR A 1 602 ? -5.345 -17.437 -30.489 1.00 63.47 602 THR A O 1
ATOM 4585 N N . THR A 1 603 ? -5.874 -19.408 -31.351 1.00 53.81 603 THR A N 1
ATOM 4586 C CA . THR A 1 603 ? -5.265 -19.171 -32.671 1.00 53.81 603 THR A CA 1
ATOM 4587 C C . THR A 1 603 ? -6.142 -19.494 -33.890 1.00 53.81 603 THR A C 1
ATOM 4589 O O . THR A 1 603 ? -5.622 -19.460 -35.006 1.00 53.81 603 THR A O 1
ATOM 4592 N N . THR A 1 604 ? -7.448 -19.793 -33.766 1.00 50.69 604 THR A N 1
ATOM 4593 C CA . THR A 1 604 ? -8.208 -20.326 -34.932 1.00 50.69 604 THR A CA 1
ATOM 4594 C C . THR A 1 604 ? -9.435 -19.573 -35.438 1.00 50.69 604 THR A C 1
ATOM 4596 O O . THR A 1 604 ? -10.007 -20.006 -36.445 1.00 50.69 604 THR A O 1
ATOM 4599 N N . ARG A 1 605 ? -9.810 -18.408 -34.901 1.00 49.75 605 ARG A N 1
ATOM 4600 C CA . ARG A 1 605 ? -10.882 -17.605 -35.513 1.00 49.75 605 ARG A CA 1
ATOM 4601 C C . ARG A 1 605 ? -10.491 -16.149 -35.725 1.00 49.75 605 ARG A C 1
ATOM 4603 O O . ARG A 1 605 ? -10.511 -15.329 -34.825 1.00 49.75 605 ARG A O 1
ATOM 4610 N N . ALA A 1 606 ? -10.171 -15.831 -36.980 1.00 37.81 606 ALA A N 1
ATOM 4611 C CA . ALA A 1 606 ? -10.180 -14.453 -37.455 1.00 37.81 606 ALA A CA 1
ATOM 4612 C C . ALA A 1 606 ? -11.579 -13.831 -37.233 1.00 37.81 606 ALA A C 1
ATOM 4614 O O . ALA A 1 606 ? -12.579 -14.540 -37.415 1.00 37.81 606 ALA A O 1
ATOM 4615 N N . PRO A 1 607 ? -11.660 -12.536 -36.878 1.00 45.34 607 PRO A N 1
ATOM 4616 C CA . PRO A 1 607 ? -12.914 -11.878 -36.526 1.00 45.34 607 PRO A CA 1
ATOM 4617 C C . PRO A 1 607 ? -13.890 -11.894 -37.710 1.00 45.34 607 PRO A C 1
ATOM 4619 O O . PRO A 1 607 ? -13.484 -11.703 -38.861 1.00 45.34 607 PRO A O 1
ATOM 4622 N N . ARG A 1 608 ? -15.171 -12.156 -37.425 1.00 44.38 608 ARG A N 1
ATOM 4623 C CA . ARG A 1 608 ? -16.274 -12.056 -38.393 1.00 44.38 608 ARG A CA 1
ATOM 4624 C C . ARG A 1 608 ? -16.901 -10.676 -38.404 1.00 44.38 608 ARG A C 1
ATOM 4626 O O . ARG A 1 608 ? -17.063 -10.109 -37.304 1.00 44.38 608 ARG A O 1
#

Secondary structure (DSSP, 8-state):
--------------PPP-----------------S------------S--------TT-TT----S---------------EETTEE-SS----PPP-------SSS----PPP-----TTSS-PPPPPP-B-TTS-B-TTPPPPPPTT-------TTSPPP--PPPTTSPPPPPPEEEEEEEESSHHHHTTTSSSSPPTTS----TTSHHHHHHHHHHHHHTTTEEEEEEE---TT--SSSSTT-HHHHHHTS-TT-SEEEE--STGGGTHHHHHHHHTS--TTTGGGHHHHHHHHHHHHHHHHHHHHHHHHHHHHH-S-TTT-EEEEEPPPPSS-TT-PPTT-SS-HHHHHHHHHHHHHHHHHHHHHHHHH-SS-EEEE--TTTSTT-PPPS-SS-GGG--TT-SB--TTEEEEEE-TTSSEEEEE---GGGTTSB-HHHHHHHHHHHHHHHH-HHHHHTTTS---GGGSPPPTT-SEE---EE-SEEETTSEEEEE-TT-EESSS-EEEEEEESSSSS---EEESSSEEEEE--S-EEEEEEEEEEETTS-EEEEEEEEEEESSSSSS-TTT-SSTTS--TT---SS-SSS-TTT-TTTTS----

Radius of gyration: 30.84 Å; chains: 1; bounding box: 76×80×101 Å

Organism: NCBI:txid2559073

InterPro domains:
  IPR000601 PKD domain [PF18911] (485-563)
  IPR003367 Thrombospondin, type 3-like repeat [PF02412] (567-586)
  IPR003367 Thrombospondin, type 3-like repeat [PF02412] (587-599)
  IPR013830 SGNH hydrolase-type esterase domain [PF13472] (183-391)
  IPR022409 PKD/Chitinase domain [SM00089] (481-567)
  IPR028974 TSP type-3 repeat [G3DSA:4.10.1080.10] (504-605)
  IPR028974 TSP type-3 repeat [SSF103647] (561-600)
  IPR035986 PKD domain superfamily [SSF49299] (494-565)
  IPR036514 SGNH hydrolase superfamily [G3DSA:3.40.50.1110] (175-456)
  IPR037460 Streptomyces scabies esterase-like [PTHR37981] (139-451)
  IPR037460 Streptomyces scabies esterase-like [cd01823] (179-452)

pLDDT: mean 70.36, std 27.82, range [20.09, 98.69]